Protein AF-A0A497QCL5-F1 (afdb_monomer)

Secondary structure (DSSP, 8-state):
-HHHHHHHHHHHHHHHHSPPPPPSEEEEEEEEEE-SS-TT-EEEEEEEEEEES---SSPEEEEEE-SSEEEEEEE-SEEE-STT--EEEEEEEEETTSPEE---GGGEEEEEE-TTS-EEEE--SEEETTEEEEEE----SHHHHHHHHHHHHHHHHHTSS-HHHHHHHHHHHHHHTTSS-HHHHHGGGG-HHHHHHHHHHHHHHHHHHTTHHHHHHHHHHHT--S-HHHHHHHHHHHHHHHHTTS-HHHHHHHHHHHHHHHHTTSGGGGTT-HHHHHHHHHHHHHHHHHTTSSTTTSTHHHHHHHHHHHHH-----HHHHHHHHHHHHHHHHHHHHHHHHHHH---TTHHHHGGGHHHHHHHHHHHT-SPPHHHHHHHHHHHHHHHHHHHSS--HHHHHHHS-------HHHHHHHHHHHHHHTTS--HHHHHTS-HHHHHHHHHHHHHHHHHHHTTHHHHHHHHTGGGGGS-HHHHHHHHHHHHHHHHTTS-HHHHHHHHHHHHHHHHHHTT--HHHHHHHHHHHTT---S-GGG-HHHHHHHHTSSS-HHHHHHHHHHHHHHHHHHIIIIIHHHHHHTTS---

pLDDT: mean 90.98, std 7.01, range [57.16, 98.12]

Nearest PDB structures (foldseek):
  8uvc-assembly1_A  TM=9.059E-01  e=2.067E-25  Homo sapiens
  8uvb-assembly1_A  TM=9.067E-01  e=3.289E-24  Homo sapiens
  8w6t-assembly1_B  TM=8.862E-01  e=3.776E-22  Homo sapiens
  8uvi-assembly1_A  TM=7.199E-01  e=3.089E-23  Homo sapiens
  8w6t-assembly1_A  TM=5.671E-01  e=4.734E-20  Homo sapiens

Sequence (586 aa):
RIFILVAFIVALVAYTYAPADVTPGTYHATFYFQSPVNIERTENITIEFKLGDSCSSSWNIKTISFGEYNATVEYKEQYALSTGSVVEIRTYFMWRNGTKIKLPADVLRLEIRNSDDFEIILRPSRVLDHTYVFLYRPLVKSNVAFAILFLIVVLWFTEAIPLAASALIIPVLAVVFGISSATDALAPFFHPAVVLIIGGLLIGRALQKHNLDKRIALTILSKTKGSGSLLILMMMYTTAFLSFWISNTASAAIMLPIGLAVIAKFSNGGEGTNYSKVIVLSIAYSATIGGIATLIGTPPNPIAAGMLQEFLDIEFSFVDWLPFGLPYVIVFIPVAWKILTFIFKPEKELEKEVRSISDKSREELEKMGPMTREQKLVSIVFAITVALWFTQKVPDFIANATGFSGHGISSSIVALIGVGLLYMLGLMDEEDIRKINWSAVLIIGGGILLGNILITTGVSDWIAYQLIGLQGLHPLIINFLLGLLSLVITMFASNTAAASILVPIGIPLAISLGMSPVLVTITIAIAASLDFALPVGTPPSTLAYSTGKVKLKDMLRVGLILDIVSLILLTFGIVWVWVLLGLISF

Foldseek 3Di:
DVLLVVLQVQLLVLLVPFDDFDDWDKKKKKKWFADPVHRVDIDIDIDIATEAQDWDPDKDKDWDDPDQKIKIKIFTRYWYRAQQTKGKIKIWMAGPVGHTDADDQVRIWMWMDDPVRDIDIWTQLDADPRMGITIAFTFDSRSLLSSLLSSLLSCQLVVPDQLLVNLVVLLVSCVVVVSDPNCLSQVLLVFLLLLLLLLLALLLLLCVVQVVLLLQLLVQLLPDADFVLVSLLSLLVSLLQNLQRYELLVSLVSSVVLLQVLQCLDVVSVAPFLSSLSSLLSNLQSSLLSLQQWSNSDLLSSLLQRLCCVPVVDHDFRVNSRLQRVVLSVVLSVVLSCLSCVVSVGDRVSRVSSSCSSVVSVVVSVVVPDRDPLSVQSVVLVVQLVVLSCQLADPPVCCVVPVRRGPVDGSSVSSVVSSVSCVVVVSDDPVSSVPGDVSSSSLSSSLSSSLSSCVSSSNLLVLLSVVLVCLPPDPLVVLLVLLVQLLVSLLSGPLSSSLSSSLSNQQSNCSRSVFDSSSNSSSSSSSSSLQQLACVSDSSSVVSVVVVRDDSVRRNVSSVVSSVVSSCCSRVPSVVSCVVVVNGDD

Radius of gyration: 26.72 Å; Cα contacts (8 Å, |Δi|>4): 1068; chains: 1; bounding box: 77×50×74 Å

Structure (mmCIF, N/CA/C/O backbone):
data_AF-A0A497QCL5-F1
#
_entry.id   AF-A0A497QCL5-F1
#
loop_
_atom_site.group_PDB
_atom_site.id
_atom_site.type_symbol
_atom_site.label_atom_id
_atom_site.label_alt_id
_atom_site.label_comp_id
_atom_site.label_asym_id
_atom_site.label_entity_id
_atom_site.label_seq_id
_atom_site.pdbx_PDB_ins_code
_atom_site.Cartn_x
_atom_site.Cartn_y
_atom_site.Cartn_z
_atom_site.occupancy
_atom_site.B_iso_or_equiv
_atom_site.auth_seq_id
_atom_site.auth_comp_id
_atom_site.auth_asym_id
_atom_site.auth_atom_id
_atom_site.pdbx_PDB_model_num
ATOM 1 N N . ARG A 1 1 ? -25.083 0.976 -15.010 1.00 82.62 1 ARG A N 1
ATOM 2 C CA . ARG A 1 1 ? -25.150 0.809 -16.489 1.00 82.62 1 ARG A CA 1
ATOM 3 C C . ARG A 1 1 ? -24.522 1.992 -17.230 1.00 82.62 1 ARG A C 1
ATOM 5 O O . ARG A 1 1 ? -23.593 1.741 -17.978 1.00 82.62 1 ARG A O 1
ATOM 12 N N . ILE A 1 2 ? -24.935 3.247 -16.989 1.00 91.56 2 ILE A N 1
ATOM 13 C CA . ILE A 1 2 ? -24.316 4.435 -17.625 1.00 91.56 2 ILE A CA 1
ATOM 14 C C . ILE A 1 2 ? -22.805 4.510 -17.354 1.00 91.56 2 ILE A C 1
ATOM 16 O O . ILE A 1 2 ? -22.037 4.594 -18.300 1.00 91.56 2 ILE A O 1
ATOM 20 N N . PHE A 1 3 ? -22.364 4.369 -16.100 1.00 91.44 3 PHE A N 1
ATOM 21 C CA . PHE A 1 3 ? -20.929 4.401 -15.777 1.00 91.44 3 PHE A CA 1
ATOM 22 C C . PHE A 1 3 ? -20.103 3.294 -16.447 1.00 91.44 3 PHE A C 1
ATOM 24 O O . PHE A 1 3 ? -18.953 3.526 -16.790 1.00 91.44 3 PHE A O 1
ATOM 31 N N . ILE A 1 4 ? -20.694 2.122 -16.707 1.00 92.75 4 ILE A N 1
ATOM 32 C CA . ILE A 1 4 ? -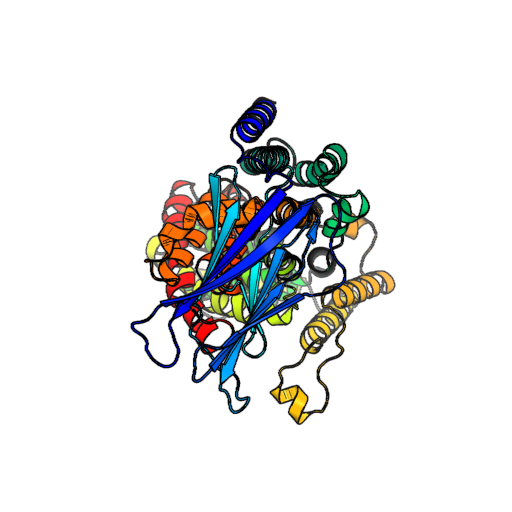20.020 1.045 -17.449 1.00 92.75 4 ILE A CA 1
ATOM 33 C C . ILE A 1 4 ? -19.802 1.479 -18.902 1.00 92.75 4 ILE A C 1
ATOM 35 O O . ILE A 1 4 ? -18.701 1.350 -19.421 1.00 92.75 4 ILE A O 1
ATOM 39 N N . LEU A 1 5 ? -20.834 2.038 -19.544 1.00 94.25 5 LEU A N 1
ATOM 40 C CA . LEU A 1 5 ? -20.717 2.575 -20.900 1.00 94.25 5 LEU A CA 1
ATOM 41 C C . LEU A 1 5 ? -19.669 3.695 -20.965 1.00 94.25 5 LEU A C 1
ATOM 43 O O . LEU A 1 5 ? -18.840 3.692 -21.867 1.00 94.25 5 LEU A O 1
ATOM 47 N N . VAL A 1 6 ? -19.672 4.607 -19.987 1.00 94.94 6 VAL A N 1
ATOM 48 C CA . VAL A 1 6 ? -18.653 5.660 -19.868 1.00 94.94 6 VAL A CA 1
ATOM 49 C C . VAL A 1 6 ? -17.258 5.048 -19.751 1.00 94.94 6 VAL A C 1
ATOM 51 O O . VAL A 1 6 ? -16.367 5.479 -20.469 1.00 94.94 6 VAL A O 1
ATOM 54 N N . ALA A 1 7 ? -17.071 4.013 -18.928 1.00 94.88 7 ALA A N 1
ATOM 55 C CA . ALA A 1 7 ? -15.780 3.345 -18.782 1.00 94.88 7 ALA A CA 1
ATOM 56 C C . ALA A 1 7 ? -15.266 2.775 -20.117 1.00 94.88 7 ALA A C 1
ATOM 58 O O . ALA A 1 7 ? -14.110 2.997 -20.466 1.00 94.88 7 ALA A O 1
ATOM 59 N N . PHE A 1 8 ? -16.127 2.124 -20.908 1.00 95.81 8 PHE A N 1
ATOM 60 C CA . PHE A 1 8 ? -15.757 1.631 -22.241 1.00 95.81 8 PHE A CA 1
ATOM 61 C C . PHE A 1 8 ? -15.468 2.753 -23.244 1.00 95.81 8 PHE A C 1
ATOM 63 O O . PHE A 1 8 ? -14.530 2.634 -24.028 1.00 95.81 8 PHE A O 1
ATOM 70 N N . ILE A 1 9 ? -16.238 3.845 -23.221 1.00 96.31 9 ILE A N 1
ATOM 71 C CA . ILE A 1 9 ? -15.989 5.005 -24.089 1.00 96.31 9 ILE A CA 1
ATOM 72 C C . ILE A 1 9 ? -14.636 5.635 -23.748 1.00 96.31 9 ILE A C 1
ATOM 74 O O . ILE A 1 9 ? -13.834 5.874 -24.645 1.00 96.31 9 ILE A O 1
ATOM 78 N N . VAL A 1 10 ? -14.356 5.863 -22.463 1.00 96.62 10 VAL A N 1
ATOM 79 C CA . VAL A 1 10 ? -13.079 6.430 -22.013 1.00 96.62 10 VAL A CA 1
ATOM 80 C C . VAL A 1 10 ? -11.922 5.495 -22.371 1.00 96.62 10 VAL A C 1
ATOM 82 O O . VAL A 1 10 ? -10.897 5.970 -22.846 1.00 96.62 10 VAL A O 1
ATOM 85 N N . ALA A 1 11 ? -12.092 4.178 -22.231 1.00 96.38 11 ALA A N 1
ATOM 86 C CA . ALA A 1 11 ? -11.093 3.196 -22.648 1.00 96.38 11 ALA A CA 1
ATOM 87 C C . ALA A 1 11 ? -10.818 3.236 -24.160 1.00 96.38 11 ALA A C 1
ATOM 89 O O . ALA A 1 11 ? -9.664 3.176 -24.575 1.00 96.38 11 ALA A O 1
ATOM 90 N N . LEU A 1 12 ? -11.861 3.377 -24.985 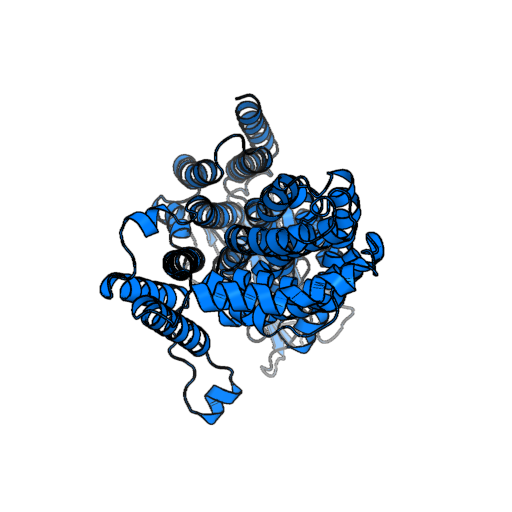1.00 96.31 12 LEU A N 1
ATOM 91 C CA . LEU A 1 12 ? -11.720 3.494 -26.437 1.00 96.31 12 LEU A CA 1
ATOM 92 C C . LEU A 1 12 ? -10.997 4.788 -26.830 1.00 96.31 12 LEU A C 1
ATOM 94 O O . LEU A 1 12 ? -10.113 4.764 -27.680 1.00 96.31 12 LEU A O 1
ATOM 98 N N . VAL A 1 13 ? -11.328 5.904 -26.177 1.00 96.75 13 VAL A N 1
ATOM 99 C CA . VAL A 1 13 ? -10.616 7.175 -26.366 1.00 96.75 13 VAL A CA 1
ATOM 100 C C . VAL A 1 13 ? -9.150 7.021 -25.950 1.00 96.75 13 VAL A C 1
ATOM 102 O O . VAL A 1 13 ? -8.255 7.365 -26.719 1.00 96.75 13 VAL A O 1
ATOM 105 N N . ALA A 1 14 ? -8.880 6.428 -24.786 1.00 95.38 14 ALA A N 1
ATOM 106 C CA . ALA A 1 14 ? -7.519 6.186 -24.314 1.00 95.38 14 ALA A CA 1
ATOM 107 C C . ALA A 1 14 ? -6.714 5.297 -25.276 1.00 95.38 14 ALA A C 1
ATOM 109 O O . ALA A 1 14 ? -5.554 5.596 -25.536 1.00 95.38 14 ALA A O 1
ATOM 110 N N . TYR A 1 15 ? -7.333 4.269 -25.868 1.00 96.12 15 TYR A N 1
ATOM 111 C CA . TYR A 1 15 ? -6.710 3.435 -26.900 1.00 96.12 15 TYR A CA 1
ATOM 112 C C . TYR A 1 15 ? -6.261 4.257 -28.115 1.00 96.12 15 TYR A C 1
ATOM 114 O O . TYR A 1 15 ? -5.177 4.036 -28.646 1.00 96.12 15 TYR A O 1
ATOM 122 N N . THR A 1 16 ? -7.089 5.209 -28.560 1.00 94.50 16 THR A N 1
ATOM 123 C CA . THR A 1 16 ? -6.799 6.034 -29.746 1.00 94.50 16 THR A CA 1
ATOM 124 C C . THR A 1 16 ? -5.745 7.114 -29.516 1.00 94.50 16 THR A C 1
ATOM 126 O O . THR A 1 16 ? -5.056 7.483 -30.460 1.00 94.50 16 THR A O 1
ATOM 129 N N . TYR A 1 17 ? -5.618 7.618 -28.285 1.00 93.62 17 TYR A N 1
ATOM 130 C CA . TYR A 1 17 ? -4.673 8.683 -27.919 1.00 93.62 17 TYR A CA 1
ATOM 131 C C . TYR A 1 17 ? -3.414 8.169 -27.211 1.00 93.62 17 TYR A C 1
ATOM 133 O O . TYR A 1 17 ? -2.600 8.969 -26.749 1.00 93.62 17 TYR A O 1
ATOM 141 N N . ALA A 1 18 ? -3.258 6.852 -27.094 1.00 93.62 18 ALA A N 1
ATOM 142 C CA . ALA A 1 18 ? -2.061 6.255 -26.527 1.00 93.62 18 ALA A CA 1
ATOM 143 C C . ALA A 1 18 ? -0.813 6.633 -27.347 1.00 93.62 18 ALA A C 1
ATOM 145 O O . ALA A 1 18 ? -0.918 6.852 -28.559 1.00 93.62 18 ALA A O 1
ATOM 146 N N . PRO A 1 19 ? 0.369 6.712 -26.708 1.00 92.00 19 PRO A N 1
ATOM 147 C CA . PRO A 1 19 ? 1.613 6.945 -27.429 1.00 92.00 19 PRO A CA 1
ATOM 148 C C . PRO A 1 19 ? 1.858 5.832 -28.453 1.00 92.00 19 PRO A C 1
ATOM 150 O O . PRO A 1 19 ? 1.357 4.724 -28.305 1.00 92.00 19 PRO A O 1
ATOM 153 N N . ALA A 1 20 ? 2.614 6.124 -29.510 1.00 91.19 20 ALA A N 1
ATOM 154 C CA . ALA A 1 20 ? 2.944 5.110 -30.502 1.00 91.19 20 ALA A CA 1
ATOM 155 C C . ALA A 1 20 ? 3.912 4.067 -29.920 1.00 91.19 20 ALA A C 1
ATOM 157 O O . ALA A 1 20 ? 4.832 4.408 -29.171 1.00 91.19 20 ALA A O 1
ATOM 158 N N . ASP A 1 21 ? 3.711 2.804 -30.296 1.00 92.31 21 ASP A N 1
ATOM 159 C CA . ASP A 1 21 ? 4.664 1.737 -30.002 1.00 92.31 21 ASP A CA 1
ATOM 160 C C . ASP A 1 21 ? 5.987 1.970 -30.742 1.00 92.31 21 ASP A C 1
ATOM 162 O O . ASP A 1 21 ? 6.038 2.564 -31.821 1.00 92.31 21 ASP A O 1
ATOM 166 N N . VAL A 1 22 ? 7.067 1.471 -30.149 1.00 91.44 22 VAL A N 1
ATOM 167 C CA . VAL A 1 22 ? 8.410 1.520 -30.729 1.00 91.44 22 VAL A CA 1
ATOM 168 C C . VAL A 1 22 ? 8.489 0.549 -31.908 1.00 91.44 22 VAL A C 1
ATOM 170 O O . VAL A 1 22 ? 7.980 -0.569 -31.831 1.00 91.44 22 VAL A O 1
ATOM 173 N N . THR A 1 23 ? 9.136 0.956 -32.999 1.00 91.19 23 THR A N 1
ATOM 174 C CA . THR A 1 23 ? 9.302 0.134 -34.205 1.00 91.19 23 THR A CA 1
ATOM 175 C C . THR A 1 23 ? 10.551 -0.759 -34.116 1.00 91.19 23 THR A C 1
ATOM 177 O O . THR A 1 23 ? 11.565 -0.366 -33.538 1.00 91.19 23 THR A O 1
ATOM 180 N N . PRO A 1 24 ? 10.533 -1.983 -34.677 1.00 92.19 24 PRO A N 1
ATOM 181 C CA . PRO A 1 24 ? 11.757 -2.755 -34.868 1.00 92.19 24 PRO A CA 1
ATOM 182 C C . PRO A 1 24 ? 12.737 -1.998 -35.769 1.00 92.19 24 PRO A C 1
ATOM 184 O O . PRO A 1 24 ? 12.337 -1.430 -36.784 1.00 92.19 24 PRO A O 1
ATOM 187 N N . GLY A 1 25 ? 14.026 -2.020 -35.440 1.00 93.06 25 GLY A N 1
ATOM 188 C CA . GLY A 1 25 ? 15.017 -1.268 -36.203 1.00 93.06 25 GLY A CA 1
ATOM 189 C C . GLY A 1 25 ? 16.354 -1.103 -35.497 1.00 93.06 25 GLY A C 1
ATOM 190 O O . GLY A 1 25 ? 16.616 -1.714 -34.458 1.00 93.06 25 GLY A O 1
ATOM 191 N N . THR A 1 26 ? 17.206 -0.274 -36.094 1.00 93.44 26 THR A N 1
ATOM 192 C CA . THR A 1 26 ? 18.510 0.101 -35.546 1.00 93.44 26 THR A CA 1
ATOM 193 C C . THR A 1 26 ? 18.383 1.380 -34.724 1.00 93.44 26 THR A C 1
ATOM 195 O O . THR A 1 26 ? 17.817 2.371 -35.176 1.00 93.44 26 THR A O 1
ATOM 198 N N . TYR A 1 27 ? 18.962 1.358 -33.529 1.00 95.00 27 TYR A N 1
ATOM 199 C CA . TYR A 1 27 ? 18.976 2.455 -32.577 1.00 95.00 27 TYR A CA 1
ATOM 200 C C . TYR A 1 27 ? 20.416 2.843 -32.247 1.00 95.00 27 TYR A C 1
ATOM 202 O O . TYR A 1 27 ? 21.299 1.993 -32.105 1.00 95.00 27 TYR A O 1
ATOM 210 N N . HIS A 1 28 ? 20.643 4.140 -32.073 1.00 94.81 28 HIS A N 1
ATOM 211 C CA . HIS A 1 28 ? 21.921 4.695 -31.649 1.00 94.81 28 HIS A CA 1
ATOM 212 C C . HIS A 1 28 ? 21.801 5.216 -30.223 1.00 94.81 28 HIS A C 1
ATOM 214 O O . HIS A 1 28 ? 20.989 6.097 -29.952 1.00 94.81 28 HIS A O 1
ATOM 220 N N . ALA A 1 29 ? 22.621 4.686 -29.318 1.00 95.31 29 ALA A N 1
ATOM 221 C CA . ALA A 1 29 ? 22.707 5.156 -27.941 1.00 95.31 29 ALA A CA 1
ATOM 222 C C . ALA A 1 29 ? 23.971 6.008 -27.790 1.00 95.31 29 ALA A C 1
ATOM 224 O O . ALA A 1 29 ? 25.084 5.485 -27.864 1.00 95.31 29 ALA A O 1
ATOM 225 N N . THR A 1 30 ? 23.812 7.313 -27.590 1.00 94.88 30 THR A N 1
ATOM 226 C CA . THR A 1 30 ? 24.914 8.238 -27.322 1.00 94.88 30 THR A CA 1
ATOM 227 C C . THR A 1 30 ? 24.952 8.570 -25.843 1.00 94.88 30 THR A C 1
ATOM 229 O O . THR A 1 30 ? 24.086 9.246 -25.293 1.00 94.88 30 THR A O 1
ATOM 232 N N . PHE A 1 31 ? 25.982 8.070 -25.183 1.00 93.19 31 PHE A N 1
ATOM 233 C CA . PHE A 1 31 ? 26.263 8.354 -23.793 1.00 93.19 31 PHE A CA 1
ATOM 234 C C . PHE A 1 31 ? 27.059 9.651 -23.693 1.00 93.19 31 PHE A C 1
ATOM 236 O O . PHE A 1 31 ? 28.104 9.755 -24.326 1.00 93.19 31 PHE A O 1
ATOM 243 N N . TYR A 1 32 ? 26.594 10.614 -22.901 1.00 92.19 32 TYR A N 1
ATOM 244 C CA . TYR A 1 32 ? 27.316 11.846 -22.599 1.00 92.19 32 TYR A CA 1
ATOM 245 C C . TYR A 1 32 ? 27.668 11.908 -21.118 1.00 92.19 32 TYR A C 1
ATOM 247 O O . TYR A 1 32 ? 26.851 11.568 -20.257 1.00 92.19 32 TYR A O 1
ATOM 255 N N . PHE A 1 33 ? 28.865 12.404 -20.833 1.00 91.56 33 PHE A N 1
ATOM 256 C CA . PHE A 1 33 ? 29.360 12.580 -19.476 1.00 91.56 33 PHE A CA 1
ATOM 257 C C . PHE A 1 33 ? 30.328 13.760 -19.386 1.00 91.56 33 PHE A C 1
ATOM 259 O O . PHE A 1 33 ? 30.952 14.160 -20.369 1.00 91.56 33 PHE A O 1
ATOM 266 N N . GLN A 1 34 ? 30.451 14.322 -18.190 1.00 90.62 34 GLN A N 1
ATOM 267 C CA . GLN A 1 34 ? 31.418 15.373 -17.890 1.00 90.62 34 GLN A CA 1
ATOM 268 C C . GLN A 1 34 ? 32.796 14.763 -17.604 1.00 90.62 34 GLN A C 1
ATOM 270 O O . GLN A 1 34 ? 32.893 13.759 -16.894 1.00 90.62 34 GLN A O 1
ATOM 275 N N . SER A 1 35 ? 33.863 15.343 -18.157 1.00 88.25 35 SER A N 1
ATOM 276 C CA . SER A 1 35 ? 35.208 14.791 -17.983 1.00 88.25 35 SER A CA 1
ATOM 277 C C . SER A 1 35 ? 35.647 14.872 -16.509 1.00 88.25 35 SER A C 1
ATOM 279 O O . SER A 1 35 ? 35.605 15.957 -15.924 1.00 88.25 35 SER A O 1
ATOM 281 N N . PRO A 1 36 ? 36.132 13.770 -15.897 1.00 84.81 36 PRO A N 1
ATOM 282 C CA . PRO A 1 36 ? 36.672 13.776 -14.536 1.00 84.81 36 PRO A CA 1
ATOM 283 C C . PRO A 1 36 ? 37.941 14.623 -14.376 1.00 84.81 36 PRO A C 1
ATOM 285 O O . PRO A 1 36 ? 38.308 14.939 -13.249 1.00 84.81 36 PRO A O 1
ATOM 288 N N . VAL A 1 37 ? 38.621 14.974 -15.475 1.00 86.12 37 VAL A N 1
ATOM 289 C CA . VAL A 1 37 ? 39.844 15.798 -15.460 1.00 86.12 37 VAL A CA 1
ATOM 290 C C . VAL A 1 37 ? 39.523 17.271 -15.713 1.00 86.12 37 VAL A C 1
ATOM 292 O O . VAL A 1 37 ? 40.128 18.150 -15.103 1.00 86.12 37 VAL A O 1
ATOM 295 N N . ASN A 1 38 ? 38.561 17.557 -16.596 1.00 86.44 38 ASN A N 1
ATOM 296 C CA . ASN A 1 38 ? 38.115 18.916 -16.888 1.00 86.44 38 ASN A CA 1
ATOM 297 C C . ASN A 1 38 ? 36.587 19.005 -16.850 1.00 86.44 38 ASN A C 1
ATOM 299 O O . ASN A 1 38 ? 35.904 18.662 -17.814 1.00 86.44 38 ASN A O 1
ATOM 303 N N . ILE A 1 39 ? 36.072 19.545 -15.749 1.00 83.06 39 ILE A N 1
ATOM 304 C CA . ILE A 1 39 ? 34.639 19.656 -15.473 1.00 83.06 39 ILE A CA 1
ATOM 305 C C . ILE A 1 39 ? 33.925 20.493 -16.557 1.00 83.06 39 ILE A C 1
ATOM 307 O O . ILE A 1 39 ? 32.769 20.249 -16.858 1.00 83.06 39 ILE A O 1
ATOM 311 N N . GLU A 1 40 ? 34.575 21.421 -17.254 1.00 85.00 40 GLU A N 1
ATOM 312 C CA . GLU A 1 40 ? 33.896 22.197 -18.309 1.00 85.00 40 GLU A CA 1
ATOM 313 C C . GLU A 1 40 ? 33.707 21.420 -19.625 1.00 85.00 40 GLU A C 1
ATOM 315 O O . GLU A 1 40 ? 32.960 21.845 -20.509 1.00 85.00 40 GLU A O 1
ATOM 320 N N . ARG A 1 41 ? 34.353 20.257 -19.776 1.00 88.12 41 ARG A N 1
ATOM 321 C CA . ARG A 1 41 ? 34.324 19.461 -21.005 1.00 88.12 41 ARG A CA 1
ATOM 322 C C . ARG A 1 41 ? 33.302 18.329 -20.909 1.00 88.12 41 ARG A C 1
ATOM 324 O O . ARG A 1 41 ? 33.403 17.459 -20.049 1.00 88.12 41 ARG A O 1
ATOM 331 N N . THR A 1 42 ? 32.363 18.296 -21.855 1.00 88.88 42 THR A N 1
ATOM 332 C CA . THR A 1 42 ? 31.475 17.141 -22.076 1.00 88.88 42 THR A CA 1
ATOM 333 C C . THR A 1 42 ? 32.072 16.222 -23.137 1.00 88.88 42 THR A C 1
ATOM 335 O O . THR A 1 42 ? 32.509 16.682 -24.191 1.00 88.88 42 THR A O 1
ATOM 338 N N . GLU A 1 43 ? 32.072 14.923 -22.871 1.00 92.44 43 GLU A N 1
ATOM 339 C CA . GLU A 1 43 ? 32.528 13.876 -23.782 1.00 92.44 43 GLU A CA 1
ATOM 340 C C . GLU A 1 43 ? 31.400 12.888 -24.070 1.00 92.44 43 GLU A C 1
ATOM 342 O O . GLU A 1 43 ? 30.386 12.869 -23.365 1.00 92.44 43 GLU A O 1
ATOM 347 N N . ASN A 1 44 ? 31.548 12.090 -25.131 1.00 93.19 44 ASN A N 1
ATOM 348 C CA . ASN A 1 44 ? 30.526 11.131 -25.517 1.00 93.19 44 ASN A CA 1
ATOM 349 C C . ASN A 1 44 ? 31.063 9.809 -26.080 1.00 93.19 44 ASN A C 1
ATOM 351 O O . ASN A 1 44 ? 32.204 9.700 -26.529 1.00 93.19 44 ASN A O 1
ATOM 355 N N . ILE A 1 45 ? 30.209 8.786 -26.027 1.00 94.00 45 ILE A N 1
ATOM 356 C CA . ILE A 1 45 ? 30.416 7.464 -26.623 1.00 94.00 45 ILE A CA 1
ATOM 357 C C . ILE A 1 45 ? 29.114 7.044 -27.294 1.00 94.00 45 ILE A C 1
ATOM 359 O O . ILE A 1 45 ? 28.098 6.911 -26.620 1.00 94.00 45 ILE A O 1
ATOM 363 N N . THR A 1 46 ? 29.148 6.776 -28.599 1.00 94.19 46 THR A N 1
ATOM 364 C CA . THR A 1 46 ? 27.986 6.244 -29.326 1.00 94.19 46 THR A CA 1
ATOM 365 C C . THR A 1 46 ? 28.126 4.744 -29.554 1.00 94.19 46 THR A C 1
ATOM 367 O O . THR A 1 46 ? 29.176 4.277 -30.005 1.00 94.19 46 THR A O 1
ATOM 370 N N . ILE A 1 47 ? 27.070 3.990 -29.268 1.00 94.88 47 ILE A N 1
ATOM 371 C CA . ILE A 1 47 ? 26.904 2.571 -29.610 1.00 94.88 47 ILE A CA 1
ATOM 372 C C . ILE A 1 47 ? 25.688 2.393 -30.524 1.00 94.88 47 ILE A C 1
ATOM 374 O O . ILE A 1 47 ? 24.814 3.257 -30.584 1.00 94.88 47 ILE A O 1
ATOM 378 N N . GLU A 1 48 ? 25.639 1.268 -31.226 1.00 95.12 48 GLU A N 1
ATOM 379 C CA . GLU A 1 48 ? 24.513 0.868 -32.069 1.00 95.12 48 GLU A CA 1
ATOM 380 C C . GLU A 1 48 ? 23.947 -0.451 -31.540 1.00 95.12 48 GLU A C 1
ATOM 382 O O . GLU A 1 48 ? 24.709 -1.365 -31.227 1.00 95.12 48 GLU A O 1
ATOM 387 N N . PHE A 1 49 ? 22.625 -0.547 -31.433 1.00 94.75 49 PHE A N 1
ATOM 388 C CA . PHE A 1 49 ? 21.925 -1.783 -31.089 1.00 94.75 49 PHE A CA 1
ATOM 389 C C . PHE A 1 49 ? 20.637 -1.916 -31.905 1.00 94.75 49 PHE A C 1
ATOM 391 O O . PHE A 1 49 ? 20.141 -0.943 -32.469 1.00 94.75 49 PHE A O 1
ATOM 398 N N . LYS A 1 50 ? 20.079 -3.125 -31.975 1.00 94.00 50 LYS A N 1
ATOM 399 C CA . LYS A 1 50 ? 18.842 -3.414 -32.708 1.00 94.00 50 LYS A CA 1
ATOM 400 C C . LYS A 1 50 ? 17.711 -3.824 -31.773 1.00 94.00 50 LYS A C 1
ATOM 402 O O . LYS A 1 50 ? 17.933 -4.576 -30.825 1.00 94.00 50 LYS A O 1
ATOM 407 N N . LEU A 1 51 ? 16.497 -3.380 -32.082 1.00 93.38 51 LEU A N 1
ATOM 408 C CA . LEU A 1 51 ? 15.254 -3.895 -31.505 1.00 93.38 51 LEU A CA 1
ATOM 409 C C . LEU A 1 51 ? 14.572 -4.804 -32.532 1.00 93.38 51 LEU A C 1
ATOM 411 O O . LEU A 1 51 ? 14.377 -4.400 -33.676 1.00 93.38 51 LEU A O 1
ATOM 415 N N . GLY A 1 52 ? 14.234 -6.033 -32.144 1.00 91.25 52 GLY A N 1
ATOM 416 C CA . GLY A 1 52 ? 13.591 -7.010 -33.032 1.00 91.25 52 GLY A CA 1
ATOM 417 C C . GLY A 1 52 ? 13.103 -8.244 -32.279 1.00 91.25 52 GLY A C 1
ATOM 418 O O . GLY A 1 52 ? 12.900 -8.181 -31.079 1.00 91.25 52 GLY A O 1
ATOM 419 N N . ASP A 1 53 ? 12.940 -9.384 -32.946 1.00 87.44 53 ASP A N 1
ATOM 420 C CA . ASP A 1 53 ? 12.254 -10.541 -32.336 1.00 87.44 53 ASP A CA 1
ATOM 421 C C . ASP A 1 53 ? 13.098 -11.339 -31.323 1.00 87.44 53 ASP A C 1
ATOM 423 O O . ASP A 1 53 ? 12.570 -12.148 -30.562 1.00 87.44 53 ASP A O 1
ATOM 427 N N . SER A 1 54 ? 14.417 -11.136 -31.296 1.00 88.25 54 SER A N 1
ATOM 428 C CA . SER A 1 54 ? 15.355 -11.908 -30.472 1.00 88.25 54 SER A CA 1
ATOM 429 C C . SER A 1 54 ? 16.286 -11.022 -29.649 1.00 88.25 54 SER A C 1
ATOM 431 O O . SER A 1 54 ? 16.578 -9.889 -30.017 1.00 88.25 54 SER A O 1
ATOM 433 N N . CYS A 1 55 ? 16.792 -11.560 -28.538 1.00 88.81 55 CYS A N 1
ATOM 434 C CA . CYS A 1 55 ? 17.773 -10.902 -27.675 1.00 88.81 55 CYS A CA 1
ATOM 435 C C . CYS A 1 55 ? 19.113 -11.645 -27.736 1.00 88.81 55 CYS A C 1
ATOM 437 O O . CYS A 1 55 ? 19.145 -12.871 -27.610 1.00 88.81 55 CYS A O 1
ATOM 439 N N . SER A 1 56 ? 20.218 -10.917 -27.893 1.00 89.88 56 SER A N 1
ATOM 440 C CA . SER A 1 56 ? 21.561 -11.501 -27.852 1.00 89.88 56 SER A CA 1
ATOM 441 C C . SER A 1 56 ? 21.883 -12.038 -26.450 1.00 89.88 56 SER A C 1
ATOM 443 O O . SER A 1 56 ? 21.543 -11.437 -25.421 1.00 89.88 56 SER A O 1
ATOM 445 N N . SER A 1 57 ? 22.573 -13.179 -26.392 1.00 86.38 57 SER A N 1
ATOM 446 C CA . SER A 1 57 ? 23.019 -13.793 -25.134 1.00 86.38 57 SER A CA 1
ATOM 447 C C . SER A 1 57 ? 24.311 -13.171 -24.595 1.00 86.38 57 SER A C 1
ATOM 449 O O . SER A 1 57 ? 24.476 -13.067 -23.381 1.00 86.38 57 SER A O 1
ATOM 451 N N . SER A 1 58 ? 25.207 -12.728 -25.479 1.00 90.19 58 SER A N 1
ATOM 452 C CA . SER A 1 58 ? 26.487 -12.111 -25.131 1.00 90.19 58 SER A CA 1
ATOM 453 C C . SER A 1 58 ? 26.387 -10.596 -24.958 1.00 90.19 58 SER A C 1
ATOM 455 O O . SER A 1 58 ? 25.651 -9.914 -25.673 1.00 90.19 58 SER A O 1
ATOM 457 N N . TRP A 1 59 ? 27.184 -10.075 -24.027 1.00 93.19 59 TRP A N 1
ATOM 458 C CA . TRP A 1 59 ? 27.432 -8.646 -23.873 1.00 93.19 59 TRP A CA 1
ATOM 459 C C . TRP A 1 59 ? 28.608 -8.221 -24.751 1.00 93.19 59 TRP A C 1
ATOM 461 O O . TRP A 1 59 ? 29.641 -8.887 -24.783 1.00 93.19 59 TRP A O 1
ATOM 471 N N . ASN A 1 60 ? 28.449 -7.092 -25.427 1.00 93.69 60 ASN A N 1
ATOM 472 C CA . ASN A 1 60 ? 29.499 -6.370 -26.120 1.00 93.69 60 ASN A CA 1
ATOM 473 C C . ASN A 1 60 ? 30.038 -5.253 -25.238 1.00 93.69 60 ASN A C 1
ATOM 475 O O . ASN A 1 60 ? 29.300 -4.634 -24.473 1.00 93.69 60 ASN A O 1
ATOM 479 N N . ILE A 1 61 ? 31.333 -4.982 -25.377 1.00 93.56 61 ILE A N 1
ATOM 480 C CA . ILE A 1 61 ? 32.050 -3.994 -24.576 1.00 93.56 61 ILE A CA 1
ATOM 481 C C . ILE A 1 61 ? 32.718 -3.007 -25.527 1.00 93.56 61 ILE A C 1
ATOM 483 O O . ILE A 1 61 ? 33.500 -3.397 -26.394 1.00 93.56 61 ILE A O 1
ATOM 487 N N . LYS A 1 62 ? 32.422 -1.718 -25.361 1.00 94.00 62 LYS A N 1
ATOM 488 C CA . LYS A 1 62 ? 33.074 -0.629 -26.090 1.00 94.00 62 LYS A CA 1
ATOM 489 C C . LYS A 1 62 ? 33.813 0.269 -25.108 1.00 94.00 62 LYS A C 1
ATOM 491 O O . LYS A 1 62 ? 33.185 0.944 -24.298 1.00 94.00 62 LYS A O 1
ATOM 496 N N . THR A 1 63 ? 35.139 0.309 -25.209 1.00 92.31 63 THR A N 1
ATOM 497 C CA . THR A 1 63 ? 35.997 1.157 -24.370 1.00 92.31 63 THR A CA 1
ATOM 498 C C . THR A 1 63 ? 36.645 2.250 -25.210 1.00 92.31 63 THR A C 1
ATOM 500 O O . THR A 1 63 ? 37.252 1.964 -26.240 1.00 92.31 63 THR A O 1
ATOM 503 N N . ILE A 1 64 ? 36.547 3.501 -24.758 1.00 93.00 64 ILE A N 1
ATOM 504 C CA . ILE A 1 64 ? 37.228 4.653 -25.361 1.00 93.00 64 ILE A CA 1
ATOM 505 C C . ILE A 1 64 ? 38.165 5.274 -24.320 1.00 93.00 64 ILE A C 1
ATOM 507 O O . ILE A 1 64 ? 37.792 5.453 -23.158 1.00 93.00 64 ILE A O 1
ATOM 511 N N . SER A 1 65 ? 39.401 5.567 -24.736 1.00 89.50 65 SER A N 1
ATOM 512 C CA . SER A 1 65 ? 40.419 6.205 -23.896 1.00 89.50 65 SER A CA 1
ATOM 513 C C . SER A 1 65 ? 40.446 7.711 -24.141 1.00 89.50 65 SER A C 1
ATOM 515 O O . SER A 1 65 ? 40.585 8.147 -25.282 1.00 89.50 65 SER A O 1
ATOM 517 N N . PHE A 1 66 ? 40.367 8.498 -23.068 1.00 88.88 66 PHE A N 1
ATOM 518 C CA . PHE A 1 66 ? 40.315 9.966 -23.093 1.00 88.88 66 PHE A CA 1
ATOM 519 C C . PHE A 1 66 ? 41.587 10.594 -22.506 1.00 88.88 66 PHE A C 1
ATOM 521 O O . PHE A 1 66 ? 41.568 11.639 -21.860 1.00 88.88 66 PHE A O 1
ATOM 528 N N . GLY A 1 67 ? 42.729 9.935 -22.707 1.00 87.06 67 GLY A N 1
ATOM 529 C CA . GLY A 1 67 ? 43.992 10.338 -22.096 1.00 87.06 67 GLY A CA 1
ATOM 530 C C . GLY A 1 67 ? 44.154 9.690 -20.728 1.00 87.06 67 GLY A C 1
ATOM 531 O O . GLY A 1 67 ? 44.654 8.576 -20.659 1.00 87.06 67 GLY A O 1
ATOM 532 N N . GLU A 1 68 ? 43.754 10.350 -19.644 1.00 87.69 68 GLU A N 1
ATOM 533 C CA . GLU A 1 68 ? 44.058 9.891 -18.274 1.00 87.69 68 GLU A CA 1
ATOM 534 C C . GLU A 1 68 ? 43.125 8.788 -17.747 1.00 87.69 68 GLU A C 1
ATOM 536 O O . GLU A 1 68 ? 43.470 8.072 -16.801 1.00 87.69 68 GLU A O 1
ATOM 541 N N . TYR A 1 69 ? 41.973 8.596 -18.387 1.00 91.94 69 TYR A N 1
ATOM 542 C CA . TYR A 1 69 ? 40.975 7.593 -18.022 1.00 91.94 69 TYR A CA 1
ATOM 543 C C . TYR A 1 69 ? 40.371 6.915 -19.253 1.00 91.94 69 TYR A C 1
ATOM 545 O O . TYR A 1 69 ? 40.492 7.382 -20.389 1.00 91.94 69 TYR A O 1
ATOM 553 N N . ASN A 1 70 ? 39.697 5.800 -18.998 1.00 93.06 70 ASN A N 1
ATOM 554 C CA . ASN A 1 70 ? 38.912 5.044 -19.956 1.00 93.06 70 ASN A CA 1
ATOM 555 C C . ASN A 1 70 ? 37.448 5.049 -19.514 1.00 93.06 70 ASN A C 1
ATOM 557 O O . ASN A 1 70 ? 37.150 4.859 -18.332 1.00 93.06 70 ASN A O 1
ATOM 561 N N . ALA A 1 71 ? 36.542 5.213 -20.470 1.00 93.12 71 ALA A N 1
ATOM 562 C CA . ALA A 1 71 ? 35.116 5.005 -20.272 1.00 93.12 71 ALA A CA 1
ATOM 563 C C . ALA A 1 71 ? 34.691 3.767 -21.065 1.00 93.12 71 ALA A C 1
ATOM 565 O O . ALA A 1 71 ? 35.057 3.610 -22.233 1.00 93.12 71 ALA A O 1
ATOM 566 N N . THR A 1 72 ? 33.974 2.863 -20.403 1.00 93.94 72 THR A N 1
ATOM 567 C CA . THR A 1 72 ? 33.562 1.576 -20.967 1.00 93.94 72 THR A CA 1
ATOM 568 C C . THR A 1 72 ? 32.054 1.455 -20.921 1.00 93.94 72 THR A C 1
ATOM 570 O O . THR A 1 72 ? 31.468 1.674 -19.868 1.00 93.94 72 THR A O 1
ATOM 573 N N . VAL A 1 73 ? 31.451 1.088 -22.051 1.00 95.06 73 VAL A N 1
ATOM 574 C CA . VAL A 1 73 ? 30.015 0.839 -22.193 1.00 95.06 73 VAL A CA 1
ATOM 575 C C . VAL A 1 73 ? 29.793 -0.635 -22.517 1.00 95.06 73 VAL A C 1
ATOM 577 O O . VAL A 1 73 ? 30.356 -1.144 -23.488 1.00 95.06 73 VAL A O 1
ATOM 580 N N . GLU A 1 74 ? 28.963 -1.308 -21.726 1.00 95.19 74 GLU A N 1
ATOM 581 C CA . GLU A 1 74 ? 28.513 -2.680 -21.957 1.00 95.19 74 GLU A CA 1
ATOM 582 C C . GLU A 1 74 ? 27.062 -2.670 -22.448 1.00 95.19 74 GLU A C 1
ATOM 584 O O . GLU A 1 74 ? 26.197 -2.015 -21.861 1.00 95.19 74 GLU A O 1
ATOM 589 N N . TYR A 1 75 ? 26.788 -3.394 -23.528 1.00 95.25 75 TYR A N 1
ATOM 590 C CA . TYR A 1 75 ? 25.472 -3.441 -24.167 1.00 95.25 75 TYR A CA 1
ATOM 591 C C . TYR A 1 75 ? 25.279 -4.759 -24.919 1.00 95.25 75 TYR A C 1
ATOM 593 O O . TYR A 1 75 ? 26.223 -5.525 -25.095 1.00 95.25 75 TYR A O 1
ATOM 601 N N . LYS A 1 76 ? 24.066 -5.036 -25.389 1.00 94.38 76 LYS A N 1
ATOM 602 C CA . LYS A 1 76 ? 23.786 -6.151 -26.302 1.00 94.38 76 LYS A CA 1
ATOM 603 C C . LYS A 1 76 ? 23.565 -5.623 -27.711 1.00 94.38 76 LYS A C 1
ATOM 605 O O . LYS A 1 76 ? 22.973 -4.567 -27.894 1.00 94.38 76 LYS A O 1
ATOM 610 N N . GLU A 1 77 ? 24.016 -6.373 -28.711 1.00 92.50 77 GLU A N 1
ATOM 611 C CA . GLU A 1 77 ? 23.800 -6.021 -30.122 1.00 92.50 77 GLU A CA 1
ATOM 612 C C . GLU A 1 77 ? 22.318 -6.011 -30.507 1.00 92.50 77 GLU A C 1
ATOM 614 O O . GLU A 1 77 ? 21.893 -5.175 -31.302 1.00 92.50 77 GLU A O 1
ATOM 619 N N . GLN A 1 78 ? 21.529 -6.921 -29.935 1.00 94.25 78 GLN A N 1
ATOM 620 C CA . GLN A 1 78 ? 20.106 -7.038 -30.208 1.00 94.25 78 GLN A CA 1
ATOM 621 C C . GLN A 1 78 ? 19.324 -7.256 -28.912 1.00 94.25 78 GLN A C 1
ATOM 623 O O . GLN A 1 78 ? 19.699 -8.088 -28.080 1.00 94.25 78 GLN A O 1
ATOM 628 N N . TYR A 1 79 ? 18.214 -6.538 -28.765 1.00 93.88 79 TYR A N 1
ATOM 629 C CA . TYR A 1 79 ? 17.234 -6.732 -27.702 1.00 93.88 79 TYR A CA 1
ATOM 630 C C . TYR A 1 79 ? 15.896 -7.140 -28.321 1.00 93.88 79 TYR A C 1
ATOM 632 O O . TYR A 1 79 ? 15.510 -6.650 -29.387 1.00 93.88 79 TYR A O 1
ATOM 640 N N . ALA A 1 80 ? 15.184 -8.032 -27.633 1.00 92.50 80 ALA A N 1
ATOM 641 C CA . ALA A 1 80 ? 13.843 -8.426 -28.042 1.00 92.50 80 ALA A CA 1
ATOM 642 C C . ALA A 1 80 ? 12.879 -7.238 -27.899 1.00 92.50 80 ALA A C 1
ATOM 644 O O . ALA A 1 80 ? 12.986 -6.482 -26.932 1.00 92.50 80 ALA A O 1
ATOM 645 N N . LEU A 1 81 ? 11.913 -7.108 -28.800 1.00 92.62 81 LEU A N 1
ATOM 646 C CA . LEU A 1 81 ? 10.841 -6.121 -28.765 1.00 92.62 81 LEU A CA 1
ATOM 647 C C . LEU A 1 81 ? 9.520 -6.844 -28.497 1.00 92.62 81 LEU A C 1
ATOM 649 O O . LEU A 1 81 ? 8.771 -7.201 -29.402 1.00 92.62 81 LEU A O 1
ATOM 653 N N . SER A 1 82 ? 9.257 -7.088 -27.222 1.00 91.56 82 SER A N 1
ATOM 654 C CA . SER A 1 82 ? 8.043 -7.721 -26.721 1.00 91.56 82 SER A CA 1
ATOM 655 C C . SER A 1 82 ? 7.652 -7.092 -25.386 1.00 91.56 82 SER A C 1
ATOM 657 O O . SER A 1 82 ? 8.412 -6.316 -24.804 1.00 91.56 82 SER A O 1
ATOM 659 N N . THR A 1 83 ? 6.472 -7.425 -24.867 1.00 90.12 83 THR A N 1
ATOM 660 C CA . THR A 1 83 ? 6.107 -7.021 -23.505 1.00 90.12 83 THR A CA 1
ATOM 661 C C . THR A 1 83 ? 7.112 -7.590 -22.498 1.00 90.12 83 THR A C 1
ATOM 663 O O . THR A 1 83 ? 7.542 -8.737 -22.601 1.00 90.12 83 THR A O 1
ATOM 666 N N . GLY A 1 84 ? 7.540 -6.758 -21.549 1.00 87.81 84 GLY A N 1
ATOM 667 C CA . GLY A 1 84 ? 8.560 -7.097 -20.554 1.00 87.81 84 GLY A CA 1
ATOM 668 C C . GLY A 1 84 ? 10.005 -6.931 -21.036 1.00 87.81 84 GLY A C 1
ATOM 669 O O . GLY A 1 84 ? 10.927 -7.131 -20.248 1.00 87.81 84 GLY A O 1
ATOM 670 N N . SER A 1 85 ? 10.230 -6.539 -22.293 1.00 89.75 85 SER A N 1
ATOM 671 C CA . SER A 1 85 ? 11.573 -6.250 -22.795 1.00 89.75 85 SER A CA 1
ATOM 672 C C . SER A 1 85 ? 12.219 -5.084 -22.052 1.00 89.75 85 SER A C 1
ATOM 674 O O . SER A 1 85 ? 11.603 -4.041 -21.845 1.00 89.75 85 SER A O 1
ATOM 676 N N . VAL A 1 86 ? 13.496 -5.238 -21.700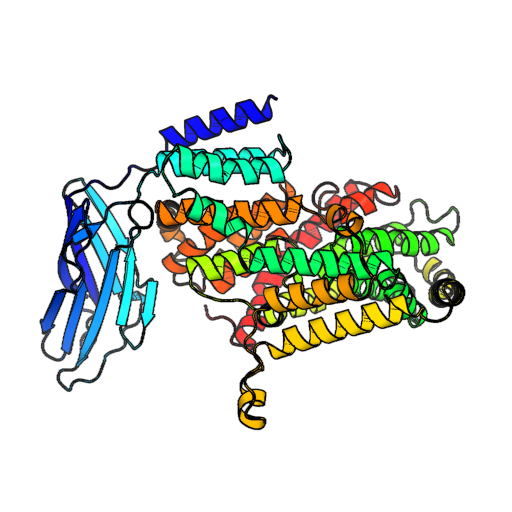 1.00 90.19 86 VAL A N 1
ATOM 677 C CA . VAL A 1 86 ? 14.291 -4.175 -21.078 1.00 90.19 86 VAL A CA 1
ATOM 678 C C . VAL A 1 86 ? 15.609 -4.035 -21.829 1.00 90.19 86 VAL A C 1
ATOM 680 O O . VAL A 1 86 ? 16.374 -4.993 -21.956 1.00 90.19 86 VAL A O 1
ATOM 683 N N . VAL A 1 87 ? 15.882 -2.827 -22.312 1.00 92.31 87 VAL A N 1
ATOM 684 C CA . VAL A 1 87 ? 17.182 -2.434 -22.850 1.00 92.31 87 VAL A CA 1
ATOM 685 C C . VAL A 1 87 ? 18.046 -1.986 -21.680 1.00 92.31 87 VAL A C 1
ATOM 687 O O . VAL A 1 87 ? 17.848 -0.912 -21.117 1.00 92.31 87 VAL A O 1
ATOM 690 N N . GLU A 1 88 ? 18.985 -2.843 -21.292 1.00 93.19 88 GLU A N 1
ATOM 691 C CA . GLU A 1 88 ? 19.971 -2.553 -20.255 1.00 93.19 88 GLU A CA 1
ATOM 692 C C . GLU A 1 88 ? 21.310 -2.186 -20.895 1.00 93.19 88 GLU A C 1
ATOM 694 O O . GLU A 1 88 ? 21.890 -2.987 -21.632 1.00 93.19 88 GLU A O 1
ATOM 699 N N . ILE A 1 89 ? 21.801 -0.985 -20.588 1.00 93.50 89 ILE A N 1
ATOM 700 C CA . ILE A 1 89 ? 23.119 -0.490 -20.994 1.00 93.50 89 ILE A CA 1
ATOM 701 C C . ILE A 1 89 ? 23.881 -0.101 -19.733 1.00 93.50 89 ILE A C 1
ATOM 703 O O . ILE A 1 89 ? 23.364 0.614 -18.873 1.00 93.50 89 ILE A O 1
ATOM 707 N N . ARG A 1 90 ? 25.119 -0.572 -19.605 1.00 94.44 90 ARG A N 1
ATOM 708 C CA . ARG A 1 90 ? 25.964 -0.316 -18.437 1.00 94.44 90 ARG A CA 1
ATOM 709 C C . ARG A 1 90 ? 27.154 0.523 -18.832 1.00 94.44 90 ARG A C 1
ATOM 711 O O . ARG A 1 90 ? 27.668 0.397 -19.936 1.00 94.44 90 ARG A O 1
ATOM 718 N N . THR A 1 91 ? 27.616 1.365 -17.924 1.00 93.56 91 THR A N 1
ATOM 719 C CA . THR A 1 91 ? 28.814 2.168 -18.157 1.00 93.56 91 THR A CA 1
ATOM 720 C C . THR A 1 91 ? 29.607 2.352 -16.879 1.00 93.56 91 THR A C 1
ATOM 722 O O . THR A 1 91 ? 29.039 2.496 -15.796 1.00 93.56 91 THR A O 1
ATOM 725 N N . TYR A 1 92 ? 30.928 2.323 -16.990 1.00 93.12 92 TYR A N 1
ATOM 726 C CA . TYR A 1 92 ? 31.833 2.564 -15.875 1.00 93.12 92 TYR A CA 1
ATOM 727 C C . TYR A 1 92 ? 33.112 3.246 -16.358 1.00 93.12 92 TYR A C 1
ATOM 729 O O . TYR A 1 92 ? 33.509 3.165 -17.524 1.00 93.12 92 TYR A O 1
ATOM 737 N N . PHE A 1 93 ? 33.768 3.923 -15.423 1.00 93.19 93 PHE A N 1
ATOM 738 C CA . PHE A 1 93 ? 34.927 4.761 -15.683 1.00 93.19 93 PHE A CA 1
ATOM 739 C C . PHE A 1 93 ? 36.110 4.272 -14.858 1.00 93.19 93 PHE A C 1
ATOM 741 O O . PHE A 1 93 ? 35.953 3.920 -13.687 1.00 93.19 93 PHE A O 1
ATOM 748 N N . MET A 1 94 ? 37.300 4.250 -15.452 1.00 92.56 94 MET A N 1
ATOM 749 C CA . MET A 1 94 ? 38.528 3.841 -14.769 1.00 92.56 94 MET A CA 1
ATOM 750 C C . MET A 1 94 ? 39.683 4.754 -15.147 1.00 92.56 94 MET A C 1
ATOM 752 O O . MET A 1 94 ? 39.907 5.025 -16.324 1.00 92.56 94 MET A O 1
ATOM 756 N N . TRP A 1 95 ? 40.458 5.178 -14.156 1.00 92.25 95 TRP A N 1
ATOM 757 C CA . TRP A 1 95 ? 41.761 5.790 -14.381 1.00 92.25 95 TRP A CA 1
ATOM 758 C C . TRP A 1 95 ? 42.698 4.797 -15.076 1.00 92.25 95 TRP A C 1
ATOM 760 O O . TRP A 1 95 ? 42.557 3.581 -14.930 1.00 92.25 95 TRP A O 1
ATOM 770 N N . ARG A 1 96 ? 43.724 5.295 -15.777 1.00 88.75 96 ARG A N 1
ATOM 771 C CA . ARG A 1 96 ? 44.755 4.431 -16.387 1.00 88.75 96 ARG A CA 1
ATOM 772 C C . ARG A 1 96 ? 45.462 3.497 -15.400 1.00 88.75 96 ARG A C 1
ATOM 774 O O . ARG A 1 96 ? 45.955 2.455 -15.812 1.00 88.75 96 ARG A O 1
ATOM 781 N N . ASN A 1 97 ? 45.505 3.854 -14.117 1.00 87.12 97 ASN A N 1
ATOM 782 C CA . ASN A 1 97 ? 46.072 3.017 -13.057 1.00 87.12 97 ASN A CA 1
ATOM 783 C C . ASN A 1 97 ? 45.138 1.874 -12.597 1.00 87.12 97 ASN A C 1
ATOM 785 O O . ASN A 1 97 ? 45.505 1.133 -11.691 1.00 87.12 97 ASN A O 1
ATOM 789 N N . GLY A 1 98 ? 43.950 1.732 -13.198 1.00 83.75 98 GLY A N 1
ATOM 790 C CA . GLY A 1 98 ? 42.972 0.683 -12.891 1.00 83.75 98 GLY A CA 1
ATOM 791 C C . GLY A 1 98 ? 41.958 1.047 -11.803 1.00 83.75 98 GLY A C 1
ATOM 792 O O . GLY A 1 98 ? 41.032 0.279 -11.554 1.00 83.75 98 GLY A O 1
ATOM 793 N N . THR A 1 99 ? 42.081 2.216 -11.170 1.00 89.19 99 THR A N 1
ATOM 794 C CA . THR A 1 99 ? 41.147 2.656 -10.126 1.00 89.19 99 THR A CA 1
ATOM 795 C C . THR A 1 99 ? 39.829 3.133 -10.741 1.00 89.19 99 THR A C 1
ATOM 797 O O . THR A 1 99 ? 39.831 3.977 -11.640 1.00 89.19 99 THR A O 1
ATOM 800 N N . LYS A 1 100 ? 38.691 2.629 -10.243 1.00 89.50 100 LYS A N 1
ATOM 801 C CA . LYS A 1 100 ? 37.356 3.058 -10.694 1.00 89.50 100 LYS A CA 1
ATOM 802 C C . LYS A 1 100 ? 37.082 4.519 -10.324 1.00 89.50 100 LYS A C 1
ATOM 804 O O . LYS A 1 100 ? 37.417 4.965 -9.229 1.00 89.50 100 LYS A O 1
ATOM 809 N N . ILE A 1 101 ? 36.439 5.247 -11.231 1.00 88.56 101 ILE A N 1
ATOM 810 C CA . ILE A 1 101 ? 36.044 6.647 -11.050 1.00 88.56 101 ILE A CA 1
ATOM 811 C C . ILE A 1 101 ? 34.553 6.689 -10.732 1.00 88.56 101 ILE A C 1
ATOM 813 O O . ILE A 1 101 ? 33.742 6.107 -11.453 1.00 88.56 101 ILE A O 1
ATOM 817 N N . LYS A 1 102 ? 34.189 7.403 -9.664 1.00 88.25 102 LYS A N 1
ATOM 818 C CA . LYS A 1 102 ? 32.797 7.720 -9.350 1.00 88.25 102 LYS A CA 1
ATOM 819 C C . LYS A 1 102 ? 32.479 9.120 -9.856 1.00 88.25 102 LYS A C 1
ATOM 821 O O . LYS A 1 102 ? 32.963 10.099 -9.298 1.00 88.25 102 LYS A O 1
ATOM 826 N N . LEU A 1 103 ? 31.652 9.205 -10.888 1.00 85.75 103 LEU A N 1
ATOM 827 C CA . LEU A 1 103 ? 31.034 10.452 -11.318 1.00 85.75 103 LEU A CA 1
ATOM 828 C C . LEU A 1 103 ? 29.683 10.673 -10.607 1.00 85.75 103 LEU A C 1
ATOM 830 O O . LEU A 1 103 ? 28.981 9.710 -10.272 1.00 85.75 103 LEU A O 1
ATOM 834 N N . PRO A 1 104 ? 29.289 11.926 -10.359 1.00 81.81 104 PRO A N 1
ATOM 835 C CA . PRO A 1 104 ? 27.913 12.243 -9.992 1.00 81.81 104 PRO A CA 1
ATOM 836 C C . PRO A 1 104 ? 26.924 11.727 -11.061 1.00 81.81 104 PRO A C 1
ATOM 838 O O . PRO A 1 104 ? 27.222 11.742 -12.252 1.00 81.81 104 PRO A O 1
ATOM 841 N N . ALA A 1 105 ? 25.763 11.197 -10.668 1.00 77.62 105 ALA A N 1
ATOM 842 C CA . ALA A 1 105 ? 24.813 10.613 -11.629 1.00 77.62 105 ALA A CA 1
ATOM 843 C C . ALA A 1 105 ? 24.091 11.678 -12.480 1.00 77.62 105 ALA A C 1
ATOM 845 O O . ALA A 1 105 ? 23.629 11.393 -13.584 1.00 77.62 105 ALA A O 1
ATOM 846 N N . ASP A 1 106 ? 24.007 12.909 -11.979 1.00 76.81 106 ASP A N 1
ATOM 847 C CA . ASP A 1 106 ? 23.393 14.068 -12.626 1.00 76.81 106 ASP A CA 1
ATOM 848 C C . ASP A 1 106 ? 24.169 14.554 -13.858 1.00 76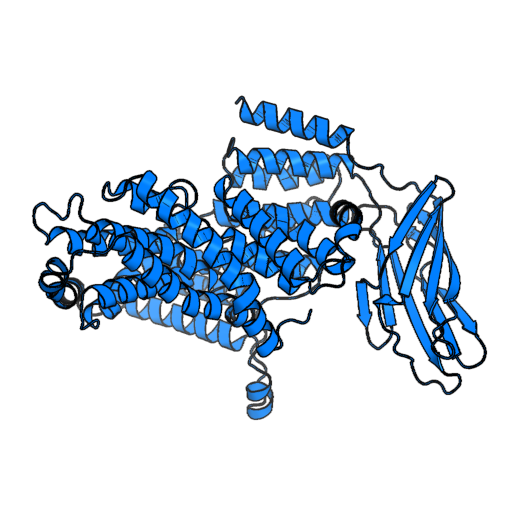.81 106 ASP A C 1
ATOM 850 O O . ASP A 1 106 ? 23.553 15.103 -14.777 1.00 76.81 106 ASP A O 1
ATOM 854 N N . VAL A 1 107 ? 25.477 14.278 -13.912 1.00 84.25 107 VAL A N 1
ATOM 855 C CA . VAL A 1 107 ? 26.358 14.630 -15.037 1.00 84.25 107 VAL A CA 1
ATOM 856 C C . VAL A 1 107 ? 26.402 13.563 -16.135 1.00 84.25 107 VAL A C 1
ATOM 858 O O . VAL A 1 107 ? 27.135 13.716 -17.111 1.00 84.25 107 VAL A O 1
ATOM 861 N N . LEU A 1 108 ? 25.630 12.481 -15.987 1.00 87.44 108 LEU A N 1
ATOM 862 C CA . LEU A 1 108 ? 25.531 11.386 -16.950 1.00 87.44 108 LEU A CA 1
ATOM 863 C C . LEU A 1 108 ? 24.169 11.410 -17.646 1.00 87.44 108 LEU A C 1
ATOM 865 O O . LEU A 1 108 ? 23.126 11.504 -16.996 1.00 87.44 108 LEU A O 1
ATOM 869 N N . ARG A 1 109 ? 24.169 11.256 -18.971 1.00 89.19 109 ARG A N 1
ATOM 870 C CA . ARG A 1 109 ? 22.943 11.088 -19.763 1.00 89.19 109 ARG A CA 1
ATOM 871 C C . ARG A 1 109 ? 23.160 10.096 -20.898 1.00 89.19 109 ARG A C 1
ATOM 873 O O . ARG A 1 109 ? 24.235 10.056 -21.492 1.00 89.19 109 ARG A O 1
ATOM 880 N N . LEU A 1 110 ? 22.134 9.322 -21.214 1.00 91.19 110 LEU A N 1
ATOM 881 C CA . LEU A 1 110 ? 22.108 8.420 -22.359 1.00 91.19 110 LEU A CA 1
ATOM 882 C C . LEU A 1 110 ? 20.980 8.852 -23.292 1.00 91.19 110 LEU A C 1
ATOM 884 O O . LEU A 1 110 ? 19.816 8.804 -22.912 1.00 91.19 110 LEU A O 1
ATOM 888 N N . GLU A 1 111 ? 21.328 9.285 -24.495 1.00 92.81 111 GLU A N 1
ATOM 889 C CA . GLU A 1 111 ? 20.377 9.653 -25.544 1.00 92.81 111 GLU A CA 1
ATOM 890 C C . GLU A 1 111 ? 20.213 8.465 -26.493 1.00 92.81 111 GLU A C 1
ATOM 892 O O . GLU A 1 111 ? 21.199 8.009 -27.071 1.00 92.81 111 GLU A O 1
ATOM 897 N N . ILE A 1 112 ? 18.998 7.938 -26.643 1.00 92.69 112 ILE A N 1
ATOM 898 C CA . ILE A 1 112 ? 18.691 6.876 -27.607 1.00 92.69 112 ILE A CA 1
ATOM 899 C C . ILE A 1 112 ? 17.890 7.483 -28.754 1.00 92.69 112 ILE A C 1
ATOM 901 O O . ILE A 1 112 ? 16.860 8.113 -28.517 1.00 92.69 112 ILE A O 1
ATOM 905 N N . ARG A 1 113 ? 18.349 7.259 -29.990 1.00 92.88 113 ARG A N 1
ATOM 906 C CA . ARG A 1 113 ? 17.706 7.746 -31.217 1.00 92.88 113 ARG A CA 1
ATOM 907 C C . ARG A 1 113 ? 17.504 6.658 -32.263 1.00 92.88 113 ARG A C 1
ATOM 909 O O . ARG A 1 113 ? 18.299 5.722 -32.333 1.00 92.88 113 ARG A O 1
ATOM 916 N N . ASN A 1 114 ? 16.489 6.823 -33.108 1.00 90.06 114 ASN A N 1
ATOM 917 C CA . ASN A 1 114 ? 16.290 6.062 -34.349 1.00 90.06 114 ASN A CA 1
ATOM 918 C C . ASN A 1 114 ? 16.006 7.042 -35.507 1.00 90.06 114 ASN A C 1
ATOM 920 O O . ASN A 1 114 ? 15.641 8.192 -35.289 1.00 90.06 114 ASN A O 1
ATOM 924 N N . SER A 1 115 ? 16.191 6.569 -36.735 1.00 75.06 115 SER A N 1
ATOM 925 C CA . SER A 1 115 ? 15.828 7.204 -38.002 1.00 75.06 115 SER A CA 1
ATOM 926 C C . SER A 1 115 ? 14.364 7.657 -38.135 1.00 75.06 115 SER A C 1
ATOM 928 O O . SER A 1 115 ? 14.109 8.557 -38.927 1.00 75.06 115 SER A O 1
ATOM 930 N N . ASP A 1 116 ? 13.434 7.110 -37.347 1.00 75.25 116 ASP A N 1
ATOM 931 C CA . ASP A 1 116 ? 12.000 7.462 -37.359 1.00 75.25 116 ASP A CA 1
ATOM 932 C C . ASP A 1 116 ? 11.638 8.627 -36.398 1.00 75.25 116 ASP A C 1
ATOM 934 O O . ASP A 1 116 ? 10.571 8.617 -35.786 1.00 75.25 116 ASP A O 1
ATOM 938 N N . ASP A 1 117 ? 12.536 9.598 -36.184 1.00 74.56 117 ASP A N 1
ATOM 939 C CA . ASP A 1 117 ? 12.371 10.720 -35.228 1.00 74.56 117 ASP A CA 1
ATOM 940 C C . ASP A 1 117 ? 12.117 10.305 -33.758 1.00 74.56 117 ASP A C 1
ATOM 942 O O . ASP A 1 117 ? 11.706 11.111 -32.918 1.00 74.56 117 ASP A O 1
ATOM 946 N N . PHE A 1 118 ? 12.401 9.050 -33.399 1.00 84.00 118 PHE A N 1
ATOM 947 C CA . PHE A 1 118 ? 12.383 8.613 -32.006 1.00 84.00 118 PHE A CA 1
ATOM 948 C C . PHE A 1 118 ? 13.597 9.180 -31.267 1.00 84.00 118 PHE A C 1
ATOM 950 O O . PHE A 1 118 ? 14.737 8.948 -31.673 1.00 84.00 118 PHE A O 1
ATOM 957 N N . GLU A 1 119 ? 13.355 9.848 -30.143 1.00 86.00 119 GLU A N 1
ATOM 958 C CA . GLU A 1 119 ? 14.394 10.341 -29.245 1.00 86.00 119 GLU A CA 1
ATOM 959 C C . GLU A 1 119 ? 13.953 10.199 -27.789 1.00 86.00 119 GLU A C 1
ATOM 961 O O . GLU A 1 119 ? 12.841 10.572 -27.411 1.00 86.00 119 GLU A O 1
ATOM 966 N N . ILE A 1 120 ? 14.848 9.673 -26.958 1.00 87.50 120 ILE A N 1
ATOM 967 C CA . ILE A 1 120 ? 14.655 9.607 -25.513 1.00 87.50 120 ILE A CA 1
ATOM 968 C C . ILE A 1 120 ? 15.967 9.876 -24.784 1.00 87.50 120 ILE A C 1
ATOM 970 O O . ILE A 1 120 ? 17.030 9.401 -25.182 1.00 87.50 120 ILE A O 1
ATOM 974 N N . ILE A 1 121 ? 15.878 10.614 -23.680 1.00 86.25 121 ILE A N 1
ATOM 975 C CA . ILE A 1 121 ? 17.009 10.915 -22.807 1.00 86.25 121 ILE A CA 1
ATOM 976 C C . ILE A 1 121 ? 16.800 10.200 -21.477 1.00 86.25 121 ILE A C 1
ATOM 978 O O . ILE A 1 121 ? 15.797 10.394 -20.793 1.00 86.25 121 ILE A O 1
ATOM 982 N N . LEU A 1 122 ? 17.779 9.387 -21.103 1.00 84.81 122 LEU A N 1
ATOM 983 C CA . LEU A 1 122 ? 17.769 8.555 -19.912 1.00 84.81 122 LEU A CA 1
ATOM 984 C C . LEU A 1 122 ? 18.864 8.995 -18.946 1.00 84.81 122 LEU A C 1
ATOM 986 O O . LEU A 1 122 ? 19.952 9.422 -19.343 1.00 84.81 122 LEU A O 1
ATOM 990 N N . ARG A 1 123 ? 18.584 8.823 -17.658 1.00 82.50 123 ARG A N 1
ATOM 991 C CA . ARG A 1 123 ? 19.554 8.943 -16.566 1.00 82.50 123 ARG A CA 1
ATOM 992 C C . ARG A 1 123 ? 19.875 7.555 -16.000 1.00 82.50 123 ARG A C 1
ATOM 994 O O . ARG A 1 123 ? 19.112 6.618 -16.251 1.00 82.50 123 ARG A O 1
ATOM 1001 N N . PRO A 1 124 ? 20.984 7.399 -15.253 1.00 81.75 124 PRO A N 1
ATOM 1002 C CA . PRO A 1 124 ? 21.276 6.142 -14.576 1.00 81.75 124 PRO A CA 1
ATOM 1003 C C . PRO A 1 124 ? 20.104 5.729 -13.679 1.00 81.75 124 PRO A C 1
ATOM 1005 O O . PRO A 1 124 ? 19.729 6.465 -12.772 1.00 81.75 124 PRO A O 1
ATOM 1008 N N . SER A 1 125 ? 19.541 4.547 -13.915 1.00 74.81 125 SER A N 1
ATOM 1009 C CA . SER A 1 125 ? 18.447 3.987 -13.116 1.00 74.81 125 SER A CA 1
ATOM 1010 C C . SER A 1 125 ? 18.941 3.466 -11.764 1.00 74.81 125 SER A C 1
ATOM 1012 O O . SER A 1 125 ? 18.205 3.479 -10.784 1.00 74.81 125 SER A O 1
ATOM 1014 N N . ARG A 1 126 ? 20.190 2.985 -11.709 1.00 76.75 126 ARG A N 1
ATOM 1015 C CA . ARG A 1 126 ? 20.879 2.554 -10.482 1.00 76.75 126 ARG A CA 1
ATOM 1016 C C . ARG A 1 126 ? 22.396 2.585 -10.662 1.00 76.75 126 ARG A C 1
ATOM 1018 O O . ARG A 1 126 ? 22.893 2.575 -11.790 1.00 76.75 126 ARG A O 1
ATOM 1025 N N . VAL A 1 127 ? 23.126 2.580 -9.547 1.00 78.31 127 VAL A N 1
ATOM 1026 C CA . VAL A 1 127 ? 24.594 2.499 -9.524 1.00 78.31 127 VAL A CA 1
ATOM 1027 C C . VAL A 1 127 ? 25.020 1.268 -8.726 1.00 78.31 127 VAL A C 1
ATOM 1029 O O . VAL A 1 127 ? 24.732 1.179 -7.537 1.00 78.31 127 VAL A O 1
ATOM 1032 N N . LEU A 1 128 ? 25.708 0.331 -9.379 1.00 78.50 128 LEU A N 1
ATOM 1033 C CA . LEU A 1 128 ? 26.219 -0.914 -8.796 1.00 78.50 128 LEU A CA 1
ATOM 1034 C C . LEU A 1 128 ? 27.749 -0.908 -8.868 1.00 78.50 128 LEU A C 1
ATOM 1036 O O . LEU A 1 128 ? 28.309 -0.966 -9.959 1.00 78.50 128 LEU A O 1
ATOM 1040 N N . ASP A 1 129 ? 28.444 -0.803 -7.734 1.00 78.56 129 ASP A N 1
ATOM 1041 C CA . ASP A 1 129 ? 29.915 -0.849 -7.669 1.00 78.56 129 ASP A CA 1
ATOM 1042 C C . ASP A 1 129 ? 30.628 0.032 -8.716 1.00 78.56 129 ASP A C 1
ATOM 1044 O O . ASP A 1 129 ? 31.539 -0.413 -9.425 1.00 78.56 129 ASP A O 1
ATOM 1048 N N . HIS A 1 130 ? 30.221 1.309 -8.782 1.00 84.44 130 HIS A N 1
ATOM 1049 C CA . HIS A 1 130 ? 30.708 2.333 -9.729 1.00 84.44 130 HIS A CA 1
ATOM 1050 C C . HIS A 1 130 ? 30.332 2.081 -11.202 1.00 84.44 130 HIS A C 1
ATOM 1052 O O . HIS A 1 130 ? 30.870 2.723 -12.103 1.00 84.44 130 HIS A O 1
ATOM 1058 N N . THR A 1 131 ? 29.394 1.165 -11.438 1.00 88.25 131 THR A N 1
ATOM 1059 C CA . THR A 1 131 ? 28.771 0.912 -12.737 1.00 88.25 131 THR A CA 1
ATOM 1060 C C . THR A 1 131 ? 27.403 1.568 -12.760 1.00 88.25 131 THR A C 1
ATOM 1062 O O . THR A 1 131 ? 26.546 1.273 -11.927 1.00 88.25 131 THR A O 1
ATOM 1065 N N . TYR A 1 132 ? 27.188 2.458 -13.714 1.00 89.88 132 TYR A N 1
ATOM 1066 C CA . TYR A 1 132 ? 25.914 3.122 -13.943 1.00 89.88 132 TYR A CA 1
ATOM 1067 C C . TYR A 1 132 ? 25.094 2.263 -14.893 1.00 89.88 132 TYR A C 1
ATOM 1069 O O . TYR A 1 132 ? 25.555 1.927 -15.984 1.00 89.88 132 TYR A O 1
ATOM 1077 N N . VAL A 1 133 ? 23.891 1.892 -14.470 1.00 89.25 133 VAL A N 1
ATOM 1078 C CA . VAL A 1 133 ? 22.977 1.067 -15.259 1.00 89.25 133 VAL A CA 1
ATOM 1079 C C . VAL A 1 133 ? 21.855 1.950 -15.776 1.00 89.25 133 VAL A C 1
ATOM 1081 O O . VAL A 1 133 ? 21.164 2.592 -14.988 1.00 89.25 133 VAL A O 1
ATOM 1084 N N . PHE A 1 134 ? 21.668 1.963 -17.088 1.00 89.50 134 PHE A N 1
ATOM 1085 C CA . PHE A 1 134 ? 20.571 2.624 -17.778 1.00 89.50 134 PHE A CA 1
ATOM 1086 C C . PHE A 1 134 ? 19.575 1.562 -18.219 1.00 89.50 134 PHE A C 1
ATOM 1088 O O . PHE A 1 134 ? 19.953 0.611 -18.905 1.00 89.50 134 PHE A O 1
ATOM 1095 N N . LEU A 1 135 ? 18.318 1.723 -17.813 1.00 88.56 135 LEU A N 1
ATOM 1096 C CA . LEU A 1 135 ? 17.221 0.854 -18.213 1.00 88.56 135 LEU A CA 1
ATOM 1097 C C . LEU A 1 135 ? 16.250 1.641 -19.086 1.00 88.56 135 LEU A C 1
ATOM 1099 O O . LEU A 1 135 ? 15.795 2.718 -18.704 1.00 88.56 135 LEU A O 1
ATOM 1103 N N . TYR A 1 136 ? 15.922 1.076 -20.241 1.00 89.94 136 TYR A N 1
ATOM 1104 C CA . TYR A 1 136 ? 14.880 1.576 -21.123 1.00 89.94 136 TYR A CA 1
ATOM 1105 C C . TYR A 1 136 ? 13.873 0.473 -21.421 1.00 89.94 136 TYR A C 1
ATOM 1107 O O . TYR A 1 136 ? 14.246 -0.610 -21.876 1.00 89.94 136 TYR A O 1
ATOM 1115 N N . ARG A 1 137 ? 12.594 0.748 -21.166 1.00 91.88 137 ARG A N 1
ATOM 1116 C CA . ARG A 1 137 ? 11.490 -0.142 -21.523 1.00 91.88 137 ARG A CA 1
ATOM 1117 C C . ARG A 1 137 ? 10.790 0.416 -22.761 1.00 91.88 137 ARG A C 1
ATOM 1119 O O . ARG A 1 137 ? 10.195 1.492 -22.671 1.00 91.88 137 ARG A O 1
ATOM 1126 N N . PRO A 1 138 ? 10.885 -0.255 -23.920 1.00 92.12 138 PRO A N 1
ATOM 1127 C CA . PRO A 1 138 ? 10.216 0.207 -25.125 1.00 92.12 138 PRO A CA 1
ATOM 1128 C C . PRO A 1 138 ? 8.696 0.143 -24.964 1.00 92.12 138 PRO A C 1
ATOM 1130 O O . PRO A 1 138 ? 8.168 -0.752 -24.302 1.00 92.12 138 PRO A O 1
ATOM 1133 N N . LEU A 1 139 ? 7.997 1.086 -25.601 1.00 93.88 139 LEU A N 1
ATOM 1134 C CA . LEU A 1 139 ? 6.541 1.047 -25.685 1.00 93.88 139 LEU A CA 1
ATOM 1135 C C . LEU A 1 139 ? 6.111 -0.101 -26.594 1.00 93.88 139 LEU A C 1
ATOM 1137 O O . LEU A 1 139 ? 6.465 -0.125 -27.774 1.00 93.88 139 LEU A O 1
ATOM 1141 N N . VAL A 1 140 ? 5.360 -1.044 -26.033 1.00 94.06 140 VAL A N 1
ATOM 1142 C CA . VAL A 1 140 ? 4.819 -2.206 -26.745 1.00 94.06 140 VAL A CA 1
ATOM 1143 C C . VAL A 1 140 ? 3.388 -2.438 -26.278 1.00 94.06 140 VAL A C 1
ATOM 1145 O O . VAL A 1 140 ? 3.154 -2.593 -25.080 1.00 94.06 140 VAL A O 1
ATOM 1148 N N . LYS A 1 141 ? 2.426 -2.506 -27.208 1.00 95.19 141 LYS A N 1
ATOM 1149 C CA . LYS A 1 141 ? 0.983 -2.611 -26.914 1.00 95.19 141 LYS A CA 1
ATOM 1150 C C . LYS A 1 141 ? 0.482 -1.496 -25.992 1.00 95.19 141 LYS A C 1
ATOM 1152 O O . LYS A 1 141 ? -0.418 -1.702 -25.171 1.00 95.19 141 LYS A O 1
ATOM 1157 N N . SER A 1 142 ? 1.065 -0.311 -26.125 1.00 95.19 142 SER A N 1
ATOM 1158 C CA . SER A 1 142 ? 0.760 0.854 -25.294 1.00 95.19 142 SER A CA 1
ATOM 1159 C C . SER A 1 142 ? -0.713 1.265 -25.393 1.00 95.19 142 SER A C 1
ATOM 1161 O O . SER A 1 142 ? -1.343 1.547 -24.376 1.00 95.19 142 SER A O 1
ATOM 1163 N N . ASN A 1 143 ? -1.310 1.189 -26.583 1.00 96.12 143 ASN A N 1
ATOM 1164 C CA . ASN A 1 143 ? -2.739 1.408 -26.821 1.00 96.12 143 ASN A CA 1
ATOM 1165 C C . ASN A 1 143 ? -3.652 0.523 -25.962 1.00 96.12 143 ASN A C 1
ATOM 1167 O O . ASN A 1 143 ? -4.585 1.020 -25.325 1.00 96.12 143 ASN A O 1
ATOM 1171 N N . VAL A 1 144 ? -3.367 -0.776 -25.882 1.00 96.56 144 VAL A N 1
ATOM 1172 C CA . VAL A 1 144 ? -4.118 -1.715 -25.045 1.00 96.56 144 VAL A CA 1
ATOM 1173 C C . VAL A 1 144 ? -3.899 -1.400 -23.567 1.00 96.56 144 VAL A C 1
ATOM 1175 O O . VAL A 1 144 ? -4.866 -1.357 -22.808 1.00 96.56 144 VAL A O 1
ATOM 1178 N N . ALA A 1 145 ? -2.657 -1.150 -23.147 1.00 96.50 145 ALA A N 1
ATOM 1179 C CA . ALA A 1 145 ? -2.353 -0.819 -21.757 1.00 96.50 145 ALA A CA 1
ATOM 1180 C C . ALA A 1 145 ? -3.070 0.460 -21.293 1.00 96.50 145 ALA A C 1
ATOM 1182 O O . ALA A 1 145 ? -3.654 0.471 -20.210 1.00 96.50 145 ALA A O 1
ATOM 1183 N N . PHE A 1 146 ? -3.115 1.499 -22.132 1.00 95.69 146 PHE A N 1
ATOM 1184 C CA . PHE A 1 146 ? -3.894 2.715 -21.880 1.00 95.69 146 PHE A CA 1
ATOM 1185 C C . PHE A 1 146 ? -5.391 2.421 -21.781 1.00 95.69 146 PHE A C 1
ATOM 1187 O O . PHE A 1 146 ? -6.047 2.882 -20.846 1.00 95.69 146 PHE A O 1
ATOM 1194 N N . ALA A 1 147 ? -5.939 1.623 -22.698 1.00 97.19 147 ALA A N 1
ATOM 1195 C CA . ALA A 1 147 ? -7.344 1.237 -22.646 1.00 97.19 147 ALA A CA 1
ATOM 1196 C C . ALA A 1 147 ? -7.685 0.51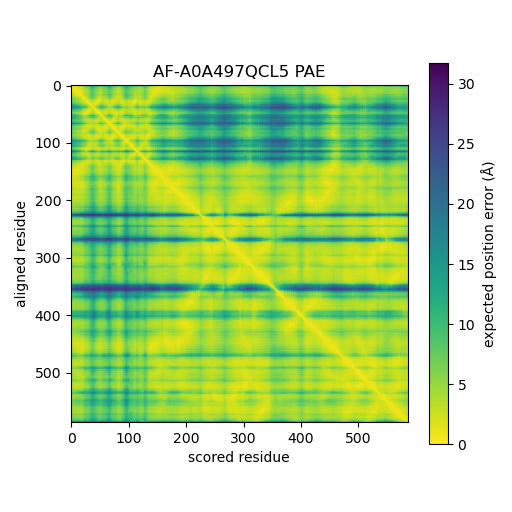7 -21.332 1.00 97.19 147 ALA A C 1
ATOM 1198 O O . ALA A 1 147 ? -8.672 0.864 -20.685 1.00 97.19 147 ALA A O 1
ATOM 1199 N N . ILE A 1 148 ? -6.851 -0.441 -20.906 1.00 97.06 148 ILE A N 1
ATOM 1200 C CA . ILE A 1 148 ? -7.020 -1.166 -19.638 1.00 97.06 148 ILE A CA 1
ATOM 1201 C C . ILE A 1 148 ? -6.909 -0.202 -18.454 1.00 97.06 148 ILE A C 1
ATOM 1203 O O . ILE A 1 148 ? -7.797 -0.200 -17.603 1.00 97.06 148 ILE A O 1
ATOM 1207 N N . LEU A 1 149 ? -5.875 0.643 -18.409 1.00 95.69 149 LEU A N 1
ATOM 1208 C CA . LEU A 1 149 ? -5.682 1.626 -17.342 1.00 95.69 149 LEU A CA 1
ATOM 1209 C C . LEU A 1 149 ? -6.922 2.492 -17.159 1.00 95.69 149 LEU A C 1
ATOM 1211 O O . LEU A 1 149 ? -7.496 2.532 -16.075 1.00 95.69 149 LEU A O 1
ATOM 1215 N N . PHE A 1 150 ? -7.361 3.160 -18.220 1.00 95.50 150 PHE A N 1
ATOM 1216 C CA . PHE A 1 150 ? -8.467 4.102 -18.137 1.00 95.50 150 PHE A CA 1
ATOM 1217 C C . PHE A 1 150 ? -9.816 3.412 -17.915 1.00 95.50 150 PHE A C 1
ATOM 1219 O O . PHE A 1 150 ? -10.654 3.948 -17.187 1.00 95.50 150 PHE A O 1
ATOM 1226 N N . LEU A 1 151 ? -10.015 2.204 -18.454 1.00 96.69 151 LEU A N 1
ATOM 1227 C CA . LEU A 1 151 ? -11.179 1.380 -18.127 1.00 96.69 151 LEU A CA 1
ATOM 1228 C C . LEU A 1 151 ? -11.246 1.121 -16.619 1.00 96.69 151 LEU A C 1
ATOM 1230 O O . LEU A 1 151 ? -12.270 1.380 -15.988 1.00 96.69 151 LEU A O 1
ATOM 1234 N N . ILE A 1 152 ? -10.151 0.623 -16.038 1.00 95.19 152 ILE A N 1
ATOM 1235 C CA . ILE A 1 152 ? -10.087 0.248 -14.624 1.00 95.19 152 ILE A CA 1
ATOM 1236 C C . ILE A 1 152 ? -10.160 1.478 -13.720 1.00 95.19 152 ILE A C 1
ATOM 1238 O O . ILE A 1 152 ? -10.895 1.442 -12.737 1.00 95.19 152 ILE A O 1
ATOM 1242 N N . VAL A 1 153 ? -9.502 2.584 -14.081 1.00 92.69 153 VAL A N 1
ATOM 1243 C CA . VAL A 1 153 ? -9.606 3.868 -13.371 1.00 92.69 153 VAL A CA 1
ATOM 1244 C C . VAL A 1 153 ? -11.064 4.308 -13.282 1.00 92.69 153 VAL A C 1
ATOM 1246 O O . VAL A 1 153 ? -11.549 4.566 -12.184 1.00 92.69 153 VAL A O 1
ATOM 1249 N N . VAL A 1 154 ? -11.803 4.336 -14.398 1.00 93.75 154 VAL A N 1
ATOM 1250 C CA . VAL A 1 154 ? -13.216 4.743 -14.371 1.00 93.75 154 VAL A CA 1
ATOM 1251 C C . VAL A 1 154 ? -14.060 3.751 -13.569 1.00 93.75 154 VAL A C 1
ATOM 1253 O O . VAL A 1 154 ? -14.905 4.178 -12.782 1.00 93.75 154 VAL A O 1
ATOM 1256 N N . LEU A 1 155 ? -13.839 2.440 -13.714 1.00 94.00 155 LEU A N 1
ATOM 1257 C CA . LEU A 1 155 ? -14.584 1.427 -12.957 1.00 94.00 155 LEU A CA 1
ATOM 1258 C C . LEU A 1 155 ? -14.339 1.519 -11.446 1.00 94.00 155 LEU A C 1
ATOM 1260 O O . LEU A 1 155 ? -15.290 1.380 -10.682 1.00 94.00 155 LEU A O 1
ATOM 1264 N N . TRP A 1 156 ? -13.102 1.763 -11.013 1.00 91.19 156 TRP A N 1
ATOM 1265 C CA . TRP A 1 156 ? -12.755 1.914 -9.599 1.00 91.19 156 TRP A CA 1
ATOM 1266 C C . TRP A 1 156 ? -13.189 3.253 -9.014 1.00 91.19 156 TRP A C 1
ATOM 1268 O O . TRP A 1 156 ? -13.571 3.299 -7.851 1.00 91.19 156 TRP A O 1
ATOM 1278 N N . PHE A 1 157 ? -13.173 4.323 -9.807 1.00 88.12 157 PHE A N 1
ATOM 1279 C CA . PHE A 1 157 ? -13.613 5.645 -9.363 1.00 88.12 157 PHE A CA 1
ATOM 1280 C C . PHE A 1 157 ? -15.135 5.734 -9.237 1.00 88.12 157 PHE A C 1
ATOM 1282 O O . PHE A 1 157 ? -15.666 6.370 -8.338 1.00 88.12 157 PHE A O 1
ATOM 1289 N N . THR A 1 158 ? -15.860 5.095 -10.156 1.00 89.81 158 THR A N 1
ATOM 1290 C CA . THR A 1 158 ? -17.331 5.124 -10.167 1.00 89.81 158 THR A CA 1
ATOM 1291 C C . THR A 1 158 ? -17.966 3.982 -9.380 1.00 89.81 158 THR A C 1
ATOM 1293 O O . THR A 1 158 ? -19.184 3.984 -9.207 1.00 89.81 158 THR A O 1
ATOM 1296 N N . GLU A 1 159 ? -17.173 2.981 -8.983 1.00 88.50 159 GLU A N 1
ATOM 1297 C CA . GLU A 1 159 ? -17.631 1.699 -8.430 1.00 88.50 159 GLU A CA 1
ATOM 1298 C C . GLU A 1 159 ? -18.817 1.105 -9.215 1.00 88.50 159 GLU A C 1
ATOM 1300 O O . GLU A 1 159 ? -19.753 0.523 -8.665 1.00 88.50 159 GLU A O 1
ATOM 1305 N N . ALA A 1 160 ? -18.800 1.261 -10.547 1.00 91.25 160 ALA A N 1
ATOM 1306 C CA . ALA A 1 160 ? -19.910 0.856 -11.413 1.00 91.25 160 ALA A CA 1
ATOM 1307 C C . ALA A 1 160 ? -20.205 -0.652 -11.357 1.00 91.25 160 ALA A C 1
ATOM 1309 O O . ALA A 1 160 ? -21.317 -1.083 -11.682 1.00 91.25 160 ALA A O 1
ATOM 1310 N N . ILE A 1 161 ? -19.191 -1.431 -10.982 1.00 94.00 161 ILE A N 1
ATOM 1311 C CA . ILE A 1 161 ? -19.245 -2.844 -10.616 1.00 94.00 161 ILE A CA 1
ATOM 1312 C C . ILE A 1 161 ? -18.409 -3.038 -9.339 1.00 94.00 161 ILE A C 1
ATOM 1314 O O . ILE A 1 161 ? -17.548 -2.200 -9.060 1.00 94.00 161 ILE A O 1
ATOM 1318 N N . PRO A 1 162 ? -18.601 -4.134 -8.577 1.00 92.31 162 PRO A N 1
ATOM 1319 C CA . PRO A 1 162 ? -17.790 -4.401 -7.392 1.00 92.31 162 PRO A CA 1
ATOM 1320 C C . PRO A 1 162 ? -16.291 -4.368 -7.710 1.00 92.31 162 PRO A C 1
ATOM 1322 O O . PRO A 1 162 ? -15.857 -4.983 -8.684 1.00 92.31 162 PRO A O 1
ATOM 1325 N N . LEU A 1 163 ? -15.495 -3.713 -6.861 1.00 89.81 163 LEU A N 1
ATOM 1326 C CA . LEU A 1 163 ? -14.048 -3.545 -7.061 1.00 89.81 163 LEU A CA 1
ATOM 1327 C C . LEU A 1 163 ? -13.303 -4.878 -7.281 1.00 89.81 163 LEU A C 1
ATOM 1329 O O . LEU A 1 163 ? -12.370 -4.960 -8.075 1.00 89.81 163 LEU A O 1
ATOM 1333 N N . ALA A 1 164 ? -13.751 -5.947 -6.617 1.00 92.44 164 ALA A N 1
ATOM 1334 C CA . ALA A 1 164 ? -13.228 -7.298 -6.808 1.00 92.44 164 ALA A CA 1
ATOM 1335 C C . ALA A 1 164 ? -13.481 -7.838 -8.226 1.00 92.44 164 ALA A C 1
ATOM 1337 O O . ALA A 1 164 ? -12.627 -8.497 -8.812 1.00 92.44 164 ALA A O 1
ATOM 1338 N N . ALA A 1 165 ? -14.660 -7.551 -8.786 1.00 95.25 165 ALA A N 1
ATOM 1339 C CA . ALA A 1 165 ? -15.030 -7.991 -10.124 1.00 95.25 165 ALA A CA 1
ATOM 1340 C C . ALA A 1 165 ? -14.219 -7.246 -11.188 1.00 95.25 165 ALA A C 1
ATOM 1342 O O . ALA A 1 165 ? -13.736 -7.879 -12.123 1.00 95.25 165 ALA A O 1
ATOM 1343 N N . SER A 1 166 ? -14.007 -5.932 -11.036 1.00 94.00 166 SER A N 1
ATOM 1344 C CA . SER A 1 166 ? -13.129 -5.195 -11.951 1.00 94.00 166 SER A CA 1
ATOM 1345 C C . SER A 1 166 ? -11.673 -5.646 -11.845 1.00 94.00 166 SER A C 1
ATOM 1347 O O . SER A 1 166 ? -11.029 -5.777 -12.879 1.00 94.00 166 SER A O 1
ATOM 1349 N N . ALA A 1 167 ? -11.178 -5.981 -10.647 1.00 95.00 167 ALA A N 1
ATOM 1350 C CA . ALA A 1 167 ? -9.844 -6.562 -10.477 1.00 95.00 167 ALA A CA 1
ATOM 1351 C C . ALA A 1 167 ? -9.677 -7.888 -11.246 1.00 95.00 167 ALA A C 1
ATOM 1353 O O . ALA A 1 167 ? -8.663 -8.088 -11.907 1.00 95.00 167 ALA A O 1
ATOM 1354 N N . LEU A 1 168 ? -10.693 -8.760 -11.234 1.00 96.81 168 LEU A N 1
ATOM 1355 C CA . LEU A 1 168 ? -10.689 -10.034 -11.971 1.00 96.81 168 LEU A CA 1
ATOM 1356 C C . LEU A 1 168 ? -10.818 -9.880 -13.496 1.00 96.81 168 LEU A C 1
ATOM 1358 O O . LEU A 1 168 ? -10.466 -10.800 -14.231 1.00 96.81 168 LEU A O 1
ATOM 1362 N N . ILE A 1 169 ? -11.291 -8.734 -13.993 1.00 97.06 169 ILE A N 1
ATOM 1363 C CA . ILE A 1 169 ? -11.327 -8.448 -15.435 1.00 97.06 169 ILE A CA 1
ATOM 1364 C C . ILE A 1 169 ? -9.915 -8.176 -15.976 1.00 97.06 169 ILE A C 1
ATOM 1366 O O . ILE A 1 169 ? -9.623 -8.530 -17.116 1.00 97.06 169 ILE A O 1
ATOM 1370 N N . ILE A 1 170 ? -9.021 -7.601 -15.168 1.00 97.50 170 ILE A N 1
ATOM 1371 C CA . ILE A 1 170 ? -7.653 -7.235 -15.572 1.00 97.50 170 ILE A CA 1
ATOM 1372 C C . ILE A 1 170 ? -6.875 -8.421 -16.176 1.00 97.50 170 ILE A C 1
ATOM 1374 O O . ILE A 1 170 ? -6.404 -8.271 -17.305 1.00 97.50 170 ILE A O 1
ATOM 1378 N N . PRO A 1 171 ? -6.769 -9.605 -15.530 1.00 98.06 171 PRO A N 1
ATOM 1379 C CA . PRO A 1 171 ? -6.059 -10.741 -16.123 1.00 98.06 171 PRO A CA 1
ATOM 1380 C C . PRO A 1 171 ? -6.720 -11.255 -17.401 1.00 98.06 171 PRO A C 1
ATOM 1382 O O . PRO A 1 171 ? -6.021 -11.662 -18.326 1.00 98.06 171 PRO A O 1
ATOM 1385 N N . VAL A 1 172 ? -8.051 -11.184 -17.504 1.00 98.00 172 VAL A N 1
ATOM 1386 C CA . VAL A 1 172 ? -8.765 -11.565 -18.731 1.00 98.00 172 VAL A CA 1
ATOM 1387 C C . VAL A 1 172 ? -8.349 -10.655 -19.885 1.00 98.00 172 VAL A C 1
ATOM 1389 O O . VAL A 1 172 ? -7.978 -11.150 -20.946 1.00 98.00 172 VAL A O 1
ATOM 1392 N N . LEU A 1 173 ? -8.356 -9.335 -19.677 1.00 97.62 173 LEU A N 1
ATOM 1393 C CA . LEU A 1 173 ? -7.945 -8.377 -20.706 1.00 97.62 173 LEU A CA 1
ATOM 1394 C C . LEU A 1 173 ? -6.458 -8.534 -21.055 1.00 97.62 173 LEU A C 1
ATOM 1396 O O . LEU A 1 173 ? -6.115 -8.564 -22.235 1.00 97.62 173 LEU A O 1
ATOM 1400 N N . ALA A 1 174 ? -5.589 -8.702 -20.055 1.00 97.12 174 ALA A N 1
ATOM 1401 C CA . ALA A 1 174 ? -4.155 -8.886 -20.264 1.00 97.12 174 ALA A CA 1
ATOM 1402 C C . ALA A 1 174 ? -3.847 -10.093 -21.165 1.00 97.12 174 ALA A C 1
ATOM 1404 O O . ALA A 1 174 ? -3.030 -9.985 -22.078 1.00 97.12 174 ALA A O 1
ATOM 1405 N N . VAL A 1 175 ? -4.532 -11.221 -20.954 1.00 97.69 175 VAL A N 1
ATOM 1406 C CA . VAL A 1 175 ? -4.337 -12.444 -21.747 1.00 97.69 175 VAL A CA 1
ATOM 1407 C C . VAL A 1 175 ? -4.981 -12.330 -23.126 1.00 97.69 175 VAL A C 1
ATOM 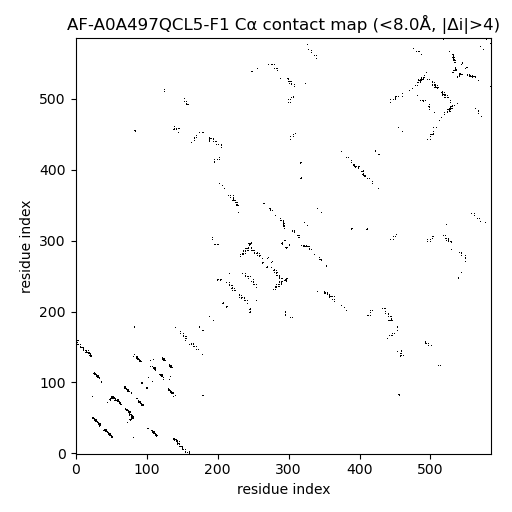1409 O O . VAL A 1 175 ? -4.340 -12.649 -24.125 1.00 97.69 175 VAL A O 1
ATOM 1412 N N . VAL A 1 176 ? -6.226 -11.846 -23.212 1.00 97.75 176 VAL A N 1
ATOM 1413 C CA . VAL A 1 176 ? -6.966 -11.746 -24.485 1.00 97.75 176 VAL A CA 1
ATOM 1414 C C . VAL A 1 176 ? -6.259 -10.825 -25.478 1.00 97.75 176 VAL A C 1
ATOM 1416 O O . VAL A 1 176 ? -6.185 -11.143 -26.662 1.00 97.75 176 VAL A O 1
ATOM 1419 N N . PHE A 1 177 ? -5.688 -9.716 -25.007 1.00 96.25 177 PHE A N 1
ATOM 1420 C CA . PHE A 1 177 ? -4.906 -8.810 -25.852 1.00 96.25 177 PHE A CA 1
ATOM 1421 C C . PHE A 1 177 ? -3.415 -9.191 -25.944 1.00 96.25 177 PHE A C 1
ATOM 1423 O O . PHE A 1 177 ? -2.618 -8.501 -26.589 1.00 96.25 177 PHE A O 1
ATOM 1430 N N . GLY A 1 178 ? -3.019 -10.310 -25.331 1.00 94.44 178 GLY A N 1
ATOM 1431 C CA . GLY A 1 178 ? -1.674 -10.878 -25.393 1.00 94.44 178 GLY A CA 1
ATOM 1432 C C . GLY A 1 178 ? -0.589 -10.000 -24.768 1.00 94.44 178 GLY A C 1
ATOM 1433 O O . GLY A 1 178 ? 0.522 -9.969 -25.292 1.00 94.44 178 GLY A O 1
ATOM 1434 N N . ILE A 1 179 ? -0.907 -9.227 -23.729 1.00 95.31 179 ILE A N 1
ATOM 1435 C CA . ILE A 1 179 ? 0.091 -8.486 -22.942 1.00 95.31 179 ILE A CA 1
ATOM 1436 C C . ILE A 1 179 ? 0.913 -9.460 -22.090 1.00 95.31 179 ILE A C 1
ATOM 1438 O O . ILE A 1 179 ? 2.133 -9.323 -22.002 1.00 95.31 179 ILE A O 1
ATOM 1442 N N . SER A 1 180 ? 0.254 -10.459 -21.499 1.00 94.38 180 SER A N 1
ATOM 1443 C CA . SER A 1 180 ? 0.868 -11.434 -20.591 1.00 94.38 180 SER A CA 1
ATOM 1444 C C . SER A 1 180 ? 0.317 -12.836 -20.836 1.00 94.38 180 SER A C 1
ATOM 1446 O O . SER A 1 180 ? -0.797 -12.996 -21.344 1.00 94.38 180 SER A O 1
ATOM 1448 N N . SER A 1 181 ? 1.079 -13.864 -20.453 1.00 95.50 181 SER A N 1
ATOM 1449 C CA . SER A 1 181 ? 0.561 -15.233 -20.411 1.00 95.50 181 SER A CA 1
ATOM 1450 C C . SER A 1 181 ? -0.488 -15.384 -19.300 1.00 95.50 181 SER A C 1
ATOM 1452 O O . SER A 1 181 ? -0.559 -14.567 -18.382 1.00 95.50 181 SER A O 1
ATOM 1454 N N . ALA A 1 182 ? -1.304 -16.441 -19.349 1.00 96.25 182 ALA A N 1
ATOM 1455 C CA . ALA A 1 182 ? -2.278 -16.710 -18.286 1.00 96.25 182 ALA A CA 1
ATOM 1456 C C . ALA A 1 182 ? -1.608 -16.929 -16.920 1.00 96.25 182 ALA A C 1
ATOM 1458 O O . ALA A 1 182 ? -2.132 -16.481 -15.903 1.00 96.25 182 ALA A O 1
ATOM 1459 N N . THR A 1 183 ? -0.440 -17.576 -16.902 1.00 96.31 183 THR A N 1
ATOM 1460 C CA . THR A 1 183 ? 0.344 -17.793 -15.682 1.00 96.31 183 THR A CA 1
ATOM 1461 C C . THR A 1 183 ? 0.798 -16.464 -15.088 1.00 96.31 183 THR A C 1
ATOM 1463 O O . THR A 1 183 ? 0.534 -16.201 -13.916 1.00 96.31 183 THR A O 1
ATOM 1466 N N . ASP A 1 184 ? 1.395 -15.596 -15.908 1.00 94.31 184 ASP A N 1
ATOM 1467 C CA . ASP A 1 184 ? 1.926 -14.306 -15.449 1.00 94.31 184 ASP A CA 1
ATOM 1468 C C . ASP A 1 184 ? 0.803 -13.345 -15.046 1.00 94.31 184 ASP A C 1
ATOM 1470 O O . ASP A 1 184 ? 0.944 -12.580 -14.097 1.00 94.31 184 ASP A O 1
ATOM 1474 N N . ALA A 1 185 ? -0.346 -13.409 -15.724 1.00 96.62 185 ALA A N 1
ATOM 1475 C CA . ALA A 1 185 ? -1.504 -12.588 -15.392 1.00 96.62 185 ALA A CA 1
ATOM 1476 C C . ALA A 1 185 ? -2.173 -13.003 -14.067 1.00 96.62 185 ALA A C 1
ATOM 1478 O O . ALA A 1 185 ? -2.739 -12.163 -13.372 1.00 96.62 185 ALA A O 1
ATOM 1479 N N . LEU A 1 186 ? -2.135 -14.288 -13.700 1.00 97.00 186 LEU A N 1
ATOM 1480 C CA . LEU A 1 186 ? -2.756 -14.787 -12.466 1.00 97.00 186 LEU A CA 1
ATOM 1481 C C . LEU A 1 186 ? -1.809 -14.765 -11.258 1.00 97.00 186 LEU A C 1
ATOM 1483 O O . LEU A 1 186 ? -2.288 -14.661 -10.127 1.00 97.00 186 LEU A O 1
ATOM 1487 N N . ALA A 1 187 ? -0.491 -14.828 -11.472 1.00 96.06 187 ALA A N 1
ATOM 1488 C CA . ALA A 1 187 ? 0.507 -14.857 -10.401 1.00 96.06 187 ALA A CA 1
ATOM 1489 C C . ALA A 1 187 ? 0.370 -13.712 -9.366 1.00 96.06 187 ALA A C 1
ATOM 1491 O O . ALA A 1 187 ? 0.419 -14.010 -8.167 1.00 96.06 187 ALA A O 1
ATOM 1492 N N . PRO A 1 188 ? 0.086 -12.446 -9.749 1.00 95.50 188 PRO A N 1
ATOM 1493 C CA . PRO A 1 188 ? -0.080 -11.346 -8.794 1.00 95.50 188 PRO A CA 1
ATOM 1494 C C . PRO A 1 188 ? -1.168 -11.564 -7.732 1.00 95.50 188 PRO A C 1
ATOM 1496 O O . PRO A 1 188 ? -1.064 -11.037 -6.626 1.00 95.50 188 PRO A O 1
ATOM 1499 N N . PHE A 1 189 ? -2.193 -12.379 -8.009 1.00 96.19 189 PHE A N 1
ATOM 1500 C CA . PHE A 1 189 ? -3.262 -12.685 -7.047 1.00 96.19 189 PHE A CA 1
ATOM 1501 C C . PHE A 1 189 ? -2.818 -13.606 -5.901 1.00 96.19 189 PHE A C 1
ATOM 1503 O O . PHE A 1 189 ? -3.519 -13.706 -4.897 1.00 96.19 189 PHE A O 1
ATOM 1510 N N . PHE A 1 190 ? -1.653 -14.242 -6.023 1.00 95.38 190 PHE A N 1
ATOM 1511 C CA . PHE A 1 190 ? -1.021 -15.043 -4.971 1.00 95.38 190 PHE A CA 1
ATOM 1512 C C . PHE A 1 190 ? 0.361 -14.498 -4.578 1.00 95.38 190 PHE A C 1
ATOM 1514 O O . PHE A 1 190 ? 1.169 -15.213 -3.985 1.00 95.38 190 PHE A O 1
ATOM 1521 N N . HIS A 1 191 ? 0.624 -13.218 -4.862 1.00 95.25 191 HIS A N 1
ATOM 1522 C CA . HIS A 1 191 ? 1.844 -12.535 -4.441 1.00 95.25 191 HIS A CA 1
ATOM 1523 C C . HIS A 1 191 ? 2.016 -12.596 -2.904 1.00 95.25 191 HIS A C 1
ATOM 1525 O O . HIS A 1 191 ? 1.012 -12.505 -2.183 1.00 95.25 191 HIS A O 1
ATOM 1531 N N . PRO A 1 192 ? 3.247 -12.690 -2.352 1.00 94.31 192 PRO A N 1
ATOM 1532 C CA . PRO A 1 192 ? 3.483 -12.725 -0.905 1.00 94.31 192 PRO A CA 1
ATOM 1533 C C . PRO A 1 192 ? 2.741 -11.639 -0.113 1.00 94.31 192 PRO A C 1
ATOM 1535 O O . PRO A 1 192 ? 2.171 -11.930 0.937 1.00 94.31 192 PRO A O 1
ATOM 1538 N N . ALA A 1 193 ? 2.664 -10.416 -0.642 1.00 93.06 193 ALA A N 1
ATOM 1539 C CA . ALA A 1 193 ? 1.893 -9.325 -0.038 1.00 93.06 193 ALA A CA 1
ATOM 1540 C C . ALA A 1 193 ? 0.379 -9.627 0.066 1.00 93.06 193 ALA A C 1
ATOM 1542 O O . ALA A 1 193 ? -0.241 -9.326 1.085 1.00 93.06 193 ALA A O 1
ATOM 1543 N N . VAL A 1 194 ? -0.215 -10.275 -0.945 1.00 95.25 194 VAL A N 1
ATOM 1544 C CA . VAL A 1 194 ? -1.626 -10.705 -0.928 1.00 95.25 194 VAL A CA 1
ATOM 1545 C C . VAL A 1 194 ? -1.831 -11.818 0.099 1.00 95.25 194 VAL A C 1
ATOM 1547 O O . VAL A 1 194 ? -2.752 -11.758 0.914 1.00 95.25 194 VAL A O 1
ATOM 1550 N N . VAL A 1 195 ? -0.936 -12.810 0.112 1.00 96.06 195 VAL A N 1
ATOM 1551 C CA . VAL A 1 195 ? -0.988 -13.938 1.056 1.00 96.06 195 VAL A CA 1
ATOM 1552 C C . VAL A 1 195 ? -0.848 -13.461 2.504 1.00 96.06 195 VAL A C 1
ATOM 1554 O O . VAL A 1 195 ? -1.567 -13.940 3.383 1.00 96.06 195 VAL A O 1
ATOM 1557 N N . LEU A 1 196 ? 0.018 -12.476 2.758 1.00 94.88 196 LEU A N 1
ATOM 1558 C CA . LEU A 1 196 ? 0.153 -11.845 4.070 1.00 94.88 196 LEU A CA 1
ATOM 1559 C C . LEU A 1 196 ? -1.165 -11.209 4.533 1.00 94.88 196 LEU A C 1
ATOM 1561 O O . LEU A 1 196 ? -1.540 -11.372 5.693 1.00 94.88 196 LEU A O 1
ATOM 1565 N N . ILE A 1 197 ? -1.893 -10.537 3.638 1.00 93.25 197 ILE A N 1
ATOM 1566 C CA . ILE A 1 197 ? -3.203 -9.955 3.957 1.00 93.25 197 ILE A CA 1
ATOM 1567 C C . ILE A 1 197 ? -4.253 -11.021 4.229 1.00 93.25 197 ILE A C 1
ATOM 1569 O O . ILE A 1 197 ? -5.007 -10.876 5.188 1.00 93.25 197 ILE A O 1
ATOM 1573 N N . ILE A 1 198 ? -4.291 -12.107 3.452 1.00 95.69 198 ILE A N 1
ATOM 1574 C CA . ILE A 1 198 ? -5.191 -13.236 3.733 1.00 95.69 198 ILE A CA 1
ATOM 1575 C C . ILE A 1 198 ? -4.930 -13.767 5.149 1.00 95.69 198 ILE A C 1
ATOM 1577 O O . ILE A 1 198 ? -5.861 -13.881 5.949 1.00 95.69 198 ILE A O 1
ATOM 1581 N N . GLY A 1 199 ? -3.664 -14.035 5.481 1.00 95.19 199 GLY A N 1
ATOM 1582 C CA . GLY A 1 199 ? -3.272 -14.510 6.806 1.00 95.19 199 GLY A CA 1
ATOM 1583 C C . GLY A 1 199 ? -3.628 -13.519 7.917 1.00 95.19 199 GLY A C 1
ATOM 1584 O O . GLY A 1 199 ? -4.242 -13.899 8.912 1.00 95.19 199 GLY A O 1
ATOM 1585 N N . GLY A 1 200 ? -3.327 -12.236 7.719 1.00 93.56 200 GLY A N 1
ATOM 1586 C CA . GLY A 1 200 ? -3.658 -11.161 8.651 1.00 93.56 200 GLY A CA 1
ATOM 1587 C C . GLY A 1 200 ? -5.160 -11.009 8.904 1.00 93.56 200 GLY A C 1
ATOM 1588 O O . GLY A 1 200 ? -5.585 -10.942 10.056 1.00 93.56 200 GLY A O 1
ATOM 1589 N N . LEU A 1 201 ? -5.982 -11.031 7.851 1.00 93.75 201 LEU A N 1
ATOM 1590 C CA . LEU A 1 201 ? -7.441 -10.955 7.968 1.00 93.75 201 LEU A CA 1
ATOM 1591 C C . LEU A 1 201 ? -8.028 -12.174 8.689 1.00 93.75 201 LEU A C 1
ATOM 1593 O O . LEU A 1 201 ? -8.954 -12.016 9.483 1.00 93.75 201 LEU A O 1
ATOM 1597 N N . LEU A 1 202 ? -7.495 -13.377 8.453 1.00 96.25 202 LEU A N 1
ATOM 1598 C CA . LEU A 1 202 ? -7.934 -14.598 9.138 1.00 96.25 202 LEU A CA 1
ATOM 1599 C C . LEU A 1 202 ? -7.535 -14.605 10.619 1.00 96.25 202 LEU A C 1
ATOM 1601 O O . LEU A 1 202 ? -8.357 -14.928 11.476 1.00 96.25 202 LEU A O 1
ATOM 1605 N N . ILE A 1 203 ? -6.312 -14.179 10.940 1.00 95.56 203 ILE A N 1
ATOM 1606 C CA . ILE A 1 203 ? -5.866 -13.994 12.327 1.00 95.56 203 ILE A CA 1
ATOM 1607 C C . ILE A 1 203 ? -6.740 -12.941 13.026 1.00 95.56 203 ILE A C 1
ATOM 1609 O O . ILE A 1 203 ? -7.235 -13.176 14.130 1.00 95.56 203 ILE A O 1
ATOM 1613 N N . GLY A 1 204 ? -7.011 -11.812 12.365 1.00 93.00 204 GLY A N 1
ATOM 1614 C CA . GLY A 1 204 ? -7.924 -10.784 12.866 1.00 93.00 204 GLY A CA 1
ATOM 1615 C C . GLY A 1 204 ? -9.349 -11.306 13.074 1.00 93.00 204 GLY A C 1
ATOM 1616 O O . GLY A 1 204 ? -9.983 -11.013 14.090 1.00 93.00 204 GLY A O 1
ATOM 1617 N N . ARG A 1 205 ? -9.841 -12.158 12.167 1.00 94.50 205 ARG A N 1
ATOM 1618 C CA . ARG A 1 205 ? -11.136 -12.835 12.297 1.00 94.50 205 ARG A CA 1
ATOM 1619 C C . ARG A 1 205 ? -11.178 -13.755 13.518 1.00 94.50 205 ARG A C 1
ATOM 1621 O O . ARG A 1 205 ? -12.199 -13.769 14.205 1.00 94.50 205 ARG A O 1
ATOM 1628 N N . ALA A 1 206 ? -10.097 -14.471 13.832 1.00 95.69 206 ALA A N 1
ATOM 1629 C CA . ALA A 1 206 ? -10.009 -15.285 15.045 1.00 95.69 206 ALA A CA 1
ATOM 1630 C C . ALA A 1 206 ? -10.056 -14.430 16.322 1.00 95.69 206 ALA A C 1
ATOM 1632 O O . ALA A 1 206 ? -10.791 -14.765 17.253 1.00 95.69 206 ALA A O 1
ATOM 1633 N N . LEU A 1 207 ? -9.341 -13.297 16.353 1.00 94.62 207 LEU A N 1
ATOM 1634 C CA . LEU A 1 207 ? -9.413 -12.345 17.471 1.00 94.62 207 LEU A CA 1
ATOM 1635 C C . LEU A 1 207 ? -10.856 -11.872 17.704 1.00 94.62 207 LEU A C 1
ATOM 1637 O O . LEU A 1 207 ? -11.326 -11.874 18.844 1.00 94.62 207 LEU A O 1
ATOM 1641 N N . GLN A 1 208 ? -11.571 -11.548 16.624 1.00 92.56 208 GLN A N 1
ATOM 1642 C CA . GLN A 1 208 ? -12.961 -11.101 16.680 1.00 92.56 208 GLN A CA 1
ATOM 1643 C C . GLN A 1 208 ? -13.934 -12.214 17.087 1.00 92.56 208 GLN A C 1
ATOM 1645 O O . GLN A 1 208 ? -14.801 -12.001 17.934 1.00 92.56 208 GLN A O 1
ATOM 1650 N N . LYS A 1 209 ? -13.804 -13.423 16.521 1.00 94.19 209 LYS A N 1
ATOM 1651 C CA . LYS A 1 209 ? -14.674 -14.575 16.834 1.00 94.19 209 LYS A CA 1
ATOM 1652 C C . LYS A 1 209 ? -14.695 -14.873 18.330 1.00 94.19 209 LYS A C 1
ATOM 1654 O O . LYS A 1 209 ? -15.751 -15.157 18.888 1.00 94.19 209 LYS A O 1
ATOM 1659 N N . HIS A 1 210 ? -13.536 -14.763 18.973 1.00 95.12 210 HIS A N 1
ATOM 1660 C CA . HIS A 1 210 ? -13.362 -15.055 20.394 1.00 95.12 210 HIS A CA 1
ATOM 1661 C C . HIS A 1 210 ? -13.473 -13.812 21.292 1.00 95.12 210 HIS A C 1
ATOM 1663 O O . HIS A 1 210 ? -13.177 -13.897 22.484 1.00 95.12 210 HIS A O 1
ATOM 1669 N N . ASN A 1 211 ? -13.928 -12.667 20.762 1.00 93.31 211 ASN A N 1
ATOM 1670 C CA . ASN A 1 211 ? -14.082 -11.389 21.476 1.00 93.31 211 ASN A CA 1
ATOM 1671 C C . ASN A 1 211 ? -12.797 -10.908 22.191 1.00 93.31 211 ASN A C 1
ATOM 1673 O O . ASN A 1 211 ? -12.861 -10.242 23.232 1.00 93.31 211 ASN A O 1
ATOM 1677 N N . LEU A 1 212 ? -11.619 -11.284 21.681 1.00 93.00 212 LEU A N 1
ATOM 1678 C CA . LEU A 1 212 ? -10.333 -10.852 22.237 1.00 93.00 212 LEU A CA 1
ATOM 1679 C C . LEU A 1 212 ? -10.088 -9.372 21.980 1.00 93.00 212 LEU A C 1
ATOM 1681 O O . LEU A 1 212 ? -9.625 -8.665 22.867 1.00 93.00 212 LEU A O 1
ATOM 1685 N N . ASP A 1 213 ? -10.450 -8.904 20.795 1.00 90.81 213 ASP A N 1
ATOM 1686 C CA . ASP A 1 213 ? -10.465 -7.498 20.404 1.00 90.81 213 ASP A CA 1
ATOM 1687 C C . ASP A 1 213 ? -11.251 -6.617 21.396 1.00 90.81 213 ASP A C 1
ATOM 1689 O O . ASP A 1 213 ? -10.707 -5.653 21.943 1.00 90.81 213 ASP A O 1
ATOM 1693 N N . LYS A 1 214 ? -12.491 -6.998 21.731 1.00 89.88 214 LYS A N 1
ATOM 1694 C CA . LYS A 1 214 ? -13.329 -6.318 22.728 1.00 89.88 214 LYS A CA 1
ATOM 1695 C C . LYS A 1 214 ? -12.701 -6.386 24.119 1.00 89.88 214 LYS A C 1
ATOM 1697 O O . LYS A 1 214 ? -12.678 -5.379 24.828 1.00 89.88 214 LYS A O 1
ATOM 1702 N N . ARG A 1 215 ? -12.156 -7.542 24.517 1.00 93.69 215 ARG A N 1
ATOM 1703 C CA . ARG A 1 215 ? -11.471 -7.694 25.812 1.00 93.69 215 ARG A CA 1
ATOM 1704 C C . ARG A 1 215 ? -10.254 -6.771 25.911 1.00 93.69 215 ARG A C 1
ATOM 1706 O O . ARG A 1 215 ? -10.077 -6.123 26.943 1.00 93.69 215 ARG A O 1
ATOM 1713 N N . ILE A 1 216 ? -9.435 -6.691 24.862 1.00 91.12 216 ILE A N 1
ATOM 1714 C CA . ILE A 1 216 ? -8.260 -5.810 24.784 1.00 91.12 216 ILE A CA 1
ATOM 1715 C C . ILE A 1 216 ? -8.700 -4.351 24.916 1.00 91.12 216 ILE A C 1
ATOM 1717 O O . ILE A 1 216 ? -8.175 -3.637 25.772 1.00 91.12 216 ILE A O 1
ATOM 1721 N N . ALA A 1 217 ? -9.713 -3.938 24.149 1.00 88.12 217 ALA A N 1
ATOM 1722 C CA . ALA A 1 217 ? -10.256 -2.585 24.201 1.00 88.12 217 ALA A CA 1
ATOM 1723 C C . ALA A 1 217 ? -10.709 -2.203 25.617 1.00 88.12 217 ALA A C 1
ATOM 1725 O O . ALA A 1 217 ? -10.251 -1.210 26.183 1.00 88.12 217 ALA A O 1
ATOM 1726 N N . LEU A 1 218 ? -11.553 -3.035 26.235 1.00 88.44 218 LEU A N 1
ATOM 1727 C CA . LEU A 1 218 ? -12.052 -2.799 27.590 1.00 88.44 218 LEU A CA 1
ATOM 1728 C C . LEU A 1 218 ? -10.930 -2.829 28.636 1.00 88.44 218 LEU A C 1
ATOM 1730 O O . LEU A 1 218 ? -10.965 -2.063 29.597 1.00 88.44 218 LEU A O 1
ATOM 1734 N N . THR A 1 219 ? -9.899 -3.656 28.450 1.00 89.88 219 THR A N 1
ATOM 1735 C CA . THR A 1 219 ? -8.736 -3.708 29.352 1.00 89.88 219 THR A CA 1
ATOM 1736 C C . THR A 1 219 ? -7.927 -2.411 29.313 1.00 89.88 219 THR A C 1
ATOM 1738 O O . THR A 1 219 ? -7.506 -1.923 30.361 1.00 89.88 219 THR A O 1
ATOM 1741 N N . ILE A 1 220 ? -7.716 -1.829 28.131 1.00 86.06 220 ILE A N 1
ATOM 1742 C CA . ILE A 1 220 ? -7.008 -0.548 27.995 1.00 86.06 220 ILE A CA 1
ATOM 1743 C C . ILE A 1 220 ? -7.857 0.593 28.582 1.00 86.06 220 ILE A C 1
ATOM 1745 O O . ILE A 1 220 ? -7.369 1.395 29.384 1.00 86.06 220 ILE A O 1
ATOM 1749 N N . LEU A 1 221 ? -9.151 0.632 28.257 1.00 82.50 221 LEU A N 1
ATOM 1750 C CA . LEU A 1 221 ? -10.055 1.696 28.702 1.00 82.50 221 LEU A CA 1
ATOM 1751 C C . LEU A 1 221 ? -10.366 1.643 30.204 1.00 82.50 221 LEU A C 1
ATOM 1753 O O . LEU A 1 221 ? -10.391 2.683 30.856 1.00 82.50 221 LEU A O 1
ATOM 1757 N N . SER A 1 222 ? -10.526 0.456 30.793 1.00 83.31 222 SER A N 1
ATOM 1758 C CA . SER A 1 222 ? -10.742 0.291 32.245 1.00 83.31 222 SER A CA 1
ATOM 1759 C C . SER A 1 222 ? -9.568 0.784 33.094 1.00 83.31 222 SER A C 1
ATOM 1761 O O . SER A 1 222 ? -9.761 1.214 34.231 1.00 83.31 222 SER A O 1
ATOM 1763 N N . LYS A 1 223 ? -8.348 0.767 32.544 1.00 81.69 223 LYS A N 1
ATOM 1764 C CA . LYS A 1 223 ? -7.143 1.296 33.202 1.00 81.69 223 LYS A CA 1
ATOM 1765 C C . LYS A 1 223 ? -6.971 2.805 33.024 1.00 81.69 223 LYS A C 1
ATOM 1767 O O . LYS A 1 223 ? -6.123 3.399 33.689 1.00 81.69 223 LYS A O 1
ATOM 1772 N N . THR A 1 224 ? -7.756 3.431 32.150 1.00 75.62 224 THR A N 1
ATOM 1773 C CA . THR A 1 224 ? -7.659 4.864 31.877 1.00 75.62 224 THR A CA 1
ATOM 1774 C C . THR A 1 224 ? -8.257 5.653 33.040 1.00 75.62 224 THR A C 1
ATOM 1776 O O . THR A 1 224 ? -9.466 5.668 33.242 1.00 75.62 224 THR A O 1
ATOM 1779 N N . LYS A 1 225 ? -7.399 6.326 33.813 1.00 67.25 225 LYS A N 1
ATOM 1780 C CA . LYS A 1 225 ? -7.790 7.257 34.880 1.00 67.25 225 LYS A CA 1
ATOM 1781 C C . LYS A 1 225 ? -7.536 8.682 34.395 1.00 67.25 225 LYS A C 1
ATOM 1783 O O . LYS A 1 225 ? -6.400 8.995 34.052 1.00 67.25 225 LYS A O 1
ATOM 1788 N N . GLY A 1 226 ? -8.541 9.559 34.378 1.00 61.25 226 GLY A N 1
ATOM 1789 C CA . GLY A 1 226 ? -8.291 10.957 34.015 1.00 61.25 226 GLY A CA 1
ATOM 1790 C C . GLY A 1 226 ? -9.507 11.785 33.623 1.00 61.25 226 GLY A C 1
ATOM 1791 O O . GLY A 1 226 ? -10.652 11.369 33.794 1.00 61.25 226 GLY A O 1
ATOM 1792 N N . SER A 1 227 ? -9.215 12.993 33.134 1.00 65.38 227 SER A N 1
ATOM 1793 C CA . SER A 1 227 ? -10.192 13.924 32.574 1.00 65.38 227 SER A CA 1
ATOM 1794 C C . SER A 1 227 ? -10.699 13.411 31.222 1.00 65.38 227 SER A C 1
ATOM 1796 O O . SER A 1 227 ? -10.029 12.639 30.534 1.00 65.38 227 SER A O 1
ATOM 1798 N N . GLY A 1 228 ? -11.898 13.812 30.825 1.00 71.00 228 GLY A N 1
ATOM 1799 C CA . GLY A 1 228 ? -12.520 13.326 29.603 1.00 71.00 228 GLY A CA 1
ATOM 1800 C C . GLY A 1 228 ? -11.762 13.661 28.306 1.00 71.00 228 GLY A C 1
ATOM 1801 O O . GLY A 1 228 ? -11.858 12.908 27.343 1.00 71.00 228 GLY A O 1
ATOM 1802 N N . SER A 1 229 ? -10.927 14.702 28.274 1.00 76.94 229 SER A N 1
ATOM 1803 C CA . SER A 1 229 ? -10.032 14.926 27.127 1.00 76.94 229 SER A CA 1
ATOM 1804 C C . SER A 1 229 ? -8.973 13.818 26.971 1.00 76.94 229 SER A C 1
ATOM 1806 O O . SER A 1 229 ? -8.722 13.353 25.857 1.00 76.94 229 SER A O 1
ATOM 1808 N N . LEU A 1 230 ? -8.407 13.328 28.086 1.00 80.75 230 LEU A N 1
ATOM 1809 C CA . LEU A 1 230 ? -7.474 12.192 28.086 1.00 80.75 230 LEU A CA 1
ATOM 1810 C C . LEU A 1 230 ? -8.175 10.893 27.679 1.00 80.75 230 LEU A C 1
ATOM 1812 O O . LEU A 1 230 ? -7.587 10.077 26.977 1.00 80.75 230 LEU A O 1
ATOM 1816 N N . LEU A 1 231 ? -9.436 10.710 28.076 1.00 82.06 231 LEU A N 1
ATOM 1817 C CA . LEU A 1 231 ? -10.221 9.560 27.639 1.00 82.06 231 LEU A CA 1
ATOM 1818 C C . LEU A 1 231 ? -10.331 9.511 26.112 1.00 82.06 231 LEU A C 1
ATOM 1820 O O . LEU A 1 231 ? -10.070 8.460 25.535 1.00 82.06 231 LEU A O 1
ATOM 1824 N N . ILE A 1 232 ? -10.701 10.621 25.465 1.00 88.44 232 ILE A N 1
ATOM 1825 C CA . ILE A 1 232 ? -10.810 10.673 24.002 1.00 88.44 232 ILE A CA 1
ATOM 1826 C C . ILE A 1 232 ? -9.486 10.227 23.376 1.00 88.44 232 ILE A C 1
ATOM 1828 O O . ILE A 1 232 ? -9.484 9.354 22.515 1.00 88.44 232 ILE A O 1
ATOM 1832 N N . LEU A 1 233 ? -8.356 10.746 23.864 1.00 91.81 233 LEU A N 1
ATOM 1833 C CA . LEU A 1 233 ? -7.033 10.350 23.380 1.00 91.81 233 LEU A CA 1
ATOM 1834 C C . LEU A 1 233 ? -6.752 8.849 23.584 1.00 91.81 233 LEU A C 1
ATOM 1836 O O . LEU A 1 233 ? -6.252 8.187 22.678 1.00 91.81 233 LEU A O 1
ATOM 1840 N N . MET A 1 234 ? -7.105 8.282 24.738 1.00 90.62 234 MET A N 1
ATOM 1841 C CA . MET A 1 234 ? -6.920 6.848 25.000 1.00 90.62 234 MET A CA 1
ATOM 1842 C C . MET A 1 234 ? -7.846 5.980 24.145 1.00 90.62 234 MET A C 1
ATOM 1844 O O . MET A 1 234 ? -7.433 4.913 23.694 1.00 90.62 234 MET A O 1
ATOM 1848 N N . MET A 1 235 ? -9.066 6.436 23.851 1.00 90.69 235 MET A N 1
ATOM 1849 C CA . MET A 1 235 ? -9.953 5.783 22.886 1.00 90.69 235 MET A CA 1
ATOM 1850 C C . MET A 1 235 ? -9.372 5.831 21.475 1.00 90.69 235 MET A C 1
ATOM 1852 O O . MET A 1 235 ? -9.436 4.827 20.767 1.00 90.69 235 MET A O 1
ATOM 1856 N N . MET A 1 236 ? -8.764 6.952 21.080 1.00 96.50 236 MET A N 1
ATOM 1857 C CA . MET A 1 236 ? -8.074 7.082 19.795 1.00 96.50 236 MET A CA 1
ATOM 1858 C C . MET A 1 236 ? -6.923 6.079 19.687 1.00 96.50 236 MET A C 1
ATOM 1860 O O . MET A 1 236 ? -6.913 5.265 18.767 1.00 96.50 236 MET A O 1
ATOM 1864 N N . TYR A 1 237 ? -6.020 6.042 20.671 1.00 95.88 237 TYR A N 1
ATOM 1865 C CA . TYR A 1 237 ? -4.925 5.068 20.688 1.00 95.88 237 TYR A CA 1
ATOM 1866 C C . TYR A 1 237 ? -5.405 3.619 20.746 1.00 95.88 237 TYR A C 1
ATOM 1868 O O . TYR A 1 237 ? -4.847 2.772 20.058 1.00 95.88 237 TYR A O 1
ATOM 1876 N N . THR A 1 238 ? -6.452 3.327 21.521 1.00 94.88 238 THR A N 1
ATOM 1877 C CA . THR A 1 238 ? -7.034 1.978 21.585 1.00 94.88 238 THR A CA 1
ATOM 1878 C C . THR A 1 238 ? -7.591 1.569 20.225 1.00 94.88 238 THR A C 1
ATOM 1880 O O . THR A 1 238 ? -7.304 0.475 19.749 1.00 94.88 238 THR A O 1
ATOM 1883 N N . THR A 1 239 ? -8.344 2.458 19.570 1.00 96.81 239 THR A N 1
ATOM 1884 C CA . THR A 1 239 ? -8.916 2.187 18.244 1.00 96.81 239 THR A CA 1
ATOM 1885 C C . THR A 1 239 ? -7.817 1.981 17.206 1.00 96.81 239 THR A C 1
ATOM 1887 O O . THR A 1 239 ? -7.875 1.025 16.437 1.00 96.81 239 THR A O 1
ATOM 1890 N N . ALA A 1 240 ? -6.796 2.840 17.215 1.00 97.50 240 ALA A N 1
ATOM 1891 C CA . ALA A 1 240 ? -5.667 2.721 16.307 1.00 97.50 240 ALA A CA 1
ATOM 1892 C C . ALA A 1 240 ? -4.892 1.421 16.529 1.00 97.50 240 ALA A C 1
ATOM 1894 O O . ALA A 1 240 ? -4.610 0.721 15.564 1.00 97.50 240 ALA A O 1
ATOM 1895 N N . PHE A 1 241 ? -4.620 1.061 17.788 1.00 95.69 241 PHE A N 1
ATOM 1896 C CA . PHE A 1 241 ? -3.930 -0.176 18.143 1.00 95.69 241 PHE A CA 1
ATOM 1897 C C . PHE A 1 241 ? -4.682 -1.420 17.669 1.00 95.69 241 PHE A C 1
ATOM 1899 O O . PHE A 1 241 ? -4.057 -2.344 17.160 1.00 95.69 241 PHE A O 1
ATOM 1906 N N . LEU A 1 242 ? -6.013 -1.455 17.800 1.00 94.00 242 LEU A N 1
ATOM 1907 C CA . LEU A 1 242 ? -6.805 -2.540 17.216 1.00 94.00 242 LEU A CA 1
ATOM 1908 C C . LEU A 1 242 ? -6.590 -2.589 15.697 1.00 94.00 242 LEU A C 1
ATOM 1910 O O . LEU A 1 242 ? -6.274 -3.647 15.156 1.00 94.00 242 LEU A O 1
ATOM 1914 N N . SER A 1 243 ? -6.637 -1.429 15.038 1.00 95.44 243 SER A N 1
ATOM 1915 C CA . SER A 1 243 ? -6.447 -1.289 13.588 1.00 95.44 243 SER A CA 1
ATOM 1916 C C . SER A 1 243 ? -5.075 -1.695 13.054 1.00 95.44 243 SER A C 1
ATOM 1918 O O . SER A 1 243 ? -4.910 -1.829 11.846 1.00 95.44 243 SER A O 1
ATOM 1920 N N . PHE A 1 244 ? -4.082 -1.914 13.919 1.00 93.00 244 PHE A N 1
ATOM 1921 C CA . PHE A 1 244 ? -2.791 -2.469 13.501 1.00 93.00 244 PHE A CA 1
ATOM 1922 C C . PHE A 1 244 ? -2.928 -3.921 13.041 1.00 93.00 244 PHE A C 1
ATOM 1924 O O . PHE A 1 244 ? -2.129 -4.396 12.236 1.00 93.00 244 PHE A O 1
ATOM 1931 N N . TRP A 1 245 ? -3.903 -4.638 13.600 1.00 86.50 245 TRP A N 1
ATOM 1932 C CA . TRP A 1 245 ? -4.006 -6.094 13.509 1.00 86.50 245 TRP A CA 1
ATOM 1933 C C . TRP A 1 245 ? -5.304 -6.550 12.854 1.00 86.50 245 TRP A C 1
ATOM 1935 O O . TRP A 1 245 ? -5.348 -7.617 12.247 1.00 86.50 245 TRP A O 1
ATOM 1945 N N . ILE A 1 246 ? -6.367 -5.761 12.997 1.00 87.62 246 ILE A N 1
ATOM 1946 C CA . ILE A 1 246 ? -7.660 -6.000 12.359 1.00 87.62 246 ILE A CA 1
ATOM 1947 C C . ILE A 1 246 ? -7.966 -4.869 11.374 1.00 87.62 246 ILE A C 1
ATOM 1949 O O . ILE A 1 246 ? -7.324 -3.826 11.386 1.00 87.62 246 ILE A O 1
ATOM 1953 N N . SER A 1 247 ? -8.979 -5.056 10.527 1.00 88.19 247 SER A N 1
ATOM 1954 C CA . SER A 1 247 ? -9.378 -4.017 9.569 1.00 88.19 247 SER A CA 1
ATOM 1955 C C . SER A 1 247 ? -9.896 -2.744 10.254 1.00 88.19 247 SER A C 1
ATOM 1957 O O . SER A 1 247 ? -10.608 -2.825 11.259 1.00 88.19 247 SER A O 1
ATOM 1959 N N . ASN A 1 248 ? -9.659 -1.585 9.632 1.00 93.19 248 ASN A N 1
ATOM 1960 C CA . ASN A 1 248 ? -10.180 -0.280 10.068 1.00 93.19 248 ASN A CA 1
ATOM 1961 C C . ASN A 1 248 ? -11.679 -0.313 10.401 1.00 93.19 248 ASN A C 1
ATOM 1963 O O . ASN A 1 248 ? -12.111 0.165 11.452 1.00 93.19 248 ASN A O 1
ATOM 1967 N N . THR A 1 249 ? -12.481 -0.934 9.535 1.00 91.06 249 THR A N 1
ATOM 1968 C CA . THR A 1 249 ? -13.930 -1.063 9.724 1.00 91.06 249 THR A CA 1
ATOM 1969 C C . THR A 1 249 ? -14.277 -1.852 10.984 1.00 91.06 249 THR A C 1
ATOM 1971 O O . THR A 1 249 ? -15.154 -1.439 11.740 1.00 91.06 249 THR A O 1
ATOM 1974 N N . ALA A 1 250 ? -13.583 -2.966 11.236 1.00 89.56 250 ALA A N 1
ATOM 1975 C CA . ALA A 1 250 ? -13.811 -3.786 12.423 1.00 89.56 250 ALA A CA 1
ATOM 1976 C C . ALA A 1 250 ? -13.435 -3.027 13.705 1.00 89.56 250 ALA A C 1
ATOM 1978 O O . ALA A 1 250 ? -14.228 -2.995 14.645 1.00 89.56 250 ALA A O 1
ATOM 1979 N N . SER A 1 251 ? -12.285 -2.343 13.716 1.00 94.38 251 SER A N 1
ATOM 1980 C CA . SER A 1 251 ? -11.844 -1.505 14.840 1.00 94.38 251 SER A CA 1
ATOM 1981 C C . SER A 1 251 ? -12.879 -0.439 15.197 1.00 94.38 251 SER A C 1
ATOM 1983 O O . SER A 1 251 ? -13.269 -0.310 16.360 1.00 94.38 251 SER A O 1
ATOM 1985 N N . ALA A 1 252 ? -13.379 0.290 14.195 1.00 95.62 252 ALA A N 1
ATOM 1986 C CA . ALA A 1 252 ? -14.417 1.295 14.391 1.00 95.62 252 ALA A CA 1
ATOM 1987 C C . ALA A 1 252 ? -15.737 0.673 14.878 1.00 95.62 252 ALA A C 1
ATOM 1989 O O . ALA A 1 252 ? -16.343 1.189 15.814 1.00 95.62 252 ALA A O 1
ATOM 1990 N N . ALA A 1 253 ? -16.160 -0.457 14.303 1.00 92.62 253 ALA A N 1
ATOM 1991 C CA . ALA A 1 253 ? -17.392 -1.149 14.684 1.00 92.62 253 ALA A CA 1
ATOM 1992 C C . ALA A 1 253 ? -17.382 -1.659 16.137 1.00 92.62 253 ALA A C 1
ATOM 1994 O O . ALA A 1 253 ? -18.432 -1.702 16.772 1.00 92.62 253 ALA A O 1
ATOM 1995 N N . ILE A 1 254 ? -16.214 -2.009 16.681 1.00 92.25 254 ILE A N 1
ATOM 1996 C CA . ILE A 1 254 ? -16.053 -2.415 18.087 1.00 92.25 254 ILE A CA 1
ATOM 1997 C C . ILE A 1 254 ? -16.072 -1.196 19.010 1.00 92.25 254 ILE A C 1
ATOM 1999 O O . ILE A 1 254 ? -16.720 -1.202 20.058 1.00 92.25 254 ILE A O 1
ATOM 2003 N N . MET A 1 255 ? -15.353 -0.143 18.626 1.00 94.19 255 MET A N 1
ATOM 2004 C CA . MET A 1 255 ? -15.139 1.025 19.476 1.00 94.19 255 MET A CA 1
ATOM 2005 C C . MET A 1 255 ? -16.336 1.981 19.498 1.00 94.19 255 MET A C 1
ATOM 2007 O O . MET A 1 255 ? -16.585 2.604 20.530 1.00 94.19 255 MET A O 1
ATOM 2011 N N . LEU A 1 256 ? -17.113 2.082 18.413 1.00 93.62 256 LEU A N 1
ATOM 2012 C CA . LEU A 1 256 ? -18.278 2.971 18.336 1.00 93.62 256 LEU A CA 1
ATOM 2013 C C . LEU A 1 256 ? -19.352 2.641 19.383 1.00 93.62 256 LEU A C 1
ATOM 2015 O O . LEU A 1 256 ? -19.723 3.557 20.113 1.00 93.62 256 LEU A O 1
ATOM 2019 N N . PRO A 1 257 ? -19.820 1.388 19.555 1.00 89.81 257 PRO A N 1
ATOM 2020 C CA . PRO A 1 257 ? -20.752 1.046 20.630 1.00 89.81 257 PRO A CA 1
ATOM 2021 C C . PRO A 1 257 ? -20.219 1.397 22.023 1.00 89.81 257 PRO A C 1
ATOM 2023 O O . PRO A 1 257 ? -20.972 1.896 22.859 1.00 89.81 257 PRO A O 1
ATOM 2026 N N . ILE A 1 258 ? -18.917 1.200 22.265 1.00 87.62 258 ILE A N 1
ATOM 2027 C CA . ILE A 1 258 ? -18.271 1.578 23.529 1.00 87.62 258 ILE A CA 1
ATOM 2028 C C . ILE A 1 258 ? -18.346 3.100 23.711 1.00 87.62 258 ILE A C 1
ATOM 2030 O O . ILE A 1 258 ? -18.783 3.567 24.760 1.00 87.62 258 ILE A O 1
ATOM 2034 N N . GLY A 1 259 ? -18.007 3.880 22.682 1.00 87.75 259 GLY A N 1
ATOM 2035 C CA . GLY A 1 259 ? -18.132 5.340 22.701 1.00 87.75 259 GLY A CA 1
ATOM 2036 C C . GLY A 1 259 ? -19.571 5.840 22.842 1.00 87.75 259 GLY A C 1
ATOM 2037 O O . GLY A 1 259 ? -19.824 6.800 23.562 1.00 87.75 259 GLY A O 1
ATOM 2038 N N . LEU A 1 260 ? -20.546 5.168 22.235 1.00 88.31 260 LEU A N 1
ATOM 2039 C CA . LEU A 1 260 ? -21.961 5.506 22.388 1.00 88.31 260 LEU A CA 1
ATOM 2040 C C . LEU A 1 260 ? -22.467 5.211 23.806 1.00 88.31 260 LEU A C 1
ATOM 2042 O O . LEU A 1 260 ? -23.231 6.001 24.357 1.00 88.31 260 LEU A O 1
ATOM 2046 N N . ALA A 1 261 ? -21.995 4.137 24.444 1.00 82.31 261 ALA A N 1
ATOM 2047 C CA . ALA A 1 261 ? -22.324 3.824 25.836 1.00 82.31 261 ALA A CA 1
ATOM 2048 C C . ALA A 1 261 ? -21.789 4.868 26.838 1.00 82.31 261 ALA A C 1
ATOM 2050 O O . A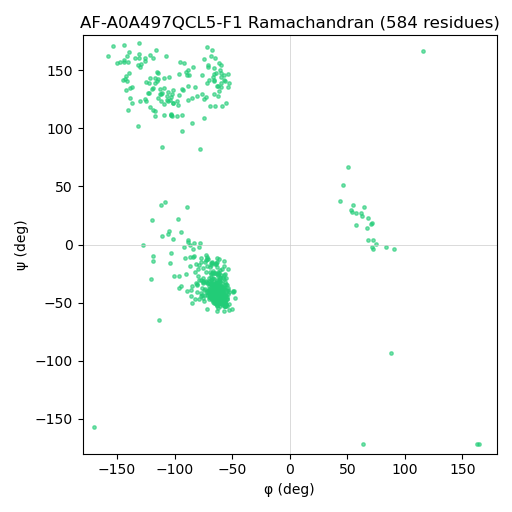LA A 1 261 ? -22.338 5.004 27.942 1.00 82.31 261 ALA A O 1
ATOM 2051 N N . VAL A 1 262 ? -20.733 5.597 26.453 1.00 78.38 262 VAL A N 1
ATOM 2052 C CA . VAL A 1 262 ? -20.234 6.789 27.154 1.00 78.38 262 VAL A CA 1
ATOM 2053 C C . VAL A 1 262 ? -21.193 7.956 26.956 1.00 78.38 262 VAL A C 1
ATOM 2055 O O . VAL A 1 262 ? -21.688 8.514 27.931 1.00 78.38 262 VAL A O 1
ATOM 2058 N N . ILE A 1 263 ? -21.480 8.283 25.694 1.00 82.38 263 ILE A N 1
ATOM 2059 C CA . ILE A 1 263 ? -22.332 9.411 25.299 1.00 82.38 263 ILE A CA 1
ATOM 2060 C C . ILE A 1 263 ? -23.730 9.311 25.924 1.00 82.38 263 ILE A C 1
ATOM 2062 O O . ILE A 1 263 ? -24.292 10.316 26.351 1.00 82.38 263 ILE A O 1
ATOM 2066 N N . ALA A 1 264 ? -24.275 8.099 26.040 1.00 81.81 264 ALA A N 1
ATOM 2067 C CA . ALA A 1 264 ? -25.595 7.841 26.613 1.00 81.81 264 ALA A CA 1
ATOM 2068 C C . ALA A 1 264 ? -25.745 8.259 28.090 1.00 81.81 264 ALA A C 1
ATOM 2070 O O . ALA A 1 264 ? -26.864 8.280 28.592 1.00 81.81 264 ALA A O 1
ATOM 2071 N N . LYS A 1 265 ? -24.648 8.566 28.802 1.00 73.69 265 LYS A N 1
ATOM 2072 C CA . LYS A 1 265 ? -24.705 9.088 30.178 1.00 73.69 265 LYS A CA 1
ATOM 2073 C C . LYS A 1 265 ? -25.026 10.577 30.253 1.00 73.69 265 LYS A C 1
ATOM 2075 O O . LYS A 1 265 ? -25.461 11.029 31.306 1.00 73.69 265 LYS A O 1
ATOM 2080 N N . PHE A 1 266 ? -24.797 11.319 29.175 1.00 75.50 266 PHE A N 1
ATOM 2081 C CA . PHE A 1 266 ? -25.104 12.741 29.135 1.00 75.50 266 PHE A CA 1
ATOM 2082 C C . PHE A 1 266 ? -26.615 12.962 29.098 1.00 75.50 266 PHE A C 1
ATOM 2084 O O . PHE A 1 266 ? -27.369 12.127 28.584 1.00 75.50 266 PHE A O 1
ATOM 2091 N N . SER A 1 267 ? -27.061 14.114 29.601 1.00 69.38 267 SER A N 1
ATOM 2092 C CA . SER A 1 267 ? -28.454 14.542 29.467 1.00 69.38 267 SER A CA 1
ATOM 2093 C C . SER A 1 267 ? -28.899 14.492 27.994 1.00 69.38 267 SER A C 1
ATOM 2095 O O . SER A 1 267 ? -28.125 14.779 27.077 1.00 69.38 267 SER A O 1
ATOM 2097 N N . ASN A 1 268 ? -30.132 14.030 27.754 1.00 69.88 268 ASN A N 1
ATOM 2098 C CA . ASN A 1 268 ? -30.689 13.776 26.414 1.00 69.88 268 ASN A CA 1
ATOM 2099 C C . ASN A 1 268 ? -29.825 12.856 25.522 1.00 69.88 268 ASN A C 1
ATOM 2101 O O . ASN A 1 268 ? -29.804 12.999 24.300 1.00 69.88 268 ASN A O 1
ATOM 2105 N N . GLY A 1 269 ? -29.059 11.929 26.113 1.00 68.25 269 GLY A N 1
ATOM 2106 C CA . GLY A 1 269 ? -28.212 10.995 25.364 1.00 68.25 269 GLY A CA 1
ATOM 2107 C C . GLY A 1 269 ? -27.120 11.688 24.540 1.00 68.25 269 GLY A C 1
ATOM 2108 O O . GLY A 1 269 ? -26.726 11.181 23.482 1.00 68.25 269 GLY A O 1
ATOM 2109 N N . GLY A 1 270 ? -26.687 12.878 24.973 1.00 73.19 270 GLY A N 1
ATOM 2110 C CA . GLY A 1 270 ? -25.647 13.670 24.320 1.00 73.19 270 GLY A CA 1
ATOM 2111 C C . GLY A 1 270 ? -26.001 14.126 22.903 1.00 73.19 270 GLY A C 1
ATOM 2112 O O . GLY A 1 270 ? -25.101 14.332 22.085 1.00 73.19 270 GLY A O 1
ATOM 2113 N N . GLU A 1 271 ? -27.287 14.230 22.561 1.00 78.88 271 GLU A N 1
ATOM 2114 C CA . GLU A 1 271 ? -27.703 14.777 21.270 1.00 78.88 271 GLU A CA 1
ATOM 2115 C C . GLU A 1 271 ? -27.252 16.228 21.093 1.00 78.88 271 GLU A C 1
ATOM 2117 O O . GLU A 1 271 ? -27.406 17.069 21.974 1.00 78.88 271 GLU A O 1
ATOM 2122 N N . GLY A 1 272 ? -26.667 16.520 19.930 1.00 78.69 272 GLY A N 1
ATOM 2123 C CA . GLY A 1 272 ? -26.213 17.864 19.579 1.00 78.69 272 GLY A CA 1
ATOM 2124 C C . GLY A 1 272 ? -24.968 18.362 20.322 1.00 78.69 272 GLY A C 1
ATOM 2125 O O . GLY A 1 272 ? -24.487 19.438 19.970 1.00 78.69 272 GLY A O 1
ATOM 2126 N N . THR A 1 273 ? -24.415 17.607 21.278 1.00 87.00 273 THR A N 1
ATOM 2127 C CA . THR A 1 273 ? -23.232 18.036 22.039 1.00 87.00 273 THR A CA 1
ATOM 2128 C C . THR A 1 273 ? -21.955 17.905 21.217 1.00 87.00 273 THR A C 1
ATOM 2130 O O . THR A 1 273 ? -21.784 16.981 20.411 1.00 87.00 273 THR A O 1
ATOM 2133 N N . ASN A 1 274 ? -21.018 18.824 21.436 1.00 90.19 274 ASN A N 1
ATOM 2134 C CA . ASN A 1 274 ? -19.711 18.763 20.791 1.00 90.19 274 ASN A CA 1
ATOM 2135 C C . ASN A 1 274 ? -18.891 17.578 21.309 1.00 90.19 274 ASN A C 1
ATOM 2137 O O . ASN A 1 274 ? -18.138 16.971 20.548 1.00 90.19 274 ASN A O 1
ATOM 2141 N N . TYR A 1 275 ? -19.092 17.191 22.570 1.00 87.31 275 TYR A N 1
ATOM 2142 C CA . TYR A 1 275 ? -18.480 16.001 23.152 1.00 87.31 275 TYR A CA 1
ATOM 2143 C C . TYR A 1 275 ? -18.800 14.713 22.373 1.00 87.31 275 TYR A C 1
ATOM 2145 O O . TYR A 1 275 ? -17.897 13.936 22.052 1.00 87.31 275 TYR A O 1
ATOM 2153 N N . SER A 1 276 ? -20.071 14.503 22.011 1.00 90.06 276 SER A N 1
ATOM 2154 C CA . SER A 1 276 ? -20.505 13.329 21.243 1.00 90.06 276 SER A CA 1
ATOM 2155 C C . SER A 1 276 ? -19.874 13.284 19.856 1.00 90.06 276 SER A C 1
ATOM 2157 O O . SER A 1 276 ? -19.413 12.228 19.421 1.00 90.06 276 SER A O 1
ATOM 2159 N N . LYS A 1 277 ? -19.807 14.439 19.179 1.00 93.81 277 LYS A N 1
ATOM 2160 C CA . LYS A 1 277 ? -19.152 14.563 17.871 1.00 93.81 277 LYS A CA 1
ATOM 2161 C C . LYS A 1 277 ? -17.684 14.169 17.952 1.00 93.81 277 LYS A C 1
ATOM 2163 O O . LYS A 1 277 ? -17.220 13.387 17.128 1.00 93.81 277 LYS A O 1
ATOM 2168 N N . VAL A 1 278 ? -16.972 14.681 18.960 1.00 93.88 278 VAL A N 1
ATOM 2169 C CA . VAL A 1 278 ? -15.545 14.400 19.138 1.00 93.88 278 VAL A CA 1
ATOM 2170 C C . VAL A 1 278 ? -15.309 12.915 19.385 1.00 93.88 278 VAL A C 1
ATOM 2172 O O . VAL A 1 278 ? -14.486 12.353 18.682 1.00 93.88 278 VAL A O 1
ATOM 2175 N N . ILE A 1 279 ? -16.044 12.251 20.288 1.00 92.31 279 ILE A N 1
ATOM 2176 C CA . ILE A 1 279 ? -15.877 10.800 20.522 1.00 92.31 279 ILE A CA 1
ATOM 2177 C C . ILE A 1 279 ? -16.056 10.006 19.223 1.00 92.31 279 ILE A C 1
ATOM 2179 O O . ILE A 1 279 ? -15.207 9.185 18.875 1.00 92.31 279 ILE A O 1
ATOM 2183 N N . VAL A 1 280 ? -17.165 10.241 18.517 1.00 95.38 280 VAL A N 1
ATOM 2184 C CA . VAL A 1 280 ? -17.536 9.459 17.333 1.00 95.38 280 VAL A CA 1
ATOM 2185 C C . VAL A 1 280 ? -16.516 9.650 16.206 1.00 95.38 280 VAL A C 1
ATOM 2187 O O . VAL A 1 280 ? -16.052 8.663 15.635 1.00 95.38 280 VAL A O 1
ATOM 2190 N N . LEU A 1 281 ? -16.098 10.892 15.936 1.00 96.81 281 LEU A N 1
ATOM 2191 C CA . LEU A 1 281 ? -15.074 11.184 14.927 1.00 96.81 281 LEU A CA 1
ATOM 2192 C C . LEU A 1 281 ? -13.681 10.707 15.345 1.00 96.81 281 LEU A C 1
ATOM 2194 O O . LEU A 1 281 ? -12.950 10.168 14.521 1.00 96.81 281 LEU A O 1
ATOM 2198 N N . SER A 1 282 ? -13.317 10.847 16.621 1.00 96.50 282 SER A N 1
ATOM 2199 C CA . SER A 1 282 ? -12.051 10.350 17.163 1.00 96.50 282 SER A CA 1
ATOM 2200 C C . SER A 1 282 ? -11.888 8.850 16.938 1.00 96.50 282 SER A C 1
ATOM 2202 O O . SER A 1 282 ? -10.816 8.423 16.518 1.00 96.50 282 SER A O 1
ATOM 2204 N N . ILE A 1 283 ? -12.936 8.054 17.174 1.00 96.69 283 ILE A N 1
ATOM 2205 C CA . ILE A 1 283 ? -12.918 6.609 16.902 1.00 96.69 283 ILE A CA 1
ATOM 2206 C C . ILE A 1 283 ? -12.739 6.359 15.403 1.00 96.69 283 ILE A C 1
ATOM 2208 O O . ILE A 1 283 ? -11.823 5.645 15.004 1.00 96.69 283 ILE A O 1
ATOM 2212 N N . ALA A 1 284 ? -13.578 6.980 14.573 1.00 97.12 284 ALA A N 1
ATOM 2213 C CA . ALA A 1 284 ? -13.569 6.782 13.125 1.00 97.12 284 ALA A CA 1
ATOM 2214 C C . ALA A 1 284 ? -12.198 7.077 12.507 1.00 97.12 284 ALA A C 1
ATOM 2216 O O . ALA A 1 284 ? -11.609 6.229 11.839 1.00 97.12 284 ALA A O 1
ATOM 2217 N N . TYR A 1 285 ? -11.664 8.263 12.794 1.00 97.44 285 TYR A N 1
ATOM 2218 C CA . TYR A 1 285 ? -10.410 8.724 12.218 1.00 97.44 285 TYR A CA 1
ATOM 2219 C C . TYR A 1 285 ? -9.226 7.940 12.774 1.00 97.44 285 TYR A C 1
ATOM 2221 O O . TYR A 1 285 ? -8.315 7.616 12.024 1.00 97.44 285 TYR A O 1
ATOM 2229 N N . SER A 1 286 ? -9.247 7.543 14.051 1.00 97.69 286 SER A N 1
ATOM 2230 C CA . SER A 1 286 ? -8.155 6.735 14.613 1.00 97.69 286 SER A CA 1
ATOM 2231 C C . SER A 1 286 ? -8.117 5.313 14.074 1.00 97.69 286 SER A C 1
ATOM 2233 O O . SER A 1 286 ? -7.034 4.744 13.996 1.00 97.69 286 SER A O 1
ATOM 2235 N N . ALA A 1 287 ? -9.258 4.738 13.683 1.00 97.19 287 ALA A N 1
ATOM 2236 C CA . ALA A 1 287 ? -9.265 3.461 12.975 1.00 97.19 287 ALA A CA 1
ATOM 2237 C C . ALA A 1 287 ? -8.531 3.589 11.632 1.00 97.19 287 ALA A C 1
ATOM 2239 O O . ALA A 1 287 ? -7.621 2.818 11.346 1.00 97.19 287 ALA A O 1
ATOM 2240 N N . THR A 1 288 ? -8.855 4.618 10.846 1.00 95.88 288 THR A N 1
ATOM 2241 C CA . THR A 1 288 ? -8.177 4.895 9.571 1.00 95.88 288 THR A CA 1
ATOM 2242 C C . THR A 1 288 ? -6.683 5.183 9.763 1.00 95.88 288 THR A C 1
ATOM 2244 O O . THR A 1 288 ? -5.855 4.553 9.109 1.00 95.88 288 THR A O 1
ATOM 2247 N N . ILE A 1 289 ? -6.325 6.059 10.711 1.00 97.81 289 ILE A N 1
ATOM 2248 C CA . ILE A 1 289 ? -4.926 6.396 11.022 1.00 97.81 289 ILE A CA 1
ATOM 2249 C C . ILE A 1 289 ? -4.167 5.149 11.489 1.00 97.81 289 ILE A C 1
ATOM 2251 O O . ILE A 1 289 ? -3.047 4.915 11.054 1.00 97.81 289 ILE A O 1
ATOM 2255 N N . GLY A 1 290 ? -4.767 4.323 12.350 1.00 97.19 290 GLY A N 1
ATOM 2256 C CA . GLY A 1 290 ? -4.124 3.128 12.889 1.00 97.19 290 GLY A CA 1
ATOM 2257 C C . GLY A 1 290 ? -3.702 2.129 11.816 1.00 97.19 290 GLY A C 1
ATOM 2258 O O . GLY A 1 290 ? -2.611 1.572 11.908 1.00 97.19 290 GLY A O 1
ATOM 2259 N N . GLY A 1 291 ? -4.510 1.961 10.763 1.00 95.44 291 GLY A N 1
ATOM 2260 C CA . GLY A 1 291 ? -4.214 1.036 9.666 1.00 95.44 291 GLY A CA 1
ATOM 2261 C C . GLY A 1 291 ? -2.890 1.316 8.942 1.00 95.44 291 GLY A C 1
ATOM 2262 O O . GLY A 1 291 ? -2.324 0.413 8.336 1.00 95.44 291 GLY A O 1
ATOM 2263 N N . ILE A 1 292 ? -2.355 2.538 9.046 1.00 97.06 292 ILE A N 1
ATOM 2264 C CA . ILE A 1 292 ? -1.072 2.946 8.450 1.00 97.06 292 ILE A CA 1
ATOM 2265 C C . ILE A 1 292 ? 0.124 2.253 9.126 1.00 97.06 292 ILE A C 1
ATOM 2267 O O . ILE A 1 292 ? 1.154 2.041 8.485 1.00 97.06 292 ILE A O 1
ATOM 2271 N N . ALA A 1 293 ? 0.006 1.886 10.407 1.00 96.62 293 ALA A N 1
ATOM 2272 C CA . ALA A 1 293 ? 1.144 1.455 11.218 1.00 96.62 293 ALA A CA 1
ATOM 2273 C C . ALA A 1 293 ? 1.811 0.164 10.728 1.00 96.62 293 ALA A C 1
ATOM 2275 O O . ALA A 1 293 ? 3.028 0.035 10.837 1.00 96.62 293 ALA A O 1
ATOM 2276 N N . THR A 1 294 ? 1.031 -0.793 10.221 1.00 94.94 294 THR A N 1
ATOM 2277 C CA . THR A 1 294 ? 1.511 -2.134 9.863 1.00 94.94 294 THR A CA 1
ATOM 2278 C C . THR A 1 294 ? 1.169 -2.472 8.421 1.00 94.94 294 THR A C 1
ATOM 2280 O O . THR A 1 294 ? 0.233 -1.927 7.837 1.00 94.94 294 THR A O 1
ATOM 2283 N N . LEU A 1 295 ? 1.877 -3.451 7.861 1.00 92.19 295 LEU A N 1
ATOM 2284 C CA . LEU A 1 295 ? 1.637 -3.915 6.498 1.00 92.19 295 LEU A CA 1
ATOM 2285 C C . LEU A 1 295 ? 0.247 -4.558 6.303 1.00 92.19 295 LEU A C 1
ATOM 2287 O O . LEU A 1 295 ? -0.192 -4.722 5.175 1.00 92.19 295 LEU A O 1
ATOM 2291 N N . ILE A 1 296 ? -0.451 -4.922 7.386 1.00 91.25 296 ILE A N 1
ATOM 2292 C CA . ILE A 1 296 ? -1.751 -5.614 7.342 1.00 91.25 296 ILE A CA 1
ATOM 2293 C C . ILE A 1 296 ? -2.931 -4.661 7.567 1.00 91.25 296 ILE A C 1
ATOM 2295 O O . ILE A 1 296 ? -4.034 -4.934 7.093 1.00 91.25 296 ILE A O 1
ATOM 2299 N N . GLY A 1 297 ? -2.718 -3.553 8.282 1.00 90.56 297 GLY A N 1
ATOM 2300 C CA . GLY A 1 297 ? -3.802 -2.700 8.773 1.00 90.56 297 GLY A CA 1
ATOM 2301 C C . GLY A 1 297 ? -4.693 -2.106 7.674 1.00 90.56 297 GLY A C 1
ATOM 2302 O O . GLY A 1 297 ? -5.909 -2.005 7.851 1.00 90.56 297 GLY A O 1
ATOM 2303 N N . THR A 1 298 ? -4.122 -1.755 6.516 1.00 92.81 298 THR A N 1
ATOM 2304 C CA . THR A 1 298 ? -4.872 -1.198 5.378 1.00 92.81 298 THR A CA 1
ATOM 2305 C C . THR A 1 298 ? -4.331 -1.688 4.022 1.00 92.81 298 THR A C 1
ATOM 2307 O O . THR A 1 298 ? -3.114 -1.806 3.876 1.00 92.81 298 THR A O 1
ATOM 2310 N N . PRO A 1 299 ? -5.184 -1.952 3.005 1.00 92.38 299 PRO A N 1
ATOM 2311 C CA . PRO A 1 299 ? -4.758 -2.505 1.708 1.00 92.38 299 PRO A CA 1
ATOM 2312 C C . PRO A 1 299 ? -3.757 -1.689 0.860 1.00 92.38 299 PRO A C 1
ATOM 2314 O O . PRO A 1 299 ? -3.018 -2.309 0.100 1.00 92.38 299 PRO A O 1
ATOM 2317 N N . PRO A 1 300 ? -3.669 -0.346 0.935 1.00 95.31 300 PRO A N 1
ATOM 2318 C CA . PRO A 1 300 ? -2.610 0.410 0.255 1.00 95.31 300 PRO A CA 1
ATOM 2319 C C . PRO A 1 300 ? -1.182 -0.012 0.629 1.00 95.31 300 PRO A C 1
ATOM 2321 O O . PRO A 1 300 ? -0.300 -0.018 -0.228 1.00 95.31 300 PRO A O 1
ATOM 2324 N N . ASN A 1 301 ? -0.953 -0.405 1.885 1.00 95.69 301 ASN A N 1
ATOM 2325 C CA . ASN A 1 301 ? 0.367 -0.788 2.392 1.00 95.69 301 ASN A CA 1
ATOM 2326 C C . ASN A 1 301 ? 0.955 -2.023 1.671 1.00 95.69 301 ASN A C 1
ATOM 2328 O O . ASN A 1 301 ? 2.050 -1.925 1.115 1.00 95.69 301 ASN A O 1
ATOM 2332 N N . PRO A 1 302 ? 0.258 -3.176 1.609 1.00 94.00 302 PRO A N 1
ATOM 2333 C CA . PRO A 1 302 ? 0.734 -4.359 0.894 1.00 94.00 302 PRO A CA 1
ATOM 2334 C C . PRO A 1 302 ? 0.778 -4.150 -0.626 1.00 94.00 302 PRO A C 1
ATOM 2336 O O . PRO A 1 302 ? 1.574 -4.812 -1.282 1.00 94.00 302 PRO A O 1
ATOM 2339 N N . ILE A 1 303 ? -0.022 -3.238 -1.199 1.00 94.81 303 ILE A N 1
ATOM 2340 C CA . ILE A 1 303 ? 0.105 -2.855 -2.618 1.00 94.81 303 ILE A CA 1
ATOM 2341 C C . ILE A 1 303 ? 1.453 -2.186 -2.853 1.00 94.81 303 ILE A C 1
ATOM 2343 O O . ILE A 1 303 ? 2.189 -2.608 -3.739 1.00 94.81 303 ILE A O 1
ATOM 2347 N N . ALA A 1 304 ? 1.796 -1.185 -2.040 1.00 96.56 304 ALA A N 1
ATOM 2348 C CA . ALA A 1 304 ? 3.090 -0.516 -2.121 1.00 96.56 304 ALA A CA 1
ATOM 2349 C C . ALA A 1 304 ? 4.251 -1.499 -1.937 1.00 96.56 304 ALA A C 1
ATOM 2351 O O . ALA A 1 304 ? 5.152 -1.528 -2.768 1.00 96.56 304 ALA A O 1
ATOM 2352 N N . ALA A 1 305 ? 4.209 -2.340 -0.901 1.00 95.19 305 ALA A N 1
ATOM 2353 C CA . ALA A 1 305 ? 5.235 -3.358 -0.677 1.00 95.19 305 ALA A CA 1
ATOM 2354 C C . ALA A 1 305 ? 5.331 -4.361 -1.837 1.00 95.19 305 ALA A C 1
ATOM 2356 O O . ALA A 1 305 ? 6.429 -4.678 -2.283 1.00 95.19 305 ALA A O 1
ATOM 2357 N N . GLY A 1 306 ? 4.191 -4.831 -2.351 1.00 94.19 306 GLY A N 1
ATOM 2358 C CA . GLY A 1 306 ? 4.149 -5.767 -3.470 1.00 94.19 306 GLY A CA 1
ATOM 2359 C C . GLY A 1 306 ? 4.708 -5.171 -4.757 1.00 94.19 306 GLY A C 1
ATOM 2360 O O . GLY A 1 306 ? 5.480 -5.824 -5.441 1.00 94.19 306 GLY A O 1
ATOM 2361 N N . MET A 1 307 ? 4.393 -3.911 -5.054 1.00 93.56 307 MET A N 1
ATOM 2362 C CA . MET A 1 307 ? 4.923 -3.215 -6.228 1.00 93.56 307 MET A CA 1
ATOM 2363 C C . MET A 1 307 ? 6.406 -2.855 -6.091 1.00 93.56 307 MET A C 1
ATOM 2365 O O . MET A 1 307 ? 7.131 -2.880 -7.079 1.00 93.56 307 MET A O 1
ATOM 2369 N N . LEU A 1 308 ? 6.890 -2.549 -4.884 1.00 94.19 308 LEU A N 1
ATOM 2370 C CA . LEU A 1 308 ? 8.325 -2.367 -4.642 1.00 94.19 308 LEU A CA 1
ATOM 2371 C C . LEU A 1 308 ? 9.100 -3.675 -4.846 1.00 94.19 308 LEU A C 1
ATOM 2373 O O . LEU A 1 308 ? 10.168 -3.650 -5.458 1.00 94.19 308 LEU A O 1
ATOM 2377 N N . GLN A 1 309 ? 8.548 -4.804 -4.396 1.00 91.50 309 GLN A N 1
ATOM 2378 C CA . GLN A 1 309 ? 9.118 -6.126 -4.652 1.00 91.50 309 GLN A CA 1
ATOM 2379 C C . GLN A 1 309 ? 9.113 -6.438 -6.152 1.00 91.50 309 GLN A C 1
ATOM 2381 O O . GLN A 1 309 ? 10.152 -6.730 -6.725 1.00 91.50 309 GLN A O 1
ATOM 2386 N N . GLU A 1 310 ? 7.969 -6.293 -6.810 1.00 88.19 310 GLU A N 1
ATOM 2387 C CA . GLU A 1 310 ? 7.809 -6.649 -8.219 1.00 88.19 310 GLU A CA 1
ATOM 2388 C C . GLU A 1 310 ? 8.651 -5.773 -9.162 1.00 88.19 310 GLU A C 1
ATOM 2390 O O . GLU A 1 310 ? 9.197 -6.255 -10.152 1.00 88.19 310 GLU A O 1
ATOM 2395 N N . PHE A 1 311 ? 8.774 -4.471 -8.878 1.00 86.44 311 PHE A N 1
ATOM 2396 C CA . PHE A 1 311 ? 9.410 -3.532 -9.811 1.00 86.44 311 PHE A CA 1
ATOM 2397 C C . PHE A 1 311 ? 10.879 -3.272 -9.513 1.00 86.44 311 PHE A C 1
ATOM 2399 O O . PHE A 1 311 ? 11.620 -2.898 -10.426 1.00 86.44 311 PHE A O 1
ATOM 2406 N N . LEU A 1 312 ? 11.290 -3.414 -8.251 1.00 87.12 312 LEU A N 1
ATOM 2407 C CA . LEU A 1 312 ? 12.631 -3.057 -7.789 1.00 87.12 312 LEU A CA 1
ATOM 2408 C C . LEU A 1 312 ? 13.337 -4.187 -7.038 1.00 87.12 312 LEU A C 1
ATOM 2410 O O . LEU A 1 312 ? 14.472 -3.975 -6.618 1.00 87.12 312 LEU A O 1
ATOM 2414 N N . ASP A 1 313 ? 12.699 -5.350 -6.875 1.00 87.38 313 ASP A N 1
ATOM 2415 C CA . ASP A 1 313 ? 13.205 -6.471 -6.069 1.00 87.38 313 ASP A CA 1
ATOM 2416 C C . ASP A 1 313 ? 13.472 -6.066 -4.604 1.00 87.38 313 ASP A C 1
ATOM 2418 O O . ASP A 1 313 ? 14.333 -6.607 -3.913 1.00 87.38 313 ASP A O 1
ATOM 2422 N N . ILE A 1 314 ? 12.739 -5.052 -4.121 1.00 89.75 314 ILE A N 1
ATOM 2423 C CA . ILE A 1 314 ? 12.829 -4.578 -2.739 1.00 89.75 314 ILE A CA 1
ATOM 2424 C C . ILE A 1 314 ? 11.758 -5.292 -1.923 1.00 89.75 314 ILE A C 1
ATOM 2426 O O . ILE A 1 314 ? 10.593 -4.890 -1.899 1.00 89.75 314 ILE A O 1
ATOM 2430 N N . GLU A 1 315 ? 12.161 -6.351 -1.227 1.00 86.44 315 GLU A N 1
ATOM 2431 C CA . GLU A 1 315 ? 11.274 -7.075 -0.323 1.00 86.44 315 GLU A CA 1
ATOM 2432 C C . GLU A 1 315 ? 11.022 -6.287 0.968 1.00 86.44 315 GLU A C 1
ATOM 2434 O O . GLU A 1 315 ? 11.948 -5.936 1.699 1.00 86.44 315 GLU A O 1
ATOM 2439 N N . PHE A 1 316 ? 9.746 -6.058 1.278 1.00 88.88 316 PHE A N 1
ATOM 2440 C CA . PHE A 1 316 ? 9.309 -5.518 2.564 1.00 88.88 316 PHE A CA 1
ATOM 2441 C C . PHE A 1 316 ? 8.729 -6.636 3.426 1.00 88.88 316 PHE A C 1
ATOM 2443 O O . PHE A 1 316 ? 7.651 -7.166 3.143 1.00 88.88 316 PHE A O 1
ATOM 2450 N N . SER A 1 317 ? 9.417 -6.979 4.516 1.00 90.81 317 SER A N 1
ATOM 2451 C CA . SER A 1 317 ? 8.817 -7.794 5.570 1.00 90.81 317 SER A CA 1
ATOM 2452 C C . SER A 1 317 ? 7.787 -6.992 6.372 1.00 90.81 317 SER A C 1
ATOM 2454 O O . SER A 1 317 ? 7.697 -5.764 6.286 1.00 90.81 317 SER A O 1
ATOM 2456 N N . PHE A 1 318 ? 7.025 -7.687 7.220 1.00 90.50 318 PHE A N 1
ATOM 2457 C CA . PHE A 1 318 ? 6.133 -7.043 8.182 1.00 90.50 318 PHE A CA 1
ATOM 2458 C C . PHE A 1 318 ? 6.867 -6.005 9.053 1.00 90.50 318 PHE A C 1
ATOM 2460 O O . PHE A 1 318 ? 6.315 -4.943 9.345 1.00 90.50 318 PHE A O 1
ATOM 2467 N N . VAL A 1 319 ? 8.107 -6.301 9.457 1.00 92.00 319 VAL A N 1
ATOM 2468 C CA . VAL A 1 319 ? 8.906 -5.444 10.346 1.00 92.00 319 VAL A CA 1
ATOM 2469 C C . VAL A 1 319 ? 9.464 -4.239 9.602 1.00 92.00 319 VAL A C 1
ATOM 2471 O O . VAL A 1 319 ? 9.464 -3.149 10.166 1.00 92.00 319 VAL A O 1
ATOM 2474 N N . ASP A 1 320 ? 9.871 -4.406 8.341 1.00 91.62 320 ASP A N 1
ATOM 2475 C CA . ASP A 1 320 ? 10.461 -3.327 7.536 1.00 91.62 320 ASP A CA 1
ATOM 2476 C C . ASP A 1 320 ? 9.482 -2.168 7.309 1.00 91.62 320 ASP A C 1
ATOM 2478 O O . ASP A 1 320 ? 9.896 -1.025 7.138 1.00 91.62 320 ASP A O 1
ATOM 2482 N N . TRP A 1 321 ? 8.172 -2.434 7.363 1.00 95.19 321 TRP A N 1
ATOM 2483 C CA . TRP A 1 321 ? 7.140 -1.401 7.257 1.00 95.19 321 TRP A CA 1
ATOM 2484 C C . TRP A 1 321 ? 6.987 -0.551 8.530 1.00 95.19 321 TRP A C 1
ATOM 2486 O O . TRP A 1 321 ? 6.645 0.633 8.451 1.00 95.19 321 TRP A O 1
ATOM 2496 N N . LEU A 1 322 ? 7.226 -1.126 9.717 1.00 95.38 322 LEU A N 1
ATOM 2497 C CA . LEU A 1 322 ? 6.946 -0.462 10.999 1.00 95.38 322 LEU A CA 1
ATOM 2498 C C . LEU A 1 322 ? 7.662 0.894 11.147 1.00 95.38 322 LEU A C 1
ATOM 2500 O O . LEU A 1 322 ? 6.993 1.849 11.545 1.00 95.38 322 LEU A O 1
ATOM 2504 N N . PRO A 1 323 ? 8.961 1.041 10.809 1.00 95.25 323 PRO A N 1
ATOM 2505 C CA . PRO A 1 323 ? 9.656 2.326 10.875 1.00 95.25 323 PRO A CA 1
ATOM 2506 C C . PRO A 1 323 ? 9.054 3.421 9.983 1.00 95.25 323 PRO A C 1
ATOM 2508 O O . PRO A 1 323 ? 9.244 4.603 10.266 1.00 95.25 323 PRO A O 1
ATOM 2511 N N . PHE A 1 324 ? 8.307 3.053 8.939 1.00 96.12 324 PHE A N 1
ATOM 2512 C CA . PHE A 1 324 ? 7.633 4.013 8.071 1.00 96.12 324 PHE A CA 1
ATOM 2513 C C . PHE A 1 324 ? 6.268 4.432 8.625 1.00 96.12 324 PHE A C 1
ATOM 2515 O O . PHE A 1 324 ? 5.987 5.627 8.743 1.00 96.12 324 PHE A O 1
ATOM 2522 N N . GLY A 1 325 ? 5.433 3.454 8.988 1.00 96.62 325 GLY A N 1
ATOM 2523 C CA . GLY A 1 325 ? 4.043 3.686 9.385 1.00 96.62 325 GLY A CA 1
ATOM 2524 C C . GLY A 1 325 ? 3.845 4.026 10.864 1.00 96.62 325 GLY A C 1
ATOM 2525 O O . GLY A 1 325 ? 3.086 4.935 11.204 1.00 96.62 325 GLY A O 1
ATOM 2526 N N . LEU A 1 326 ? 4.511 3.317 11.778 1.00 96.62 326 LEU A N 1
ATOM 2527 C CA . LEU A 1 326 ? 4.242 3.435 13.215 1.00 96.62 326 LEU A CA 1
ATOM 2528 C C . LEU A 1 326 ? 4.592 4.825 13.788 1.00 96.62 326 LEU A C 1
ATOM 2530 O O . LEU A 1 326 ? 3.759 5.371 14.521 1.00 96.62 326 LEU A O 1
ATOM 2534 N N . PRO A 1 327 ? 5.740 5.456 13.449 1.00 97.00 327 PRO A N 1
ATOM 2535 C CA . PRO A 1 327 ? 6.031 6.818 13.899 1.00 97.00 327 PRO A CA 1
ATOM 2536 C C . PRO A 1 327 ? 4.977 7.829 13.442 1.00 97.00 327 PRO A C 1
ATOM 2538 O O . PRO A 1 327 ? 4.592 8.701 14.221 1.00 97.00 327 PRO A O 1
ATOM 2541 N N . TYR A 1 328 ? 4.463 7.677 12.216 1.00 97.38 328 TYR A N 1
ATOM 2542 C CA . TYR A 1 328 ? 3.395 8.527 11.692 1.00 97.38 328 TYR A CA 1
ATOM 2543 C C . TYR A 1 328 ? 2.155 8.467 12.588 1.00 97.38 328 TYR A C 1
ATOM 2545 O O . TYR A 1 328 ? 1.661 9.501 13.036 1.00 97.38 328 TYR A O 1
ATOM 2553 N N . VAL A 1 329 ? 1.690 7.259 12.917 1.00 97.88 329 VAL A N 1
ATOM 2554 C CA . VAL A 1 329 ? 0.502 7.052 13.759 1.00 97.88 329 VAL A CA 1
ATOM 2555 C C . VAL A 1 329 ? 0.684 7.631 15.162 1.00 97.88 329 VAL A C 1
ATOM 2557 O O . VAL A 1 329 ? -0.206 8.324 15.662 1.00 97.88 329 VAL A O 1
ATOM 2560 N N . ILE A 1 330 ? 1.840 7.386 15.787 1.00 97.25 330 ILE A N 1
ATOM 2561 C CA . ILE A 1 330 ? 2.154 7.876 17.138 1.00 97.25 330 ILE A CA 1
ATOM 2562 C C . ILE A 1 330 ? 2.115 9.407 17.194 1.00 97.25 330 ILE A C 1
ATOM 2564 O O . ILE A 1 330 ? 1.617 9.973 18.165 1.00 97.25 330 ILE A O 1
ATOM 2568 N N . VAL A 1 331 ? 2.620 10.083 16.161 1.00 97.12 331 VAL A N 1
ATOM 2569 C CA . VAL A 1 331 ? 2.654 11.551 16.113 1.00 97.12 331 VAL A CA 1
ATOM 2570 C C . VAL A 1 331 ? 1.302 12.129 15.696 1.00 97.12 331 VAL A C 1
ATOM 2572 O O . VAL A 1 331 ? 0.854 13.124 16.271 1.00 97.12 331 VAL A O 1
ATOM 2575 N N . PHE A 1 332 ? 0.624 11.519 14.722 1.00 98.00 332 PHE A N 1
ATOM 2576 C CA . PHE A 1 332 ? -0.582 12.099 14.145 1.00 98.00 332 PHE A CA 1
ATOM 2577 C C . PHE A 1 332 ? -1.822 11.932 15.032 1.00 98.00 332 PHE A C 1
ATOM 2579 O O . PHE A 1 332 ? -2.652 12.837 15.059 1.00 98.00 332 PHE A O 1
ATOM 2586 N N . ILE A 1 333 ? -1.938 10.867 15.836 1.00 98.00 333 ILE A N 1
ATOM 2587 C CA . ILE A 1 333 ? -3.069 10.710 16.773 1.00 98.00 333 ILE A CA 1
ATOM 2588 C C . ILE A 1 333 ? -3.194 11.904 17.744 1.00 98.00 333 ILE A C 1
ATOM 2590 O O . ILE A 1 333 ? -4.276 12.494 17.810 1.00 98.00 333 ILE A O 1
ATOM 2594 N N . PRO A 1 334 ? -2.134 12.336 18.461 1.00 97.31 334 PRO A N 1
ATOM 2595 C CA . PRO A 1 334 ? -2.172 13.545 19.283 1.00 97.31 334 PRO A CA 1
ATOM 2596 C C . PRO A 1 334 ? -2.512 14.819 18.510 1.00 97.31 334 PRO A C 1
ATOM 2598 O O . PRO A 1 334 ? -3.194 15.694 19.045 1.00 97.31 334 PRO A O 1
ATOM 2601 N N . VAL A 1 335 ? -2.034 14.947 17.269 1.00 97.62 335 VAL A N 1
ATOM 2602 C CA . VAL A 1 335 ? -2.326 16.105 16.411 1.00 97.62 335 VAL A CA 1
ATOM 2603 C C . VAL A 1 335 ? -3.810 16.125 16.044 1.00 97.62 335 VAL A C 1
ATOM 2605 O O . VAL A 1 335 ? -4.480 17.132 16.275 1.00 97.62 335 VAL A O 1
ATOM 2608 N N . ALA A 1 336 ? -4.351 15.001 15.571 1.00 97.62 336 ALA A N 1
ATOM 2609 C CA . ALA A 1 336 ? -5.762 14.847 15.242 1.00 97.62 336 ALA A CA 1
ATOM 2610 C C . ALA A 1 336 ? -6.659 15.075 16.469 1.00 97.62 336 ALA A C 1
ATOM 2612 O O . ALA A 1 336 ? -7.646 15.806 16.389 1.00 97.62 336 ALA A O 1
ATOM 2613 N N . TRP A 1 337 ? -6.278 14.535 17.629 1.00 96.69 337 TRP A N 1
ATOM 2614 C CA . TRP A 1 337 ? -6.955 14.772 18.906 1.00 96.69 337 TRP A CA 1
ATOM 2615 C C . TRP A 1 337 ? -7.004 16.262 19.267 1.00 96.69 337 TRP A C 1
ATOM 2617 O O . TRP A 1 337 ? -8.072 16.787 19.598 1.00 96.69 337 TRP A O 1
ATOM 2627 N N . LYS A 1 338 ? -5.873 16.973 19.168 1.00 96.19 338 LYS A N 1
ATOM 2628 C CA . LYS A 1 338 ? -5.816 18.421 19.421 1.00 96.19 338 LYS A CA 1
ATOM 2629 C C . LYS A 1 338 ? -6.684 19.203 18.439 1.00 96.19 338 LYS A C 1
ATOM 2631 O O . LYS A 1 338 ? -7.399 20.100 18.868 1.00 96.19 338 LYS A O 1
ATOM 2636 N N . ILE A 1 339 ? -6.666 18.861 17.152 1.00 96.38 339 ILE A N 1
ATOM 2637 C CA . ILE A 1 339 ? -7.490 19.526 16.131 1.00 96.38 339 ILE A CA 1
ATOM 2638 C C . ILE A 1 339 ? -8.981 19.321 16.421 1.00 96.38 339 ILE A C 1
ATOM 2640 O O . ILE A 1 339 ? -9.736 20.292 16.469 1.00 96.38 339 ILE A O 1
ATOM 2644 N N . LEU A 1 340 ? -9.401 18.081 16.688 1.00 95.44 340 LEU A N 1
ATOM 2645 C CA . LEU A 1 340 ? -10.790 17.744 17.008 1.00 95.44 340 LEU A CA 1
ATOM 2646 C C . LEU A 1 340 ? -11.280 18.493 18.251 1.00 95.44 340 LEU A C 1
ATOM 2648 O O . LEU A 1 340 ? -12.316 19.159 18.217 1.00 95.44 340 LEU A O 1
ATOM 2652 N N . THR A 1 341 ? -10.517 18.425 19.343 1.00 92.75 341 THR A N 1
ATOM 2653 C CA . THR A 1 341 ? -10.879 19.081 20.608 1.00 92.75 341 THR A CA 1
ATOM 2654 C C . THR A 1 341 ? -10.844 20.606 20.504 1.00 92.75 341 THR A C 1
ATOM 2656 O O . THR A 1 341 ? -11.689 21.273 21.099 1.00 92.75 341 THR A O 1
ATOM 2659 N N . PHE A 1 342 ? -9.936 21.176 19.708 1.00 93.00 342 PHE A N 1
ATOM 2660 C CA . PHE A 1 342 ? -9.853 22.619 19.489 1.00 93.00 342 PHE A CA 1
ATOM 2661 C C . PHE A 1 342 ? -10.999 23.163 18.626 1.00 93.00 342 PHE A C 1
ATOM 2663 O O . PHE A 1 342 ? -11.533 24.233 18.928 1.00 93.00 342 PHE A O 1
ATOM 2670 N N . ILE A 1 343 ? -11.400 22.444 17.571 1.00 93.56 343 ILE A N 1
ATOM 2671 C CA . ILE A 1 343 ? -12.463 22.893 16.662 1.00 93.56 343 ILE A CA 1
ATOM 2672 C C . ILE A 1 343 ? -13.839 22.742 17.305 1.00 93.56 343 ILE A C 1
ATOM 2674 O O . ILE A 1 343 ? -14.636 23.682 17.269 1.00 93.56 343 ILE A O 1
ATOM 2678 N N . PHE A 1 344 ? -14.126 21.574 17.882 1.00 92.12 344 PHE A N 1
ATOM 2679 C CA . PHE A 1 344 ? -15.441 21.301 18.456 1.00 92.12 344 PHE A CA 1
ATOM 2680 C C . PHE A 1 344 ? -15.602 21.863 19.866 1.00 92.12 344 PHE A C 1
ATOM 2682 O O . PHE A 1 344 ? -16.729 22.133 20.255 1.00 92.12 344 PHE A O 1
ATOM 2689 N N . LYS A 1 345 ? -14.512 22.091 20.614 1.00 90.12 345 LYS A N 1
ATOM 2690 C CA . LYS A 1 345 ? -14.543 22.632 21.986 1.00 90.12 345 LYS A CA 1
ATOM 2691 C C . LYS A 1 345 ? -15.533 21.856 22.877 1.00 90.12 345 LYS A C 1
ATOM 2693 O O . LYS A 1 345 ? -16.560 22.415 23.266 1.00 90.12 345 LYS A O 1
ATOM 2698 N N . PRO A 1 346 ? -15.253 20.570 23.170 1.00 85.31 346 PRO A N 1
ATOM 2699 C CA . PRO A 1 346 ? -16.148 19.733 23.961 1.00 85.31 346 PRO A CA 1
ATOM 2700 C C . PRO A 1 346 ? -16.427 20.363 25.331 1.00 85.31 346 PRO A C 1
ATOM 2702 O O . PRO A 1 346 ? -15.552 20.971 25.953 1.00 85.31 346 PRO A O 1
ATOM 2705 N N . GLU A 1 347 ? -17.666 20.231 25.786 1.00 84.75 347 GLU A N 1
ATOM 2706 C CA . GLU A 1 347 ? -18.187 20.895 26.973 1.00 84.75 347 GLU A CA 1
ATOM 2707 C C . GLU A 1 347 ? -17.470 20.391 28.240 1.00 84.75 347 GLU A C 1
ATOM 2709 O O . GLU A 1 347 ? -17.532 19.210 28.585 1.00 84.75 347 GLU A O 1
ATOM 2714 N N . LYS A 1 348 ? -16.794 21.294 28.966 1.00 74.56 348 LYS A N 1
ATOM 2715 C CA . LYS A 1 348 ? -16.005 20.951 30.169 1.00 74.56 348 LYS A CA 1
ATOM 2716 C C . LYS A 1 348 ? -16.853 20.432 31.335 1.00 74.56 348 LYS A C 1
ATOM 2718 O O . LYS A 1 348 ? -16.343 19.731 32.203 1.00 74.56 348 LYS A O 1
ATOM 2723 N N . GLU A 1 349 ? -18.133 20.788 31.384 1.00 67.56 349 GLU A N 1
ATOM 2724 C CA . GLU A 1 349 ? -19.058 20.348 32.436 1.00 67.56 349 GLU A CA 1
ATOM 2725 C C . GLU A 1 349 ? -19.353 18.846 32.325 1.00 67.56 349 GLU A C 1
ATOM 2727 O O . GLU A 1 349 ? -19.289 18.128 33.325 1.00 67.56 349 GLU A O 1
ATOM 2732 N N . LEU A 1 350 ? -19.517 18.350 31.093 1.00 67.25 350 LEU A N 1
ATOM 2733 C CA . LEU A 1 350 ? -19.712 16.928 30.785 1.00 67.25 350 LEU A CA 1
ATOM 2734 C C . LEU A 1 350 ? -18.446 16.093 31.047 1.00 67.25 350 LEU A C 1
ATOM 2736 O O . LEU A 1 350 ? -18.517 14.886 31.267 1.00 67.25 350 LEU A O 1
ATOM 2740 N N . GLU A 1 351 ? -17.273 16.731 31.117 1.00 66.44 351 GLU A N 1
ATOM 2741 C CA . GLU A 1 351 ? -15.995 16.078 31.423 1.00 66.44 351 GLU A CA 1
ATOM 2742 C C . GLU A 1 351 ? -15.962 15.457 32.836 1.00 66.44 351 GLU A C 1
ATOM 2744 O O . GLU A 1 351 ? -15.222 14.501 33.082 1.00 66.44 351 GLU A O 1
ATOM 2749 N N . LYS A 1 352 ? -16.777 15.970 33.771 1.00 60.06 352 LYS A N 1
ATOM 2750 C CA . LYS A 1 352 ? -16.899 15.430 35.138 1.00 60.06 352 LYS A CA 1
ATOM 2751 C C . LYS A 1 352 ? -17.817 14.205 35.206 1.00 60.06 352 LYS A C 1
ATOM 2753 O O . LYS A 1 352 ? -17.528 13.288 35.973 1.00 60.06 352 LYS A O 1
ATOM 2758 N N . GLU A 1 353 ? -18.859 14.154 34.377 1.00 61.28 353 GLU A N 1
ATOM 2759 C CA . GLU A 1 353 ? -19.793 13.016 34.259 1.00 61.28 353 GLU A CA 1
ATOM 2760 C C . GLU A 1 353 ? -19.121 11.779 33.618 1.00 61.28 353 GLU A C 1
ATOM 2762 O O . GLU A 1 353 ? -19.477 10.624 33.878 1.00 61.28 353 GLU A O 1
ATOM 2767 N N . VAL A 1 354 ? -18.057 12.028 32.848 1.00 59.97 354 VAL A N 1
ATOM 2768 C CA . VAL A 1 354 ? -17.202 11.055 32.146 1.00 59.97 354 VAL A CA 1
ATOM 2769 C C . VAL A 1 354 ? -16.285 10.231 33.065 1.00 59.97 354 VAL A C 1
ATOM 2771 O O . VAL A 1 354 ? -15.776 9.192 32.641 1.00 59.97 354 VAL A O 1
ATOM 2774 N N . ARG A 1 355 ? -16.122 10.585 34.352 1.00 57.34 355 ARG A N 1
ATOM 2775 C CA . ARG A 1 355 ? -15.307 9.794 35.309 1.00 57.34 355 ARG A CA 1
ATOM 2776 C C . ARG A 1 355 ? -15.755 8.329 35.462 1.00 57.34 355 ARG A C 1
ATOM 2778 O O . ARG A 1 355 ? -14.989 7.521 35.961 1.00 57.34 355 ARG A O 1
ATOM 2785 N N . SER A 1 356 ? -16.946 7.973 34.984 1.00 57.16 356 SER A N 1
ATOM 2786 C CA . SER A 1 356 ? -17.564 6.650 35.133 1.00 57.16 356 SER A CA 1
ATOM 2787 C C . SER A 1 356 ? -17.380 5.699 33.930 1.00 57.16 356 SER A C 1
ATOM 2789 O O . SER A 1 356 ? -18.177 4.773 33.739 1.00 57.16 356 SER A O 1
ATOM 2791 N N . ILE A 1 357 ? -16.369 5.924 33.081 1.00 59.84 357 ILE A N 1
ATOM 2792 C CA . ILE A 1 357 ? -16.059 5.062 31.919 1.00 59.84 357 ILE A CA 1
ATOM 2793 C C . ILE A 1 357 ? -15.003 4.023 32.240 1.00 59.84 357 ILE A C 1
ATOM 2795 O O . ILE A 1 357 ? -15.132 2.900 31.756 1.00 59.84 357 ILE A O 1
ATOM 2799 N N . SER A 1 358 ? -14.008 4.352 33.073 1.00 62.59 358 SER A N 1
ATOM 2800 C CA . SER A 1 358 ? -13.159 3.318 33.672 1.00 62.59 358 SER A CA 1
ATOM 2801 C C . SER A 1 358 ? -14.044 2.288 34.359 1.00 62.59 358 SER A C 1
ATOM 2803 O O . SER A 1 358 ? -13.870 1.096 34.146 1.00 62.59 358 SER A O 1
ATOM 2805 N N . ASP A 1 359 ? -15.063 2.768 35.076 1.00 70.19 359 ASP A N 1
ATOM 2806 C CA . ASP A 1 359 ? -15.969 1.946 35.870 1.00 70.19 359 ASP A CA 1
ATOM 2807 C C . ASP A 1 359 ? -16.910 1.122 34.989 1.00 70.19 359 ASP A C 1
ATOM 2809 O O . ASP A 1 359 ? -17.039 -0.071 35.219 1.00 70.19 359 ASP A O 1
ATOM 2813 N N . LYS A 1 360 ? -17.490 1.694 33.922 1.00 70.75 360 LYS A N 1
ATOM 2814 C CA . LYS A 1 360 ? -18.299 0.920 32.958 1.00 70.75 360 LYS A CA 1
ATOM 2815 C C . LYS A 1 360 ? -17.473 -0.048 32.117 1.00 70.75 360 LYS A C 1
ATOM 2817 O O . LYS A 1 360 ? -17.906 -1.165 31.878 1.00 70.75 360 LYS A O 1
ATOM 2822 N N . SER A 1 361 ? -16.301 0.369 31.638 1.00 77.00 361 SER A N 1
ATOM 2823 C CA . SER A 1 361 ? -15.421 -0.518 30.864 1.00 77.00 361 SER A CA 1
ATOM 2824 C C . SER A 1 361 ? -14.944 -1.671 31.737 1.00 77.00 361 SER A C 1
ATOM 2826 O O . SER A 1 361 ? -14.827 -2.795 31.265 1.00 77.00 361 SER A O 1
ATOM 2828 N N . ARG A 1 362 ? -14.712 -1.391 33.023 1.00 80.94 362 ARG A N 1
ATOM 2829 C CA . ARG A 1 362 ? -14.431 -2.389 34.045 1.00 80.94 362 ARG A CA 1
ATOM 2830 C C . ARG A 1 362 ? -15.636 -3.287 34.309 1.00 80.94 362 ARG A C 1
ATOM 2832 O O . ARG A 1 362 ? -15.451 -4.489 34.307 1.00 80.94 362 ARG A O 1
ATOM 2839 N N . GLU A 1 363 ? -16.839 -2.742 34.457 1.00 81.38 363 GLU A N 1
ATOM 2840 C CA . GLU A 1 363 ? -18.074 -3.515 34.640 1.00 81.38 363 GLU A CA 1
ATOM 2841 C C . GLU A 1 363 ? -18.319 -4.460 33.451 1.00 81.38 363 GLU A C 1
ATOM 2843 O O . GLU A 1 363 ? -18.567 -5.647 33.633 1.00 81.38 363 GLU A O 1
ATOM 2848 N N . GLU A 1 364 ? -18.183 -3.969 32.217 1.00 83.38 364 GLU A N 1
ATOM 2849 C CA . GLU A 1 364 ? -18.295 -4.786 31.003 1.00 83.38 364 GLU A CA 1
ATOM 2850 C C . GLU A 1 364 ? -17.178 -5.836 30.906 1.00 83.38 364 GLU A C 1
ATOM 2852 O O . GLU A 1 364 ? -17.431 -6.971 30.506 1.00 83.38 364 GLU A O 1
ATOM 2857 N N . LEU A 1 365 ? -15.947 -5.499 31.308 1.00 86.62 365 LEU A N 1
ATOM 2858 C CA . LEU A 1 365 ? -14.836 -6.453 31.368 1.00 86.62 365 LEU A CA 1
ATOM 2859 C C . LEU A 1 365 ? -15.061 -7.528 32.443 1.00 86.62 365 LEU A C 1
ATOM 2861 O O . LEU A 1 365 ? -14.742 -8.694 32.215 1.00 86.62 365 LEU A O 1
ATOM 2865 N N . GLU A 1 366 ? -15.624 -7.152 33.591 1.00 88.75 366 GLU A N 1
ATOM 2866 C CA . GLU A 1 366 ? -16.005 -8.055 34.679 1.00 88.75 366 GLU A CA 1
ATOM 2867 C C . GLU A 1 366 ? -17.143 -8.987 34.230 1.00 88.75 366 GLU A C 1
ATOM 2869 O O . GLU A 1 366 ? -17.057 -10.193 34.461 1.00 88.75 366 GLU A O 1
ATOM 2874 N N . LYS A 1 367 ? -18.135 -8.483 33.475 1.00 89.56 367 LYS A N 1
ATOM 2875 C CA . LYS A 1 367 ? -19.187 -9.301 32.835 1.00 89.56 367 LYS A CA 1
ATOM 2876 C C . LYS A 1 367 ? -18.632 -10.318 31.836 1.00 89.56 367 LYS A C 1
ATOM 2878 O O . LYS A 1 367 ? -19.193 -11.401 31.701 1.00 89.56 367 LYS A O 1
ATOM 2883 N N . MET A 1 368 ? -17.531 -10.005 31.147 1.00 89.94 368 MET A N 1
ATOM 2884 C CA . MET A 1 368 ? -16.851 -10.962 30.259 1.00 89.94 368 MET A CA 1
ATOM 2885 C C . MET A 1 368 ? -16.127 -12.086 31.018 1.00 89.94 368 MET A C 1
ATOM 2887 O O . MET A 1 368 ? -15.686 -13.050 30.388 1.00 89.94 368 MET A O 1
ATOM 2891 N N . GLY A 1 369 ? -15.953 -11.967 32.338 1.00 92.06 369 GLY A N 1
ATOM 2892 C CA . GLY A 1 369 ? -15.289 -12.969 33.167 1.00 92.06 369 GLY A CA 1
ATOM 2893 C C . GLY A 1 369 ? -13.806 -13.191 32.823 1.00 92.06 369 GLY A C 1
ATOM 2894 O O . GLY A 1 369 ? -13.212 -12.440 32.037 1.00 92.06 369 GLY A O 1
ATOM 2895 N N . PRO A 1 370 ? -13.165 -14.219 33.412 1.00 93.00 370 PRO A N 1
ATOM 2896 C CA . PRO A 1 370 ? -11.784 -14.585 33.100 1.00 93.00 370 PRO A CA 1
ATOM 2897 C C . PRO A 1 370 ? -11.631 -15.063 31.647 1.00 93.00 370 PRO A C 1
ATOM 2899 O O . PRO A 1 370 ? -12.597 -15.460 30.999 1.00 93.00 370 PRO A O 1
ATOM 2902 N N . MET A 1 371 ? -10.399 -15.044 31.123 1.00 94.25 371 MET A N 1
ATOM 2903 C CA . MET A 1 371 ? -10.140 -15.531 29.764 1.00 94.25 371 MET A CA 1
ATOM 2904 C C . MET A 1 371 ? -10.478 -17.016 29.629 1.00 94.25 371 MET A C 1
ATOM 2906 O O . MET A 1 371 ? -9.949 -17.845 30.381 1.00 94.25 371 MET A O 1
ATOM 2910 N N . THR A 1 372 ? -11.294 -17.340 28.626 1.00 95.56 372 THR A N 1
ATOM 2911 C CA . THR A 1 372 ? -11.608 -18.727 28.266 1.00 95.56 372 THR A CA 1
ATOM 2912 C C . THR A 1 372 ? -10.375 -19.439 27.705 1.00 95.56 372 THR A C 1
ATOM 2914 O O . THR A 1 372 ? -9.353 -18.814 27.395 1.00 95.56 372 THR A O 1
ATOM 2917 N N . ARG A 1 373 ? -10.446 -20.769 27.576 1.00 95.75 373 ARG A N 1
ATOM 2918 C CA . ARG A 1 373 ? -9.351 -21.560 26.999 1.00 95.75 373 ARG A CA 1
ATOM 2919 C C . ARG A 1 373 ? -9.069 -21.131 25.559 1.00 95.75 373 ARG A C 1
ATOM 2921 O O . ARG A 1 373 ? -7.911 -20.957 25.197 1.00 95.75 373 ARG A O 1
ATOM 2928 N N . GLU A 1 374 ? -10.116 -20.901 24.781 1.00 96.31 374 GLU A N 1
ATOM 2929 C CA . GLU A 1 374 ? -10.060 -20.474 23.385 1.00 96.31 374 GLU A CA 1
ATOM 2930 C C . GLU A 1 374 ? -9.403 -19.094 23.276 1.00 96.31 374 GLU A C 1
ATOM 2932 O O . GLU A 1 374 ? -8.452 -18.926 22.517 1.00 96.31 374 GLU A O 1
ATOM 2937 N N . GLN A 1 375 ? -9.806 -18.133 24.120 1.00 95.81 375 GLN A N 1
ATOM 2938 C CA . GLN A 1 375 ? -9.179 -16.806 24.179 1.00 95.81 375 GLN A CA 1
ATOM 2939 C C . GLN A 1 375 ? -7.679 -16.885 24.496 1.00 95.81 375 GLN A C 1
ATOM 2941 O O . GLN A 1 375 ? -6.878 -16.159 23.902 1.00 95.81 375 GLN A O 1
ATOM 2946 N N . LYS A 1 376 ? -7.274 -17.768 25.418 1.00 96.94 376 LYS A N 1
ATOM 2947 C CA . LYS A 1 376 ? -5.853 -17.988 25.733 1.00 96.94 376 LYS A CA 1
ATOM 2948 C C . LYS A 1 376 ? -5.102 -18.584 24.546 1.00 96.94 376 LYS A C 1
ATOM 2950 O O . LYS A 1 376 ? -4.038 -18.081 24.206 1.00 96.94 376 LYS A O 1
ATOM 2955 N N . LEU A 1 377 ? -5.653 -19.614 23.904 1.00 97.75 377 LEU A N 1
ATOM 2956 C CA . LEU A 1 377 ? -5.012 -20.268 22.761 1.00 97.75 377 LEU A CA 1
ATOM 2957 C C . LEU A 1 377 ? -4.869 -19.323 21.563 1.00 97.75 377 LEU A C 1
ATOM 2959 O O . LEU A 1 377 ? -3.779 -19.236 21.006 1.00 97.75 377 LEU A O 1
ATOM 2963 N N . VAL A 1 378 ? -5.906 -18.553 21.217 1.00 97.56 378 VAL A N 1
ATOM 2964 C CA . VAL A 1 378 ? -5.813 -17.549 20.143 1.00 97.56 378 VAL A CA 1
ATOM 2965 C C . VAL A 1 378 ? -4.757 -16.494 20.477 1.00 97.56 378 VAL A C 1
ATOM 2967 O O . VAL A 1 378 ? -3.963 -16.138 19.612 1.00 97.56 378 VAL A O 1
ATOM 2970 N N . SER A 1 379 ? -4.687 -16.036 21.732 1.00 96.50 379 SER A N 1
ATOM 2971 C CA . SER A 1 379 ? -3.658 -15.079 22.167 1.00 96.50 379 SER A CA 1
ATOM 2972 C C . SER A 1 379 ? -2.243 -15.655 22.061 1.00 96.50 379 SER A C 1
ATOM 2974 O O . SER A 1 379 ? -1.329 -14.941 21.663 1.00 96.50 379 SER A O 1
ATOM 2976 N N . ILE A 1 380 ? -2.060 -16.942 22.374 1.00 97.56 380 ILE A N 1
ATOM 2977 C CA . ILE A 1 380 ? -0.776 -17.639 22.220 1.00 97.56 380 ILE A CA 1
ATOM 2978 C C . ILE A 1 380 ? -0.392 -17.731 20.741 1.00 97.56 380 ILE A C 1
ATOM 2980 O O . ILE A 1 380 ? 0.717 -17.342 20.389 1.00 97.56 380 ILE A O 1
ATOM 2984 N N . VAL A 1 381 ? -1.294 -18.191 19.867 1.00 97.94 381 VAL A N 1
ATOM 2985 C CA . VAL A 1 381 ? -1.009 -18.300 18.425 1.00 97.94 381 VAL A CA 1
ATOM 2986 C C . VAL A 1 381 ? -0.710 -16.928 17.822 1.00 97.94 381 VAL A C 1
ATOM 2988 O O . VAL A 1 381 ? 0.252 -16.783 17.067 1.00 97.94 381 VAL A O 1
ATOM 2991 N N . PHE A 1 382 ? -1.479 -15.906 18.199 1.00 96.12 382 PHE A N 1
ATOM 2992 C CA . PHE A 1 382 ? -1.233 -14.528 17.788 1.00 96.12 382 PHE A CA 1
ATOM 2993 C C . PHE A 1 382 ? 0.146 -14.038 18.249 1.00 96.12 382 PHE A C 1
ATOM 2995 O O . PHE A 1 382 ? 0.927 -13.559 17.431 1.00 96.12 382 PHE A O 1
ATOM 3002 N N . ALA A 1 383 ? 0.487 -14.218 19.529 1.00 96.31 383 ALA A N 1
ATOM 3003 C CA . ALA A 1 383 ? 1.779 -13.808 20.077 1.00 96.31 383 ALA A CA 1
ATOM 3004 C C . ALA A 1 383 ? 2.958 -14.534 19.410 1.00 96.31 383 ALA A C 1
ATOM 3006 O O . ALA A 1 383 ? 3.963 -13.898 19.105 1.00 96.31 383 ALA A O 1
ATOM 3007 N N . ILE A 1 384 ? 2.824 -15.837 19.137 1.00 97.06 384 ILE A N 1
ATOM 3008 C CA . ILE A 1 384 ? 3.826 -16.617 18.399 1.00 97.06 384 ILE A CA 1
ATOM 3009 C C . ILE A 1 384 ? 3.981 -16.073 16.978 1.00 97.06 384 ILE A C 1
ATOM 3011 O O . ILE A 1 384 ? 5.102 -15.852 16.535 1.00 97.06 384 ILE A O 1
ATOM 3015 N N . THR A 1 385 ? 2.877 -15.815 16.275 1.00 96.44 385 THR A N 1
ATOM 3016 C CA . THR A 1 385 ? 2.913 -15.295 14.898 1.00 96.44 385 THR A CA 1
ATOM 3017 C C . THR A 1 385 ? 3.609 -13.937 14.839 1.00 96.44 385 THR A C 1
ATOM 3019 O O . THR A 1 385 ? 4.488 -13.729 14.006 1.00 96.44 385 THR A O 1
ATOM 3022 N N . VAL A 1 386 ? 3.279 -13.031 15.765 1.00 94.50 386 VAL A N 1
ATOM 3023 C CA . VAL A 1 386 ? 3.942 -11.726 15.871 1.00 94.50 386 VAL A CA 1
ATOM 3024 C C . VAL A 1 386 ? 5.428 -11.900 16.190 1.00 94.50 386 VAL A C 1
ATOM 3026 O O . VAL A 1 386 ? 6.261 -11.301 15.519 1.00 94.50 386 VAL A O 1
ATOM 3029 N N . ALA A 1 387 ? 5.789 -12.751 17.153 1.00 95.00 387 ALA A N 1
ATOM 3030 C CA . ALA A 1 387 ? 7.192 -13.015 17.480 1.00 95.00 387 ALA A CA 1
ATOM 3031 C C . ALA A 1 387 ? 7.983 -13.568 16.279 1.00 95.00 387 ALA A C 1
ATOM 3033 O O . ALA A 1 387 ? 9.131 -13.177 16.066 1.00 95.00 387 ALA A O 1
ATOM 3034 N N . LEU A 1 388 ? 7.362 -14.427 15.466 1.00 95.81 388 LEU A N 1
ATOM 3035 C CA . LEU A 1 388 ? 7.947 -14.918 14.220 1.00 95.81 388 LEU A CA 1
ATOM 3036 C C . LEU A 1 388 ? 8.136 -13.787 13.199 1.00 95.81 388 LEU A C 1
ATOM 3038 O O . LEU A 1 388 ? 9.231 -13.633 12.678 1.00 95.81 388 LEU A O 1
ATOM 3042 N N . TRP A 1 389 ? 7.161 -12.898 12.983 1.00 94.62 389 TRP A N 1
ATOM 3043 C CA . TRP A 1 389 ? 7.387 -11.727 12.118 1.00 94.62 389 TRP A CA 1
ATOM 3044 C C . TRP A 1 389 ? 8.589 -10.885 12.556 1.00 94.62 389 TRP A C 1
ATOM 3046 O O . TRP A 1 389 ? 9.420 -10.537 11.721 1.00 94.62 389 TRP A O 1
ATOM 3056 N N . PHE A 1 390 ? 8.737 -10.631 13.860 1.00 92.81 390 PHE A N 1
ATOM 3057 C CA . PHE A 1 390 ? 9.885 -9.900 14.415 1.00 92.81 390 PHE A CA 1
ATOM 3058 C C . PHE A 1 390 ? 11.226 -10.642 14.312 1.00 92.81 390 PHE A C 1
ATOM 3060 O O . PHE A 1 390 ? 12.277 -10.023 14.468 1.00 92.81 390 PHE A O 1
ATOM 3067 N N . THR A 1 391 ? 11.209 -11.947 14.044 1.00 92.69 391 THR A N 1
ATOM 3068 C CA . THR A 1 391 ? 12.411 -12.780 13.909 1.00 92.69 391 THR A CA 1
ATOM 3069 C C . THR A 1 391 ? 12.662 -13.254 12.478 1.00 92.69 391 THR A C 1
ATOM 3071 O O . THR A 1 391 ? 13.615 -14.003 12.264 1.00 92.69 391 THR A O 1
ATOM 3074 N N . GLN A 1 392 ? 11.892 -12.778 11.487 1.00 92.38 392 GLN A N 1
ATOM 3075 C CA . GLN A 1 392 ? 12.163 -13.037 10.068 1.00 92.38 392 GLN A CA 1
ATOM 3076 C C . GLN A 1 392 ? 13.576 -12.573 9.700 1.00 92.38 392 GLN A C 1
ATOM 3078 O O . GLN A 1 392 ? 14.370 -13.359 9.183 1.00 92.38 392 GLN A O 1
ATOM 3083 N N . LYS A 1 393 ? 13.881 -11.312 10.011 1.00 89.12 393 LYS A N 1
ATOM 3084 C CA . LYS A 1 393 ? 15.203 -10.701 9.900 1.00 89.12 393 LYS A CA 1
ATOM 3085 C C . LYS A 1 393 ? 15.394 -9.810 11.117 1.00 89.12 393 LYS A C 1
ATOM 3087 O O . LYS A 1 393 ? 14.637 -8.859 11.305 1.00 89.12 393 LYS A O 1
ATOM 3092 N N . VAL A 1 394 ? 16.358 -10.139 11.970 1.00 86.69 394 VAL A N 1
ATOM 3093 C CA . VAL A 1 394 ? 16.647 -9.295 13.136 1.00 86.69 394 VAL A CA 1
ATOM 3094 C C . VAL A 1 394 ? 17.587 -8.154 12.735 1.00 86.69 394 VAL A C 1
ATOM 3096 O O . VAL A 1 394 ? 18.366 -8.316 11.795 1.00 86.69 394 VAL A O 1
ATOM 3099 N N . PRO A 1 395 ? 17.549 -7.006 13.432 1.00 84.44 395 PRO A N 1
ATOM 3100 C CA . PRO A 1 395 ? 18.491 -5.920 13.193 1.00 84.44 395 PRO A CA 1
ATOM 3101 C C . PRO A 1 395 ? 19.955 -6.372 13.265 1.00 84.44 395 PRO A C 1
ATOM 3103 O O . PRO A 1 395 ? 20.308 -7.197 14.112 1.00 84.44 395 PRO A O 1
ATOM 3106 N N . ASP A 1 396 ? 20.821 -5.759 12.455 1.00 84.62 396 ASP A N 1
ATOM 3107 C CA . ASP A 1 396 ? 22.233 -6.152 12.319 1.00 84.62 396 ASP A CA 1
ATOM 3108 C C . ASP A 1 396 ? 22.989 -6.172 13.655 1.00 84.62 396 ASP A C 1
ATOM 3110 O O . ASP A 1 396 ? 23.834 -7.032 13.884 1.00 84.62 396 ASP A O 1
ATOM 3114 N N . PHE A 1 397 ? 22.659 -5.274 14.589 1.00 83.75 397 PHE A N 1
ATOM 3115 C CA . PHE A 1 397 ? 23.277 -5.273 15.917 1.00 83.75 397 PHE A CA 1
ATOM 3116 C C . PHE A 1 397 ? 22.933 -6.533 16.733 1.00 83.75 397 PHE A C 1
ATOM 3118 O O . PHE A 1 397 ? 23.785 -7.035 17.464 1.00 83.75 397 PHE A O 1
ATOM 3125 N N . ILE A 1 398 ? 21.712 -7.068 16.595 1.00 85.38 398 ILE A N 1
ATOM 3126 C CA . ILE A 1 398 ? 21.298 -8.326 17.234 1.00 85.38 398 ILE A CA 1
ATOM 3127 C C . ILE A 1 398 ? 21.954 -9.496 16.515 1.00 85.38 398 ILE A C 1
ATOM 3129 O O . ILE A 1 398 ? 22.480 -10.391 17.176 1.00 85.38 398 ILE A O 1
ATOM 3133 N N . ALA A 1 399 ? 21.966 -9.473 15.181 1.00 88.75 399 ALA A N 1
ATOM 3134 C CA . ALA A 1 399 ? 22.602 -10.511 14.381 1.00 88.75 399 ALA A CA 1
ATOM 3135 C C . ALA A 1 399 ? 24.091 -10.654 14.729 1.00 88.75 399 ALA A C 1
ATOM 3137 O O . ALA A 1 399 ? 24.555 -11.755 15.016 1.00 88.75 399 ALA A O 1
ATOM 3138 N N . ASN A 1 400 ? 24.811 -9.534 14.820 1.00 90.44 400 ASN A N 1
ATOM 3139 C CA . ASN A 1 400 ? 26.230 -9.504 15.171 1.00 90.44 400 ASN A CA 1
ATOM 3140 C C . ASN A 1 400 ? 26.496 -9.937 16.622 1.00 90.44 400 ASN A C 1
ATOM 3142 O O . ASN A 1 400 ? 27.527 -10.545 16.896 1.00 90.44 400 ASN A O 1
ATOM 3146 N N . ALA A 1 401 ? 25.583 -9.644 17.555 1.00 91.44 401 ALA A N 1
ATOM 3147 C CA . ALA A 1 401 ? 25.738 -10.012 18.964 1.00 91.44 401 ALA A CA 1
ATOM 3148 C C . ALA A 1 401 ? 25.361 -11.473 19.265 1.00 91.44 401 ALA A C 1
ATOM 3150 O O . ALA A 1 401 ? 25.950 -12.092 20.146 1.00 91.44 401 ALA A O 1
ATOM 3151 N N . THR A 1 402 ? 24.360 -12.017 18.569 1.00 90.44 402 THR A N 1
ATOM 3152 C CA . THR A 1 402 ? 23.786 -13.346 18.857 1.00 90.44 402 THR A CA 1
ATOM 3153 C C . THR A 1 402 ? 24.221 -14.428 17.872 1.00 90.44 402 THR A C 1
ATOM 3155 O O . THR A 1 402 ? 24.039 -15.610 18.150 1.00 90.44 402 THR A O 1
ATOM 3158 N N . GLY A 1 403 ? 24.763 -14.046 16.712 1.00 89.62 403 GLY A N 1
ATOM 3159 C CA . GLY A 1 403 ? 25.023 -14.953 15.594 1.00 89.62 403 GLY A CA 1
ATOM 3160 C C . GLY A 1 403 ? 23.758 -15.420 14.861 1.00 89.62 403 GLY A C 1
ATOM 3161 O O . GLY A 1 403 ? 23.854 -16.234 13.946 1.00 89.62 403 GLY A O 1
ATOM 3162 N N . PHE A 1 404 ? 22.574 -14.926 15.238 1.00 90.06 404 PHE A N 1
ATOM 3163 C CA . PHE A 1 404 ? 21.297 -15.275 14.622 1.00 90.06 404 PHE A CA 1
ATOM 3164 C C . PHE A 1 404 ? 20.767 -14.090 13.815 1.00 90.06 404 PHE A C 1
ATOM 3166 O O . PHE A 1 404 ? 20.378 -13.080 14.389 1.00 90.06 404 PHE A O 1
ATOM 3173 N N . SER A 1 405 ? 20.727 -14.209 12.487 1.00 88.19 405 SER A N 1
ATOM 3174 C CA . SER A 1 405 ? 20.232 -13.161 11.577 1.00 88.19 405 SER A CA 1
ATOM 3175 C C . SER A 1 405 ? 18.709 -13.162 11.389 1.00 88.19 405 SER A C 1
ATOM 3177 O O . SER A 1 405 ? 18.162 -12.256 10.760 1.00 88.19 405 SER A O 1
ATOM 3179 N N . GLY A 1 406 ? 18.011 -14.132 11.978 1.00 91.69 406 GLY A N 1
ATOM 3180 C CA . GLY A 1 406 ? 16.590 -14.377 11.759 1.00 91.69 406 GLY A CA 1
ATOM 3181 C C . GLY A 1 406 ? 16.351 -15.736 11.107 1.00 91.69 406 GLY A C 1
ATOM 3182 O O . GLY A 1 406 ? 17.277 -16.392 10.634 1.00 91.69 406 GLY A O 1
ATOM 3183 N N . HIS A 1 407 ? 15.100 -16.190 11.101 1.00 93.56 407 HIS A N 1
ATOM 3184 C CA . HIS A 1 407 ? 14.742 -17.483 10.513 1.00 93.56 407 HIS A CA 1
ATOM 3185 C C . HIS A 1 407 ? 14.538 -17.418 8.988 1.00 93.56 407 HIS A C 1
ATOM 3187 O O . HIS A 1 407 ? 14.377 -18.461 8.361 1.00 93.56 407 HIS A O 1
ATOM 3193 N N . GLY A 1 408 ? 14.493 -16.222 8.384 1.00 91.50 408 GLY A N 1
ATOM 3194 C CA . GLY A 1 408 ? 14.424 -16.022 6.928 1.00 91.50 408 GLY A CA 1
ATOM 3195 C C . GLY A 1 408 ? 13.120 -16.461 6.247 1.00 91.50 408 GLY A C 1
ATOM 3196 O O . GLY A 1 408 ? 13.001 -16.380 5.030 1.00 91.50 408 GLY A O 1
ATOM 3197 N N . ILE A 1 409 ? 12.122 -16.913 7.009 1.00 94.56 409 ILE A N 1
ATOM 3198 C CA . ILE A 1 409 ? 10.812 -17.316 6.473 1.00 94.56 409 ILE A CA 1
ATOM 3199 C C . ILE A 1 409 ? 9.988 -16.050 6.259 1.00 94.56 409 ILE A C 1
ATOM 3201 O O . ILE A 1 409 ? 9.836 -15.251 7.183 1.00 94.56 409 ILE A O 1
ATOM 3205 N N . SER A 1 410 ? 9.444 -15.874 5.057 1.00 93.88 410 SER A N 1
ATOM 3206 C CA . SER A 1 410 ? 8.674 -14.681 4.711 1.00 93.88 410 SER A CA 1
ATOM 3207 C C . SER A 1 410 ? 7.451 -14.494 5.616 1.00 93.88 410 SER A C 1
ATOM 3209 O O . SER A 1 410 ? 6.804 -15.449 6.062 1.00 93.88 410 SER A O 1
ATOM 3211 N N . SER A 1 411 ? 7.094 -13.231 5.856 1.00 94.62 411 SER A N 1
ATOM 3212 C CA . SER A 1 411 ? 5.973 -12.854 6.722 1.00 94.62 411 SER A CA 1
ATOM 3213 C C . SER A 1 411 ? 4.651 -13.494 6.286 1.00 94.62 411 SER A C 1
ATOM 3215 O O . SER A 1 411 ? 3.812 -13.818 7.128 1.00 94.62 411 SER A O 1
ATOM 3217 N N . SER A 1 412 ? 4.465 -13.708 4.982 1.00 95.12 412 SER A N 1
ATOM 3218 C CA . SER A 1 412 ? 3.278 -14.353 4.422 1.00 95.12 412 SER A CA 1
ATOM 3219 C C . SER A 1 412 ? 3.172 -15.827 4.818 1.00 95.12 412 SER A C 1
ATOM 3221 O O . SER A 1 412 ? 2.104 -16.268 5.237 1.00 95.12 412 SER A O 1
ATOM 3223 N N . ILE A 1 413 ? 4.277 -16.576 4.776 1.00 96.81 413 ILE A N 1
ATOM 3224 C CA . ILE A 1 413 ? 4.315 -17.979 5.211 1.00 96.81 413 ILE A CA 1
ATOM 3225 C C . ILE A 1 413 ? 4.119 -18.085 6.724 1.00 96.81 413 ILE A C 1
ATOM 3227 O O . ILE A 1 413 ? 3.353 -18.932 7.180 1.00 96.81 413 ILE A O 1
ATOM 3231 N N . VAL A 1 414 ? 4.729 -17.192 7.508 1.00 97.12 414 VAL A N 1
ATOM 3232 C CA . VAL A 1 414 ? 4.487 -17.108 8.960 1.00 97.12 414 VAL A CA 1
ATOM 3233 C C . VAL A 1 414 ? 2.997 -16.900 9.262 1.00 97.12 414 VAL A C 1
ATOM 3235 O O . VAL A 1 414 ? 2.444 -17.567 10.138 1.00 97.12 414 VAL A O 1
ATOM 3238 N N . ALA A 1 415 ? 2.319 -16.037 8.499 1.00 96.31 415 ALA A N 1
ATOM 3239 C CA . ALA A 1 415 ? 0.885 -15.815 8.649 1.00 96.31 415 ALA A CA 1
ATOM 3240 C C . ALA A 1 415 ? 0.069 -17.084 8.337 1.00 96.31 415 ALA A C 1
ATOM 3242 O O . ALA A 1 415 ? -0.849 -17.419 9.086 1.00 96.31 415 ALA A O 1
ATOM 3243 N N . LEU A 1 416 ? 0.428 -17.830 7.284 1.00 97.38 416 LEU A N 1
ATOM 3244 C CA . LEU A 1 416 ? -0.216 -19.107 6.950 1.00 97.38 416 LEU A CA 1
ATOM 3245 C C . LEU A 1 416 ? 0.004 -20.183 8.018 1.00 97.38 416 LEU A C 1
ATOM 3247 O O . LEU A 1 416 ? -0.924 -20.934 8.308 1.00 97.38 416 LEU A O 1
ATOM 3251 N N . ILE A 1 417 ? 1.187 -20.242 8.638 1.00 97.94 417 ILE A N 1
ATOM 3252 C CA . ILE A 1 417 ? 1.447 -21.135 9.777 1.00 97.94 417 ILE A CA 1
ATOM 3253 C C . ILE A 1 417 ? 0.503 -20.787 10.934 1.00 97.94 417 ILE A C 1
ATOM 3255 O O . ILE A 1 417 ? -0.153 -21.675 11.477 1.00 97.94 417 ILE A O 1
ATOM 3259 N N . GLY A 1 418 ? 0.379 -19.499 11.274 1.00 97.38 418 GLY A N 1
ATOM 3260 C CA . GLY A 1 418 ? -0.549 -19.025 12.303 1.00 97.38 418 GLY A CA 1
ATOM 3261 C C . GLY A 1 418 ? -1.998 -19.422 12.007 1.00 97.38 418 GLY A C 1
ATOM 3262 O O . GLY A 1 418 ? -2.675 -19.985 12.867 1.00 97.38 418 GLY A O 1
ATOM 3263 N N . VAL A 1 419 ? -2.458 -19.215 10.770 1.00 97.69 419 VAL A N 1
ATOM 3264 C CA . VAL A 1 419 ? -3.792 -19.646 10.320 1.00 97.69 419 VAL A CA 1
ATOM 3265 C C . VAL A 1 419 ? -3.958 -21.162 10.421 1.00 97.69 419 VAL A C 1
ATOM 3267 O O . VAL A 1 419 ? -4.951 -21.627 10.977 1.00 97.69 419 VAL A O 1
ATOM 3270 N N . GLY A 1 420 ? -2.987 -21.942 9.945 1.00 97.75 420 GLY A N 1
ATOM 3271 C CA . GLY A 1 420 ? -3.013 -23.402 10.029 1.00 97.75 420 GLY A CA 1
ATOM 3272 C C . GLY A 1 420 ? -3.162 -23.891 11.470 1.00 97.75 420 GLY A C 1
ATOM 3273 O O . GLY A 1 420 ? -4.011 -24.737 11.747 1.00 97.75 420 GLY A O 1
ATOM 3274 N N . LEU A 1 421 ? -2.421 -23.294 12.408 1.00 98.06 421 LEU A N 1
ATOM 3275 C CA . LEU A 1 421 ? -2.538 -23.593 13.837 1.00 98.06 421 LEU A CA 1
ATOM 3276 C C . LEU A 1 421 ? -3.921 -23.241 14.397 1.00 98.06 421 LEU A C 1
ATOM 3278 O O . LEU A 1 421 ? -4.476 -24.024 15.166 1.00 98.06 421 LEU A O 1
ATOM 3282 N N . LEU A 1 422 ? -4.510 -22.105 14.007 1.00 98.12 422 LEU A N 1
ATOM 3283 C CA . LEU A 1 422 ? -5.861 -21.727 14.442 1.00 98.12 422 LEU A CA 1
ATOM 3284 C C . LEU A 1 422 ? -6.913 -22.763 14.009 1.00 98.12 422 LEU A C 1
ATOM 3286 O O . LEU A 1 422 ? -7.777 -23.120 14.812 1.00 98.12 422 LEU A O 1
ATOM 3290 N N . TYR A 1 423 ? -6.814 -23.291 12.786 1.00 97.38 423 TYR A N 1
ATOM 3291 C CA . TYR A 1 423 ? -7.694 -24.359 12.299 1.00 97.38 423 TYR A CA 1
ATOM 3292 C C . TYR A 1 423 ? -7.433 -25.700 12.986 1.00 97.38 423 TYR A C 1
ATOM 3294 O O . TYR A 1 423 ? -8.372 -26.344 13.450 1.00 97.38 423 TYR A O 1
ATOM 3302 N N . MET A 1 424 ? -6.167 -26.110 13.111 1.00 97.19 424 MET A N 1
ATOM 3303 C CA . MET A 1 424 ? -5.795 -27.373 13.762 1.00 97.19 424 MET A CA 1
ATOM 3304 C C . MET A 1 424 ? -6.230 -27.428 15.232 1.00 97.19 424 MET A C 1
ATOM 3306 O O . MET A 1 424 ? -6.567 -28.496 15.738 1.00 97.19 424 MET A O 1
ATOM 3310 N N . LEU A 1 425 ? -6.256 -26.283 15.919 1.00 97.19 425 LEU A N 1
ATOM 3311 C CA . LEU A 1 425 ? -6.718 -26.162 17.303 1.00 97.19 425 LEU A CA 1
ATOM 3312 C C . LEU A 1 425 ? -8.248 -26.026 17.435 1.00 97.19 425 LEU A C 1
ATOM 3314 O O . LEU A 1 425 ? -8.739 -25.873 18.554 1.00 97.19 425 LEU A O 1
ATOM 3318 N N . GLY A 1 426 ? -9.003 -26.053 16.330 1.00 96.50 426 GLY A N 1
ATOM 3319 C CA . GLY A 1 426 ? -10.462 -25.897 16.332 1.00 96.50 426 GLY A CA 1
ATOM 3320 C C . GLY A 1 426 ? -10.938 -24.494 16.726 1.00 96.50 426 GLY A C 1
ATOM 3321 O O . GLY A 1 426 ? -12.062 -24.328 17.195 1.00 96.50 426 GLY A O 1
ATOM 3322 N N . LEU A 1 427 ? -10.084 -23.474 16.575 1.00 97.38 427 LEU A N 1
ATOM 3323 C CA . LEU A 1 427 ? -10.400 -22.084 16.926 1.00 97.38 427 LEU A CA 1
ATOM 3324 C C . LEU A 1 427 ? -11.102 -21.346 15.777 1.00 97.38 427 LEU A C 1
ATOM 3326 O O . LEU A 1 427 ? -11.743 -20.321 16.019 1.00 97.38 427 LEU A O 1
ATOM 3330 N N . MET A 1 428 ? -11.003 -21.872 14.553 1.00 97.31 428 MET A N 1
ATOM 3331 C CA . MET A 1 428 ? -11.654 -21.375 13.338 1.00 97.31 428 MET A CA 1
ATOM 3332 C C . MET A 1 428 ? -12.340 -22.513 12.573 1.00 97.31 428 MET A C 1
ATOM 3334 O O . MET A 1 428 ? -11.944 -23.671 12.693 1.00 97.31 428 MET A O 1
ATOM 3338 N N . ASP A 1 429 ? -13.361 -22.169 11.789 1.00 95.50 429 ASP A N 1
ATOM 3339 C CA . ASP A 1 429 ? -14.098 -23.077 10.899 1.00 95.50 429 ASP A CA 1
ATOM 3340 C C . ASP A 1 429 ? -14.238 -22.483 9.485 1.00 95.50 429 ASP A C 1
ATOM 3342 O O . ASP A 1 429 ? -13.851 -21.344 9.232 1.00 95.50 429 ASP A O 1
ATOM 3346 N N . GLU A 1 430 ? -14.769 -23.257 8.535 1.00 93.25 430 GLU A N 1
ATOM 3347 C CA . GLU A 1 430 ? -14.891 -22.838 7.130 1.00 93.25 430 GLU A CA 1
ATOM 3348 C C . GLU A 1 430 ? -15.686 -21.529 6.950 1.00 93.25 430 GLU A C 1
ATOM 3350 O O . GLU A 1 430 ? -15.426 -20.750 6.029 1.00 93.25 430 GLU A O 1
ATOM 3355 N N . GLU A 1 431 ? -16.639 -21.241 7.841 1.00 94.38 431 GLU A N 1
ATOM 3356 C CA . GLU A 1 431 ? -17.431 -20.016 7.776 1.00 94.38 431 GLU A CA 1
ATOM 3357 C C . GLU A 1 431 ? -16.558 -18.776 8.019 1.00 94.38 431 GLU A C 1
ATOM 3359 O O . GLU A 1 431 ? -16.815 -17.707 7.461 1.00 94.38 431 GLU A O 1
ATOM 3364 N N . ASP A 1 432 ? -15.486 -18.909 8.803 1.00 95.06 432 ASP A N 1
ATOM 3365 C CA . ASP A 1 432 ? -14.561 -17.814 9.079 1.00 95.06 432 ASP A CA 1
ATOM 3366 C C . ASP A 1 432 ? -13.776 -17.377 7.839 1.00 95.06 432 ASP A C 1
ATOM 3368 O O . ASP A 1 432 ? -13.570 -16.176 7.651 1.00 95.06 432 ASP A O 1
ATOM 3372 N N . ILE A 1 433 ? -13.411 -18.310 6.952 1.00 94.50 433 ILE A N 1
ATOM 3373 C CA . ILE A 1 433 ? -12.803 -17.989 5.647 1.00 94.50 433 ILE A CA 1
ATOM 3374 C C . ILE A 1 433 ? -13.762 -17.172 4.780 1.00 94.50 433 ILE A C 1
ATOM 3376 O O . ILE A 1 433 ? -13.336 -16.285 4.047 1.00 94.50 433 ILE A O 1
ATOM 3380 N N . ARG A 1 434 ? -15.072 -17.411 4.871 1.00 93.94 434 ARG A N 1
ATOM 3381 C CA . ARG A 1 434 ? -16.070 -16.667 4.084 1.00 93.94 434 ARG A CA 1
ATOM 3382 C C . ARG A 1 434 ? -16.303 -15.247 4.611 1.00 93.94 434 ARG A C 1
ATOM 3384 O O . ARG A 1 434 ? -16.792 -14.401 3.869 1.00 93.94 434 ARG A O 1
ATOM 3391 N N . LYS A 1 435 ? -15.955 -14.982 5.876 1.00 91.44 435 LYS A N 1
ATOM 3392 C CA . LYS A 1 435 ? -16.195 -13.703 6.571 1.00 91.44 435 LYS A CA 1
ATOM 3393 C C . LYS A 1 435 ? -15.094 -12.659 6.368 1.00 91.44 435 LYS A C 1
ATOM 3395 O O . LYS A 1 435 ? -15.297 -11.507 6.751 1.00 91.44 435 LYS A O 1
ATOM 3400 N N . ILE A 1 436 ? -13.941 -13.021 5.800 1.00 91.94 436 ILE A N 1
ATOM 3401 C CA . ILE A 1 436 ? -12.886 -12.040 5.508 1.00 91.94 436 ILE A CA 1
ATOM 3402 C C . ILE A 1 436 ? -13.242 -11.176 4.292 1.00 91.94 436 ILE A C 1
ATOM 3404 O O . ILE A 1 436 ? -14.055 -11.548 3.446 1.00 91.94 436 ILE A O 1
ATOM 3408 N N . ASN A 1 437 ? -12.600 -10.012 4.182 1.00 89.56 437 ASN A N 1
ATOM 3409 C CA . ASN A 1 437 ? -12.812 -9.097 3.065 1.00 89.56 437 ASN A CA 1
ATOM 3410 C C . ASN A 1 437 ? -12.066 -9.567 1.801 1.00 89.56 437 ASN A C 1
ATOM 3412 O O . ASN A 1 437 ? -10.983 -9.078 1.483 1.00 89.56 437 ASN A O 1
ATOM 3416 N N . TRP A 1 438 ? -12.671 -10.502 1.067 1.00 92.50 438 TRP A N 1
ATOM 3417 C CA . TRP A 1 438 ? -12.144 -11.005 -0.206 1.00 92.50 438 TRP A CA 1
ATOM 3418 C C . TRP A 1 438 ? -11.992 -9.928 -1.275 1.00 92.50 438 TRP A C 1
ATOM 3420 O O . TRP A 1 438 ? -11.093 -10.020 -2.108 1.00 92.50 438 TRP A O 1
ATOM 3430 N N . SER A 1 439 ? -12.820 -8.883 -1.235 1.00 89.94 439 SER A N 1
ATOM 3431 C CA . SER A 1 439 ? -12.684 -7.768 -2.166 1.00 89.94 439 SER A CA 1
ATOM 3432 C C . SER A 1 439 ? -11.340 -7.071 -1.996 1.00 89.94 439 SER A C 1
ATOM 3434 O O . SER A 1 439 ? -10.651 -6.859 -2.985 1.00 89.94 439 SER A O 1
ATOM 3436 N N . ALA A 1 440 ? -10.920 -6.792 -0.757 1.00 88.12 440 ALA A N 1
ATOM 3437 C CA . ALA A 1 440 ? -9.607 -6.204 -0.494 1.00 88.12 440 ALA A CA 1
ATOM 3438 C C . ALA A 1 440 ? -8.466 -7.093 -1.017 1.00 88.12 440 ALA A C 1
ATOM 3440 O O . ALA A 1 440 ? -7.556 -6.592 -1.667 1.00 88.12 440 ALA A O 1
ATOM 3441 N N . VAL A 1 441 ? -8.548 -8.410 -0.800 1.00 93.38 441 VAL A N 1
ATOM 3442 C CA . VAL A 1 441 ? -7.552 -9.390 -1.275 1.00 93.38 441 VAL A CA 1
ATOM 3443 C C . VAL A 1 441 ? -7.421 -9.357 -2.802 1.00 93.38 441 VAL A C 1
ATOM 3445 O O . VAL A 1 441 ? -6.318 -9.222 -3.329 1.00 93.38 441 VAL A O 1
ATOM 3448 N N . LEU A 1 442 ? -8.546 -9.441 -3.519 1.00 95.56 442 LEU A N 1
ATOM 3449 C CA . LEU A 1 442 ? -8.560 -9.496 -4.983 1.00 95.56 442 LEU A CA 1
ATOM 3450 C C . LEU A 1 442 ? -8.103 -8.184 -5.628 1.00 95.56 442 LEU A C 1
ATOM 3452 O O . LEU A 1 442 ? -7.432 -8.218 -6.657 1.00 95.56 442 LEU A O 1
ATOM 3456 N N . ILE A 1 443 ? -8.425 -7.034 -5.026 1.00 92.69 443 ILE A N 1
ATOM 3457 C CA . ILE A 1 443 ? -7.987 -5.733 -5.547 1.00 92.69 443 ILE A CA 1
ATOM 3458 C C . ILE A 1 443 ? -6.473 -5.576 -5.425 1.00 92.69 443 ILE A C 1
ATOM 3460 O O . ILE A 1 443 ? -5.871 -5.034 -6.342 1.00 92.69 443 ILE A O 1
ATOM 3464 N N . ILE A 1 444 ? -5.837 -6.069 -4.355 1.00 93.06 444 ILE A N 1
ATOM 3465 C CA . ILE A 1 444 ? -4.369 -6.009 -4.234 1.00 93.06 444 ILE A CA 1
ATOM 3466 C C . ILE A 1 444 ? -3.720 -6.764 -5.402 1.00 93.06 444 ILE A C 1
ATOM 3468 O O . ILE A 1 444 ? -2.856 -6.208 -6.075 1.00 93.06 444 ILE A O 1
ATOM 3472 N N . GLY A 1 445 ? -4.186 -7.985 -5.695 1.00 95.56 445 GLY A N 1
ATOM 3473 C CA . GLY A 1 445 ? -3.697 -8.775 -6.830 1.00 95.56 445 GLY A CA 1
ATOM 3474 C C . GLY A 1 445 ? -3.931 -8.095 -8.182 1.00 95.56 445 GLY A C 1
ATOM 3475 O O . GLY A 1 445 ? -3.003 -7.963 -8.978 1.00 95.56 445 GLY A O 1
ATOM 3476 N N . GLY A 1 446 ? -5.145 -7.588 -8.417 1.00 95.56 446 GLY A N 1
ATOM 3477 C CA . GLY A 1 446 ? -5.468 -6.837 -9.634 1.00 95.56 446 GLY A CA 1
ATOM 3478 C C . GLY A 1 446 ? -4.686 -5.527 -9.765 1.00 95.56 446 GLY A C 1
ATOM 3479 O O . GLY A 1 446 ? -4.316 -5.144 -10.869 1.00 95.56 446 GLY A O 1
ATOM 3480 N N . GLY A 1 447 ? -4.392 -4.859 -8.651 1.00 93.81 447 GLY A N 1
ATOM 3481 C CA . GLY A 1 447 ? -3.580 -3.650 -8.596 1.00 93.81 447 GLY A CA 1
ATOM 3482 C C . GLY A 1 447 ? -2.127 -3.907 -8.963 1.00 93.81 447 GLY A C 1
ATOM 3483 O O . GLY A 1 447 ? -1.593 -3.200 -9.813 1.00 93.81 447 GLY A O 1
ATOM 3484 N N . ILE A 1 448 ? -1.507 -4.940 -8.381 1.00 94.94 448 ILE A N 1
ATOM 3485 C CA . ILE A 1 448 ? -0.148 -5.367 -8.752 1.00 94.94 448 ILE A CA 1
ATOM 3486 C C . ILE A 1 448 ? -0.116 -5.724 -10.243 1.00 94.94 448 ILE A C 1
ATOM 3488 O O . ILE A 1 448 ? 0.707 -5.182 -10.973 1.00 94.94 448 ILE A O 1
ATOM 3492 N N . LEU A 1 449 ? -1.075 -6.524 -10.729 1.00 96.12 449 LEU A N 1
ATOM 3493 C CA . LEU A 1 449 ? -1.172 -6.862 -12.151 1.00 96.12 449 LEU A CA 1
ATOM 3494 C C . LEU A 1 449 ? -1.334 -5.628 -13.052 1.00 96.12 449 LEU A C 1
ATOM 3496 O O . LEU A 1 449 ? -0.706 -5.556 -14.105 1.00 96.12 449 LEU A O 1
ATOM 3500 N N . LEU A 1 450 ? -2.170 -4.660 -12.667 1.00 96.00 450 LEU A N 1
ATOM 3501 C CA . LEU A 1 450 ? -2.316 -3.414 -13.417 1.00 96.00 450 LEU A CA 1
ATOM 3502 C C . LEU A 1 450 ? -0.971 -2.692 -13.521 1.00 96.00 450 LEU A C 1
ATOM 3504 O O . LEU A 1 450 ? -0.593 -2.260 -14.606 1.00 96.00 450 LEU A O 1
ATOM 3508 N N . GLY A 1 451 ? -0.224 -2.618 -12.420 1.00 92.62 451 GLY A N 1
ATOM 3509 C CA . GLY A 1 451 ? 1.128 -2.074 -12.421 1.00 92.62 451 GLY A CA 1
ATOM 3510 C C . GLY A 1 451 ? 2.087 -2.853 -13.329 1.00 92.62 451 GLY A C 1
ATOM 3511 O O . GLY A 1 451 ? 2.795 -2.232 -14.123 1.00 92.62 451 GLY A O 1
ATOM 3512 N N . ASN A 1 452 ? 2.042 -4.191 -13.306 1.00 93.69 452 ASN A N 1
ATOM 3513 C CA . ASN A 1 452 ? 2.825 -5.046 -14.207 1.00 93.69 452 ASN A CA 1
ATOM 3514 C C . ASN A 1 452 ? 2.527 -4.729 -15.670 1.00 93.69 452 ASN A C 1
ATOM 3516 O O . ASN A 1 452 ? 3.454 -4.600 -16.466 1.00 93.69 452 ASN A O 1
ATOM 3520 N N . ILE A 1 453 ? 1.253 -4.557 -16.033 1.00 95.75 453 ILE A N 1
ATOM 3521 C CA . ILE A 1 453 ? 0.855 -4.175 -17.393 1.00 95.75 453 ILE A CA 1
ATOM 3522 C C . ILE A 1 453 ? 1.500 -2.841 -17.777 1.00 95.75 453 ILE A C 1
ATOM 3524 O O . ILE A 1 453 ? 2.113 -2.758 -18.838 1.00 95.75 453 ILE A O 1
ATOM 3528 N N . LEU A 1 454 ? 1.419 -1.810 -16.930 1.00 94.81 454 LEU A N 1
ATOM 3529 C CA . LEU A 1 454 ? 1.974 -0.486 -17.246 1.00 94.81 454 LEU A CA 1
ATOM 3530 C C . LEU A 1 454 ? 3.496 -0.502 -17.425 1.00 94.81 454 LEU A C 1
ATOM 3532 O O . LEU A 1 454 ? 4.011 0.186 -18.304 1.00 94.81 454 LEU A O 1
ATOM 3536 N N . ILE A 1 455 ? 4.209 -1.289 -16.622 1.00 90.06 455 ILE A N 1
ATOM 3537 C CA . ILE A 1 455 ? 5.674 -1.367 -16.674 1.00 90.06 455 ILE A CA 1
ATOM 3538 C C . ILE A 1 455 ? 6.153 -2.238 -17.826 1.00 90.06 455 ILE A C 1
ATOM 3540 O O . ILE A 1 455 ? 7.030 -1.829 -18.584 1.00 90.06 455 ILE A O 1
ATOM 3544 N N . THR A 1 456 ? 5.574 -3.426 -17.997 1.00 92.31 456 THR A N 1
ATOM 3545 C CA . THR A 1 456 ? 5.984 -4.359 -19.060 1.00 92.31 456 THR A CA 1
ATOM 3546 C C . THR A 1 456 ? 5.671 -3.829 -20.458 1.00 92.31 456 THR A C 1
ATOM 3548 O O . THR A 1 456 ? 6.330 -4.227 -21.415 1.00 92.31 456 THR A O 1
ATOM 3551 N N . THR A 1 457 ? 4.709 -2.913 -20.588 1.00 95.19 457 THR A N 1
ATOM 3552 C CA . THR A 1 457 ? 4.392 -2.224 -21.849 1.00 95.19 457 THR A CA 1
ATOM 3553 C C . THR A 1 457 ? 5.146 -0.905 -22.037 1.00 95.19 457 THR A C 1
ATOM 3555 O O . THR A 1 457 ? 4.958 -0.258 -23.061 1.00 95.19 457 THR A O 1
ATOM 3558 N N . GLY A 1 458 ? 5.967 -0.477 -21.067 1.00 92.44 458 GLY A N 1
ATOM 3559 C CA . GLY A 1 458 ? 6.719 0.787 -21.102 1.00 92.44 458 GLY A CA 1
ATOM 3560 C C . GLY A 1 458 ? 5.879 2.050 -20.853 1.00 92.44 458 GLY A C 1
ATOM 3561 O O . GLY A 1 458 ? 6.413 3.159 -20.845 1.00 92.44 458 GLY A O 1
ATOM 3562 N N . VAL A 1 459 ? 4.568 1.913 -20.621 1.00 94.00 459 VAL A N 1
ATOM 3563 C CA . VAL A 1 459 ? 3.638 3.036 -20.424 1.00 94.00 459 VAL A CA 1
ATOM 3564 C C . VAL A 1 459 ? 3.979 3.855 -19.185 1.00 94.00 459 VAL A C 1
ATOM 3566 O O . VAL A 1 459 ? 3.949 5.084 -19.236 1.00 94.00 459 VAL A O 1
ATOM 3569 N N . SER A 1 460 ? 4.311 3.203 -18.071 1.00 91.06 460 SER A N 1
ATOM 3570 C CA . SER A 1 460 ? 4.665 3.905 -16.833 1.00 91.06 460 SER A CA 1
ATOM 3571 C C . SER A 1 460 ? 5.908 4.782 -16.998 1.00 91.06 460 SER A C 1
ATOM 3573 O O . SER A 1 460 ? 5.944 5.907 -16.501 1.00 91.06 460 SER A O 1
ATOM 3575 N N . ASP A 1 461 ? 6.902 4.282 -17.736 1.00 88.56 461 ASP A N 1
ATOM 3576 C CA . ASP A 1 461 ? 8.154 4.985 -18.009 1.00 88.56 461 ASP A CA 1
ATOM 3577 C C . ASP A 1 461 ? 7.875 6.169 -18.947 1.00 88.56 461 ASP A C 1
ATOM 3579 O O . ASP A 1 461 ? 8.314 7.285 -18.681 1.00 88.56 461 ASP A O 1
ATOM 3583 N N . TRP A 1 462 ? 7.029 5.981 -19.967 1.00 90.94 462 TRP A N 1
ATOM 3584 C CA . TRP A 1 462 ? 6.577 7.077 -20.826 1.00 90.94 462 TRP A CA 1
ATOM 3585 C C . TRP A 1 462 ? 5.875 8.198 -20.049 1.00 90.94 462 TRP A C 1
ATOM 3587 O O . TRP A 1 462 ? 6.212 9.366 -20.250 1.00 90.94 462 TRP A O 1
ATOM 3597 N N . ILE A 1 463 ? 4.951 7.868 -19.134 1.00 90.12 463 ILE A N 1
ATOM 3598 C CA . ILE A 1 463 ? 4.279 8.868 -18.281 1.00 90.12 463 ILE A CA 1
ATOM 3599 C C . ILE A 1 463 ? 5.314 9.618 -17.435 1.00 90.12 463 ILE A C 1
ATOM 3601 O O . ILE A 1 463 ? 5.253 10.844 -17.330 1.00 90.12 463 ILE A O 1
ATOM 3605 N N . ALA A 1 464 ? 6.284 8.903 -16.860 1.00 86.88 464 ALA A N 1
ATOM 3606 C CA . ALA A 1 464 ? 7.362 9.513 -16.091 1.00 86.88 464 ALA A CA 1
ATOM 3607 C C . ALA A 1 464 ? 8.194 10.493 -16.934 1.00 86.88 464 ALA A C 1
ATOM 3609 O O . ALA A 1 464 ? 8.512 11.587 -16.464 1.00 86.88 464 ALA A O 1
ATOM 3610 N N . TYR A 1 465 ? 8.479 10.158 -18.196 1.00 83.81 465 TYR A N 1
ATOM 3611 C CA . TYR A 1 465 ? 9.232 11.030 -19.099 1.00 83.81 465 TYR A CA 1
ATOM 3612 C C . TYR A 1 465 ? 8.498 12.328 -19.444 1.00 83.81 465 TYR A C 1
ATOM 3614 O O . TYR A 1 465 ? 9.132 13.381 -19.523 1.00 83.81 465 TYR A O 1
ATOM 3622 N N . GLN A 1 466 ? 7.164 12.301 -19.542 1.00 87.88 466 GLN A N 1
ATOM 3623 C CA . GLN A 1 466 ? 6.368 13.525 -19.723 1.00 87.88 466 GLN A CA 1
ATOM 3624 C C . GLN A 1 466 ? 6.491 14.501 -18.539 1.00 87.88 466 GLN A C 1
ATOM 3626 O O . GLN A 1 466 ? 6.208 15.690 -18.671 1.00 87.88 466 GLN A O 1
ATOM 3631 N N . LEU A 1 467 ? 6.930 14.010 -17.379 1.00 87.31 467 LEU A N 1
ATOM 3632 C CA . LEU A 1 467 ? 7.049 14.771 -16.139 1.00 87.31 467 LEU A CA 1
ATOM 3633 C C . LEU A 1 467 ? 8.504 15.117 -15.775 1.00 87.31 467 LEU A C 1
ATOM 3635 O O . LEU A 1 467 ? 8.739 15.680 -14.705 1.00 87.31 467 LEU A O 1
ATOM 3639 N N . ILE A 1 468 ? 9.481 14.875 -16.662 1.00 78.38 468 ILE A N 1
ATOM 3640 C CA . ILE A 1 468 ? 10.897 15.244 -16.438 1.00 78.38 468 ILE A CA 1
ATOM 3641 C C . ILE A 1 468 ? 11.065 16.748 -16.184 1.00 78.38 468 ILE A C 1
ATOM 3643 O O . ILE A 1 468 ? 11.959 17.149 -15.442 1.00 78.38 468 ILE A O 1
ATOM 3647 N N . GLY A 1 469 ? 10.184 17.596 -16.727 1.00 81.12 469 GLY A N 1
ATOM 3648 C CA . GLY A 1 469 ? 10.202 19.041 -16.471 1.00 81.12 469 GLY A CA 1
ATOM 3649 C C . GLY A 1 469 ? 10.105 19.418 -14.983 1.00 81.12 469 GLY A C 1
ATOM 3650 O O . GLY A 1 469 ? 10.495 20.520 -14.604 1.00 81.12 469 GLY A O 1
ATOM 3651 N N . LEU A 1 470 ? 9.650 18.498 -14.123 1.00 85.81 470 LEU A N 1
ATOM 3652 C CA . LEU A 1 470 ? 9.625 18.680 -12.671 1.00 85.81 470 LEU A CA 1
ATOM 3653 C C . LEU A 1 470 ? 11.013 18.609 -12.017 1.00 85.81 470 LEU A C 1
ATOM 3655 O O . LEU A 1 470 ? 11.124 18.959 -10.846 1.00 85.81 470 LEU A O 1
ATOM 3659 N N . GLN A 1 471 ? 12.071 18.213 -12.737 1.00 77.38 471 GLN A N 1
ATOM 3660 C CA . GLN A 1 471 ? 13.421 18.022 -12.188 1.00 77.38 471 GLN A CA 1
ATOM 3661 C C . GLN A 1 471 ? 13.978 19.266 -11.464 1.00 77.38 471 GLN A C 1
ATOM 3663 O O . GLN A 1 471 ? 14.772 19.135 -10.538 1.00 77.38 471 GLN A O 1
ATOM 3668 N N . GLY A 1 472 ? 13.563 20.476 -11.851 1.00 79.81 472 GLY A N 1
ATOM 3669 C CA . GLY A 1 472 ? 13.991 21.710 -11.182 1.00 79.81 472 GLY A CA 1
ATOM 3670 C C . GLY A 1 472 ? 13.380 21.932 -9.790 1.00 79.81 472 GLY A C 1
ATOM 3671 O O . GLY A 1 472 ? 13.797 22.849 -9.083 1.00 79.81 472 GLY A O 1
ATOM 3672 N N . LEU A 1 473 ? 12.381 21.138 -9.393 1.00 89.56 473 LEU A N 1
ATOM 3673 C CA . LEU A 1 473 ? 11.722 21.254 -8.096 1.00 89.56 473 LEU A CA 1
ATOM 3674 C C . LEU A 1 473 ? 12.435 20.424 -7.028 1.00 89.56 473 LEU A C 1
ATOM 3676 O O . LEU A 1 473 ? 12.988 19.360 -7.287 1.00 89.56 473 LEU A O 1
ATOM 3680 N N . HIS A 1 474 ? 12.360 20.890 -5.782 1.00 90.25 474 HIS A N 1
ATOM 3681 C CA . HIS A 1 474 ? 12.897 20.149 -4.647 1.00 90.25 474 HIS A CA 1
ATOM 3682 C C . HIS A 1 474 ? 12.150 18.803 -4.469 1.00 90.25 474 HIS A C 1
ATOM 3684 O O . HIS A 1 474 ? 10.913 18.815 -4.471 1.00 90.25 474 HIS A O 1
ATOM 3690 N N . PRO A 1 475 ? 12.838 17.670 -4.210 1.00 89.50 475 PRO A N 1
ATOM 3691 C CA . PRO A 1 475 ? 12.221 16.344 -4.053 1.00 89.50 475 PRO A CA 1
ATOM 3692 C C . PRO A 1 475 ? 11.030 16.299 -3.084 1.00 89.50 475 PRO A C 1
ATOM 3694 O O . PRO A 1 475 ? 10.007 15.684 -3.370 1.00 89.50 475 PRO A O 1
ATOM 3697 N N . LEU A 1 476 ? 11.112 17.017 -1.955 1.00 92.19 476 LEU A N 1
ATOM 3698 C CA . LEU A 1 476 ? 9.992 17.147 -1.006 1.00 92.19 476 LEU A CA 1
ATOM 3699 C C . LEU A 1 476 ? 8.727 17.777 -1.604 1.00 92.19 476 LEU A C 1
ATOM 3701 O O . LEU A 1 476 ? 7.629 17.384 -1.225 1.00 92.19 476 LEU A O 1
ATOM 3705 N N . ILE A 1 477 ? 8.858 18.743 -2.517 1.00 94.12 477 ILE A N 1
ATOM 3706 C CA . ILE A 1 477 ? 7.705 19.385 -3.162 1.00 94.12 477 ILE A CA 1
ATOM 3707 C C . ILE A 1 477 ? 7.037 18.385 -4.102 1.00 94.12 477 ILE A C 1
ATOM 3709 O O . ILE A 1 477 ? 5.821 18.233 -4.064 1.00 94.12 477 ILE A O 1
ATOM 3713 N N . ILE A 1 478 ? 7.828 17.660 -4.893 1.00 93.50 478 ILE A N 1
ATOM 3714 C CA . ILE A 1 478 ? 7.317 16.606 -5.777 1.00 93.50 478 ILE A CA 1
ATOM 3715 C C . ILE A 1 478 ? 6.617 15.522 -4.945 1.00 93.50 478 ILE A C 1
ATOM 3717 O O . ILE A 1 478 ? 5.483 15.156 -5.243 1.00 93.50 478 ILE A O 1
ATOM 3721 N N . ASN A 1 479 ? 7.239 15.078 -3.848 1.00 94.75 479 ASN A N 1
ATOM 3722 C CA . ASN A 1 479 ? 6.647 14.106 -2.931 1.00 94.75 479 ASN A CA 1
ATOM 3723 C C . ASN A 1 479 ? 5.325 14.608 -2.322 1.00 94.75 479 ASN A C 1
ATOM 3725 O O . ASN A 1 479 ? 4.349 13.862 -2.267 1.00 94.75 479 ASN A O 1
ATOM 3729 N N . PHE A 1 480 ? 5.264 15.884 -1.923 1.00 96.44 480 PHE A N 1
ATOM 3730 C CA . PHE A 1 480 ? 4.038 16.510 -1.424 1.00 96.44 480 PHE A CA 1
ATOM 3731 C C . PHE A 1 480 ? 2.937 16.527 -2.489 1.00 96.44 480 PHE A C 1
ATOM 3733 O O . PHE A 1 480 ? 1.796 16.197 -2.184 1.00 96.44 480 PHE A O 1
ATOM 3740 N N . LEU A 1 481 ? 3.264 16.881 -3.736 1.00 95.69 481 LEU A N 1
ATOM 3741 C CA . LEU A 1 481 ? 2.304 16.920 -4.841 1.00 95.69 481 LEU A CA 1
ATOM 3742 C C . LEU A 1 481 ? 1.768 15.527 -5.189 1.00 95.69 481 LEU A C 1
ATOM 3744 O O . LEU A 1 481 ? 0.573 15.383 -5.430 1.00 95.69 481 LEU A O 1
ATOM 3748 N N . LEU A 1 482 ? 2.619 14.497 -5.165 1.00 95.75 482 LEU A N 1
ATOM 3749 C CA . LEU A 1 482 ? 2.196 13.110 -5.377 1.00 95.75 482 LEU A CA 1
ATOM 3750 C C . LEU A 1 482 ? 1.323 12.599 -4.226 1.00 95.75 482 LEU A C 1
ATOM 3752 O O . LEU A 1 482 ? 0.298 11.961 -4.464 1.00 95.75 482 LEU A O 1
ATOM 3756 N N . GLY A 1 483 ? 1.676 12.929 -2.982 1.00 97.31 483 GLY A N 1
ATOM 3757 C CA . GLY A 1 483 ? 0.829 12.647 -1.826 1.00 97.31 483 GLY A CA 1
ATOM 3758 C C . GLY A 1 483 ? -0.508 13.395 -1.883 1.00 97.31 483 GLY A C 1
ATOM 3759 O O . GLY A 1 483 ? -1.545 12.808 -1.593 1.00 97.31 483 GLY A O 1
ATOM 3760 N N . LEU A 1 484 ? -0.516 14.653 -2.334 1.00 97.12 484 LEU A N 1
ATOM 3761 C CA . LEU A 1 484 ? -1.736 15.441 -2.529 1.00 97.12 484 LEU A CA 1
ATOM 3762 C C . LEU A 1 484 ? -2.621 14.836 -3.615 1.00 97.12 484 LEU A C 1
ATOM 3764 O O . LEU A 1 484 ? -3.828 14.730 -3.424 1.00 97.12 484 LEU A O 1
ATOM 3768 N N . LEU A 1 485 ? -2.030 14.407 -4.729 1.00 95.56 485 LEU A N 1
ATOM 3769 C CA . LEU A 1 485 ? -2.753 13.710 -5.785 1.00 95.56 485 LEU A CA 1
ATOM 3770 C C . LEU A 1 485 ? -3.380 12.416 -5.253 1.00 95.56 485 LEU A C 1
ATOM 3772 O O . LEU A 1 485 ? -4.554 12.167 -5.507 1.00 95.56 485 LEU A O 1
ATOM 3776 N N . SER A 1 486 ? -2.634 11.637 -4.464 1.00 96.38 486 SER A N 1
ATOM 3777 C CA . SER A 1 486 ? -3.150 10.430 -3.806 1.00 96.38 486 SER A CA 1
ATOM 3778 C C . SER A 1 486 ? -4.327 10.733 -2.882 1.00 96.38 486 SER A C 1
ATOM 3780 O O . SER A 1 486 ? -5.374 10.094 -2.995 1.00 96.38 486 SER A O 1
ATOM 3782 N N . LEU A 1 487 ? -4.197 11.772 -2.051 1.00 95.50 487 LEU A N 1
ATOM 3783 C CA . LEU A 1 487 ? -5.249 12.239 -1.150 1.00 95.50 487 LEU A CA 1
ATOM 3784 C C . LEU A 1 487 ? -6.515 12.657 -1.915 1.00 95.50 487 LEU A C 1
ATOM 3786 O O . LEU A 1 487 ? -7.625 12.270 -1.560 1.00 95.50 487 LEU A O 1
ATOM 3790 N N . VAL A 1 488 ? -6.357 13.427 -2.993 1.00 93.44 488 VAL A N 1
ATOM 3791 C CA . VAL A 1 488 ? -7.484 13.888 -3.815 1.00 93.44 488 VAL A CA 1
ATOM 3792 C C . VAL A 1 488 ? -8.175 12.717 -4.506 1.00 93.44 488 VAL A C 1
ATOM 3794 O O . VAL A 1 488 ? -9.401 12.678 -4.534 1.00 93.44 488 VAL A O 1
ATOM 3797 N N . ILE A 1 489 ? -7.424 11.749 -5.039 1.00 91.75 489 ILE A N 1
ATOM 3798 C CA . ILE A 1 489 ? -8.022 10.566 -5.669 1.00 91.75 489 ILE A CA 1
ATOM 3799 C C . ILE A 1 489 ? -8.800 9.749 -4.636 1.00 91.75 489 ILE A C 1
ATOM 3801 O O . ILE A 1 489 ? -9.935 9.366 -4.914 1.00 91.75 489 ILE A O 1
ATOM 3805 N N . THR A 1 490 ? -8.243 9.519 -3.442 1.00 91.31 490 THR A N 1
ATOM 3806 C CA . THR A 1 490 ? -8.934 8.720 -2.418 1.00 91.31 490 THR A CA 1
ATOM 3807 C C . THR A 1 490 ? -10.174 9.399 -1.832 1.00 91.31 490 THR A C 1
ATOM 3809 O O . THR A 1 490 ? -11.017 8.712 -1.275 1.00 91.31 490 THR A O 1
ATOM 3812 N N . MET A 1 491 ? -10.335 10.716 -1.988 1.00 88.19 491 MET A N 1
ATOM 3813 C CA . MET A 1 491 ? -11.568 11.407 -1.587 1.00 88.19 491 MET A CA 1
ATOM 3814 C C . MET A 1 491 ? -12.778 10.984 -2.437 1.00 88.19 491 MET A C 1
ATOM 3816 O O . MET A 1 491 ? -13.928 11.115 -2.014 1.00 88.19 491 MET A O 1
ATOM 3820 N N . PHE A 1 492 ? -12.529 10.503 -3.658 1.00 83.06 492 PHE A N 1
ATOM 3821 C CA . PHE A 1 492 ? -13.572 10.147 -4.621 1.00 83.06 492 PHE A CA 1
ATOM 3822 C C . PHE A 1 492 ? -13.557 8.672 -5.035 1.00 83.06 492 PHE A C 1
ATOM 3824 O O . PHE A 1 492 ? -14.530 8.204 -5.619 1.00 83.06 492 PHE A O 1
ATOM 3831 N N . ALA A 1 493 ? -12.480 7.947 -4.742 1.00 86.50 493 ALA A N 1
ATOM 3832 C CA . ALA A 1 493 ? -12.312 6.530 -5.034 1.00 86.50 493 ALA A CA 1
ATOM 3833 C C . ALA A 1 493 ? -11.817 5.787 -3.791 1.00 86.50 493 ALA A C 1
ATOM 3835 O O . ALA A 1 493 ? -11.280 6.391 -2.872 1.00 86.50 493 ALA A O 1
ATOM 3836 N N . SER A 1 494 ? -11.923 4.457 -3.771 1.00 88.62 494 SER A N 1
ATOM 3837 C CA . SER A 1 494 ? -11.379 3.684 -2.648 1.00 88.62 494 SER A CA 1
ATOM 3838 C C . SER A 1 494 ? -9.864 3.891 -2.465 1.00 88.62 494 SER A C 1
ATOM 3840 O O . SER A 1 494 ? -9.105 3.934 -3.438 1.00 88.62 494 SER A O 1
ATOM 3842 N N . ASN A 1 495 ? -9.402 3.902 -1.211 1.00 91.88 495 ASN A N 1
ATOM 3843 C CA . ASN A 1 495 ? -7.983 4.006 -0.837 1.00 91.88 495 ASN A CA 1
ATOM 3844 C C . ASN A 1 495 ? -7.105 3.012 -1.612 1.00 91.88 495 ASN A C 1
ATOM 3846 O O . ASN A 1 495 ? -5.997 3.310 -2.052 1.00 91.88 495 ASN A O 1
ATOM 3850 N N . THR A 1 496 ? -7.622 1.792 -1.774 1.00 89.62 496 THR A N 1
ATOM 3851 C CA . THR A 1 496 ? -6.940 0.699 -2.468 1.00 89.62 496 THR A CA 1
ATOM 3852 C C . THR A 1 496 ? -6.756 1.015 -3.950 1.00 89.62 496 THR A C 1
ATOM 3854 O O . THR A 1 496 ? -5.652 0.865 -4.465 1.00 89.62 496 THR A O 1
ATOM 3857 N N . ALA A 1 497 ? -7.798 1.522 -4.615 1.00 88.00 497 ALA A N 1
ATOM 3858 C CA . ALA A 1 497 ? -7.720 1.928 -6.013 1.00 88.00 497 ALA A CA 1
ATOM 3859 C C . ALA A 1 497 ? -6.731 3.083 -6.225 1.00 88.00 497 ALA A C 1
ATOM 3861 O O . ALA A 1 497 ? -5.931 3.028 -7.158 1.00 88.00 497 ALA A O 1
ATOM 3862 N N . ALA A 1 498 ? -6.741 4.093 -5.346 1.00 92.81 498 ALA A N 1
ATOM 3863 C CA . ALA A 1 498 ? -5.812 5.221 -5.421 1.00 92.81 498 ALA A CA 1
ATOM 3864 C C . ALA A 1 498 ? -4.347 4.749 -5.408 1.00 92.81 498 ALA A C 1
ATOM 3866 O O . ALA A 1 498 ? -3.564 5.125 -6.283 1.00 92.81 498 ALA A O 1
ATOM 3867 N N . ALA A 1 499 ? -3.997 3.855 -4.477 1.00 94.44 499 ALA A N 1
ATOM 3868 C CA . ALA A 1 499 ? -2.660 3.272 -4.400 1.00 94.44 499 ALA A CA 1
ATOM 3869 C C . ALA A 1 499 ? -2.320 2.414 -5.632 1.00 94.44 499 ALA A C 1
ATOM 3871 O O . ALA A 1 499 ? -1.248 2.579 -6.210 1.00 94.44 499 ALA A O 1
ATOM 3872 N N . SER A 1 500 ? -3.237 1.546 -6.075 1.00 91.31 500 SER A N 1
ATOM 3873 C CA . SER A 1 500 ? -3.029 0.688 -7.251 1.00 91.31 500 SER A CA 1
ATOM 3874 C C . SER A 1 500 ? -2.802 1.465 -8.550 1.00 91.31 500 SER A C 1
ATOM 3876 O O . SER A 1 500 ? -2.101 0.974 -9.428 1.00 91.31 500 SER A O 1
ATOM 3878 N N . ILE A 1 501 ? -3.384 2.659 -8.685 1.00 90.50 501 ILE A N 1
ATOM 3879 C CA . ILE A 1 501 ? -3.207 3.514 -9.865 1.00 90.50 501 ILE A CA 1
ATOM 3880 C C . ILE A 1 501 ? -1.902 4.311 -9.773 1.00 90.50 501 ILE A C 1
ATOM 3882 O O . ILE A 1 501 ? -1.153 4.387 -10.743 1.00 90.50 501 ILE A O 1
ATOM 3886 N N . LEU A 1 502 ? -1.630 4.931 -8.621 1.00 94.06 502 LEU A N 1
ATOM 3887 C CA . LEU A 1 502 ? -0.554 5.915 -8.509 1.00 94.06 502 LEU A CA 1
ATOM 3888 C C . LEU A 1 502 ? 0.825 5.314 -8.254 1.00 94.06 502 LEU A C 1
ATOM 3890 O O . LEU A 1 502 ? 1.801 5.852 -8.765 1.00 94.06 502 LEU A O 1
ATOM 3894 N N . VAL A 1 503 ? 0.943 4.226 -7.490 1.00 95.12 503 VAL A N 1
ATOM 3895 C CA . VAL A 1 503 ? 2.249 3.611 -7.198 1.00 95.12 503 VAL A CA 1
ATOM 3896 C C . VAL A 1 503 ? 3.021 3.186 -8.464 1.00 95.12 503 VAL A C 1
ATOM 3898 O O . VAL A 1 503 ? 4.192 3.563 -8.565 1.00 95.12 503 VAL A O 1
ATOM 3901 N N . PRO A 1 504 ? 2.430 2.493 -9.464 1.00 91.06 504 PRO A N 1
ATOM 3902 C CA . PRO A 1 504 ? 3.175 2.083 -10.659 1.00 91.06 504 PRO A CA 1
ATOM 3903 C C . PRO A 1 504 ? 3.587 3.256 -11.557 1.00 91.06 504 PRO A C 1
ATOM 3905 O O . PRO A 1 504 ? 4.467 3.099 -12.395 1.00 91.06 504 PRO A O 1
ATOM 3908 N N . ILE A 1 505 ? 2.991 4.437 -11.374 1.00 91.12 505 ILE A N 1
ATOM 3909 C CA . ILE A 1 505 ? 3.403 5.682 -12.039 1.00 91.12 505 ILE A CA 1
ATOM 3910 C C . ILE A 1 505 ? 4.468 6.405 -11.198 1.00 91.12 505 ILE A C 1
ATOM 3912 O O . ILE 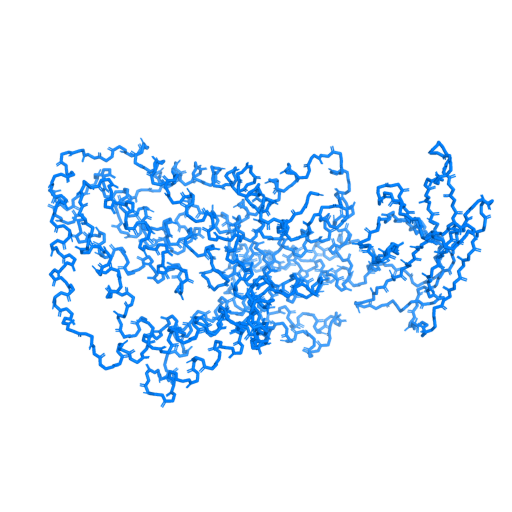A 1 505 ? 5.449 6.927 -11.725 1.00 91.12 505 ILE A O 1
ATOM 3916 N N . GLY A 1 506 ? 4.296 6.411 -9.874 1.00 93.31 506 GLY A N 1
ATOM 3917 C CA . GLY A 1 506 ? 5.184 7.069 -8.922 1.00 93.31 506 GLY A CA 1
ATOM 3918 C C . GLY A 1 506 ? 6.585 6.463 -8.880 1.00 93.31 506 GLY A C 1
ATOM 3919 O O . GLY A 1 506 ? 7.551 7.213 -8.765 1.00 93.31 506 GLY A O 1
ATOM 3920 N N . ILE A 1 507 ? 6.718 5.137 -9.020 1.00 91.50 507 ILE A N 1
ATOM 3921 C CA . ILE A 1 507 ? 8.024 4.456 -9.003 1.00 91.50 507 ILE A CA 1
ATOM 3922 C C . ILE A 1 507 ? 8.914 4.904 -10.180 1.00 91.50 507 ILE A C 1
ATOM 3924 O O . ILE A 1 507 ? 9.993 5.440 -9.916 1.00 91.50 507 ILE A O 1
ATOM 3928 N N . PRO A 1 508 ? 8.506 4.773 -11.461 1.00 87.19 508 PRO A N 1
ATOM 3929 C CA . PRO A 1 508 ? 9.328 5.232 -12.583 1.00 87.19 508 PRO A CA 1
ATOM 3930 C C . PRO A 1 508 ? 9.555 6.740 -12.598 1.00 87.19 508 PRO A C 1
ATOM 3932 O O . PRO A 1 508 ? 10.627 7.194 -13.003 1.00 87.19 508 PRO A O 1
ATOM 3935 N N . LEU A 1 509 ? 8.584 7.522 -12.115 1.00 90.12 509 LEU A N 1
ATOM 3936 C CA . LEU A 1 509 ? 8.748 8.964 -11.956 1.00 90.12 509 LEU A CA 1
ATOM 3937 C C . LEU A 1 509 ? 9.853 9.293 -10.950 1.00 90.12 509 LEU A C 1
ATOM 3939 O O . LEU A 1 509 ? 10.721 10.108 -11.253 1.00 90.12 509 LEU A O 1
ATOM 3943 N N . ALA A 1 510 ? 9.867 8.630 -9.792 1.00 89.75 510 ALA A N 1
ATOM 3944 C CA . ALA A 1 510 ? 10.918 8.808 -8.797 1.00 89.75 510 ALA A CA 1
ATOM 3945 C C . ALA A 1 510 ? 12.299 8.483 -9.385 1.00 89.75 510 ALA A C 1
ATOM 3947 O O . ALA A 1 510 ? 13.207 9.303 -9.283 1.00 89.75 510 ALA A O 1
ATOM 3948 N N . ILE A 1 511 ? 12.431 7.351 -10.088 1.00 84.38 511 ILE A N 1
ATOM 3949 C CA . ILE A 1 511 ? 13.684 6.951 -10.752 1.00 84.38 511 ILE A CA 1
ATOM 3950 C C . ILE A 1 511 ? 14.122 8.005 -11.775 1.00 84.38 511 ILE A C 1
ATOM 3952 O O . ILE A 1 511 ? 15.280 8.416 -11.784 1.00 84.38 511 ILE A O 1
ATOM 3956 N N . SER A 1 512 ? 13.197 8.472 -12.616 1.00 81.06 512 SER A N 1
ATOM 3957 C CA . SER A 1 512 ? 13.490 9.444 -13.680 1.00 81.06 512 SER A CA 1
ATOM 3958 C C . SER A 1 512 ? 13.928 10.802 -13.130 1.00 81.06 512 SER A C 1
ATOM 3960 O O . SER A 1 512 ? 14.772 11.471 -13.727 1.00 81.06 512 SER A O 1
ATOM 3962 N N . LEU A 1 513 ? 13.386 11.196 -11.974 1.00 84.00 513 LEU A N 1
ATOM 3963 C CA . LEU A 1 513 ? 13.745 12.426 -11.268 1.00 84.00 513 LEU A CA 1
ATOM 3964 C C . LEU A 1 513 ? 14.946 12.254 -10.320 1.00 84.00 513 LEU A C 1
ATOM 3966 O O . LEU A 1 513 ? 15.357 13.225 -9.691 1.00 84.00 513 LEU A O 1
ATOM 3970 N N . GLY A 1 514 ? 15.522 11.050 -10.223 1.00 78.38 514 GLY A N 1
ATOM 3971 C CA . GLY A 1 514 ? 16.644 10.749 -9.330 1.00 78.38 514 GLY A CA 1
ATOM 3972 C C . GLY A 1 514 ? 16.278 10.714 -7.842 1.00 78.38 514 GLY A C 1
ATOM 3973 O O . GLY A 1 514 ? 17.164 10.824 -7.004 1.00 78.38 514 GLY A O 1
ATOM 3974 N N . MET A 1 515 ? 14.993 10.571 -7.514 1.00 86.88 515 MET A N 1
ATOM 3975 C CA . MET A 1 515 ? 14.469 10.486 -6.150 1.00 86.88 515 MET A CA 1
ATOM 3976 C C . MET A 1 515 ? 14.376 9.030 -5.683 1.00 86.88 515 MET A C 1
ATOM 3978 O O . MET A 1 515 ? 14.190 8.115 -6.486 1.00 86.88 515 MET A O 1
ATOM 3982 N N . SER A 1 516 ? 14.396 8.807 -4.366 1.00 88.12 516 SER A N 1
ATOM 3983 C CA . SER A 1 516 ? 14.114 7.485 -3.792 1.00 88.12 516 SER A CA 1
ATOM 3984 C C . SER A 1 516 ? 12.707 6.978 -4.178 1.00 88.12 516 SER A C 1
ATOM 3986 O O . SER A 1 516 ? 11.705 7.590 -3.786 1.00 88.12 516 SER A O 1
ATOM 3988 N N . PRO A 1 517 ? 12.579 5.829 -4.876 1.00 91.50 517 PRO A N 1
ATOM 3989 C CA . PRO A 1 517 ? 11.272 5.252 -5.202 1.00 91.50 517 PRO A CA 1
ATOM 3990 C C . PRO A 1 517 ? 10.507 4.773 -3.967 1.00 91.50 517 PRO A C 1
ATOM 3992 O O . PRO A 1 517 ? 9.276 4.806 -3.948 1.00 91.50 517 PRO A O 1
ATOM 3995 N N . VAL A 1 518 ? 11.228 4.374 -2.914 1.00 94.25 518 VAL A N 1
ATOM 3996 C CA . VAL A 1 518 ? 10.649 3.969 -1.625 1.00 94.25 518 VAL A CA 1
ATOM 3997 C C . VAL A 1 518 ? 9.933 5.152 -0.968 1.00 94.25 518 VAL A C 1
ATOM 3999 O O . VAL A 1 518 ? 8.790 5.003 -0.539 1.00 94.25 518 VAL A O 1
ATOM 4002 N N . LEU A 1 519 ? 10.557 6.340 -0.963 1.00 95.00 519 LEU A N 1
ATOM 4003 C CA . LEU A 1 519 ? 9.961 7.577 -0.437 1.00 95.00 519 LEU A CA 1
ATOM 4004 C C . LEU A 1 519 ? 8.612 7.874 -1.107 1.00 95.00 519 LEU A C 1
ATOM 4006 O O . LEU A 1 519 ? 7.609 8.070 -0.418 1.00 95.00 519 LEU A O 1
ATOM 4010 N N . VAL A 1 520 ? 8.584 7.879 -2.441 1.00 95.62 520 VAL A N 1
ATOM 4011 C CA . VAL A 1 520 ? 7.378 8.209 -3.213 1.00 95.62 520 VAL A CA 1
ATOM 4012 C C . VAL A 1 520 ? 6.293 7.150 -3.024 1.00 95.62 520 VAL A C 1
ATOM 4014 O O . VAL A 1 520 ? 5.140 7.485 -2.757 1.00 95.62 520 VAL A O 1
ATOM 4017 N N . THR A 1 521 ? 6.658 5.871 -3.098 1.00 96.44 521 THR A N 1
ATOM 4018 C CA . THR A 1 521 ? 5.706 4.754 -3.009 1.00 96.44 521 THR A CA 1
ATOM 4019 C C . THR A 1 521 ? 5.014 4.693 -1.653 1.00 96.44 521 THR A C 1
ATOM 4021 O O . THR A 1 521 ? 3.787 4.607 -1.581 1.00 96.44 521 THR A O 1
ATOM 4024 N N . ILE A 1 522 ? 5.786 4.797 -0.567 1.00 96.94 522 ILE A N 1
ATOM 4025 C CA . ILE A 1 522 ? 5.237 4.791 0.791 1.00 96.94 522 ILE A CA 1
ATOM 4026 C C . ILE A 1 522 ? 4.415 6.058 1.035 1.00 96.94 522 ILE A C 1
ATOM 4028 O O . ILE A 1 522 ? 3.336 5.974 1.618 1.00 96.94 522 ILE A O 1
ATOM 4032 N N . THR A 1 523 ? 4.855 7.219 0.535 1.00 97.69 523 THR A N 1
ATOM 4033 C CA . THR A 1 523 ? 4.064 8.457 0.625 1.00 97.69 523 THR A CA 1
ATOM 4034 C C . THR A 1 523 ? 2.704 8.298 -0.051 1.00 97.69 523 THR A C 1
ATOM 4036 O O . THR A 1 523 ? 1.694 8.642 0.556 1.00 97.69 523 THR A O 1
ATOM 4039 N N . ILE A 1 524 ? 2.653 7.741 -1.266 1.00 97.88 524 ILE A N 1
ATOM 4040 C CA . ILE A 1 524 ? 1.397 7.503 -1.992 1.00 97.88 524 ILE A CA 1
ATOM 4041 C C . ILE A 1 524 ? 0.478 6.569 -1.197 1.00 97.88 524 ILE A C 1
ATOM 4043 O O . ILE A 1 524 ? -0.702 6.887 -1.045 1.00 97.88 524 ILE A O 1
ATOM 4047 N N . ALA A 1 525 ? 0.999 5.456 -0.668 1.00 97.19 525 ALA A N 1
ATOM 4048 C CA . ALA A 1 525 ? 0.207 4.484 0.088 1.00 97.19 525 ALA A CA 1
ATOM 4049 C C . ALA A 1 525 ? -0.340 5.045 1.408 1.00 97.19 525 ALA A C 1
ATOM 4051 O O . ALA A 1 525 ? -1.515 4.840 1.728 1.00 97.19 525 ALA A O 1
ATOM 4052 N N . ILE A 1 526 ? 0.487 5.788 2.153 1.00 97.69 526 ILE A N 1
ATOM 4053 C CA . ILE A 1 526 ? 0.049 6.455 3.381 1.00 97.69 526 ILE A CA 1
ATOM 4054 C C . ILE A 1 526 ? -0.983 7.527 3.037 1.00 97.69 526 ILE A C 1
ATOM 4056 O O . ILE A 1 526 ? -2.054 7.518 3.631 1.00 97.69 526 ILE A O 1
ATOM 4060 N N . ALA A 1 527 ? -0.720 8.392 2.052 1.00 97.69 527 ALA A N 1
ATOM 4061 C CA . ALA A 1 527 ? -1.633 9.464 1.655 1.00 97.69 527 ALA A CA 1
ATOM 4062 C C . ALA A 1 527 ? -2.980 8.953 1.119 1.00 97.69 527 ALA A C 1
ATOM 4064 O O . ALA A 1 527 ? -4.013 9.548 1.419 1.00 97.69 527 ALA A O 1
ATOM 4065 N N . ALA A 1 528 ? -2.994 7.805 0.434 1.00 96.19 528 ALA A N 1
ATOM 4066 C CA . ALA A 1 528 ? -4.224 7.118 0.034 1.00 96.19 528 ALA A CA 1
ATOM 4067 C C . ALA A 1 528 ? -5.065 6.659 1.240 1.00 96.19 528 ALA A C 1
ATOM 4069 O O . ALA A 1 528 ? -6.221 6.292 1.086 1.00 96.19 528 ALA A O 1
ATOM 4070 N N . SER A 1 529 ? -4.496 6.646 2.446 1.00 94.75 529 SER A N 1
ATOM 4071 C CA . SER A 1 529 ? -5.179 6.290 3.692 1.00 94.75 529 SER A CA 1
ATOM 4072 C C . SER A 1 529 ? -5.505 7.502 4.574 1.00 94.75 529 SER A C 1
ATOM 4074 O O . SER A 1 529 ? -5.876 7.310 5.728 1.00 94.75 529 SER A O 1
ATOM 4076 N N . LEU A 1 530 ? -5.382 8.734 4.064 1.00 94.62 530 LEU A N 1
ATOM 4077 C CA . LEU A 1 530 ? -5.605 9.982 4.812 1.00 94.62 530 LEU A CA 1
ATOM 4078 C C . LEU A 1 530 ? -6.891 10.718 4.397 1.00 94.62 530 LEU A C 1
ATOM 4080 O O . LEU A 1 530 ? -6.897 11.944 4.359 1.00 94.62 530 LEU A O 1
ATOM 4084 N N . ASP A 1 531 ? -7.966 9.988 4.084 1.00 92.44 531 ASP A N 1
ATOM 4085 C CA . ASP A 1 531 ? -9.279 10.584 3.798 1.00 92.44 531 ASP A CA 1
ATOM 4086 C C . ASP A 1 531 ? -10.168 10.648 5.050 1.00 92.44 531 ASP A C 1
ATOM 4088 O O . ASP A 1 531 ? -10.642 9.627 5.572 1.00 92.44 531 ASP A O 1
ATOM 4092 N N . PHE A 1 532 ? -10.417 11.873 5.515 1.00 94.50 532 PHE A N 1
ATOM 4093 C CA . PHE A 1 532 ? -11.272 12.171 6.660 1.00 94.50 532 PHE A CA 1
ATOM 4094 C C . PHE A 1 532 ? -12.489 13.045 6.305 1.00 94.50 532 PHE A C 1
ATOM 4096 O O . PHE A 1 532 ? -13.361 13.240 7.157 1.00 94.50 532 PHE A O 1
ATOM 4103 N N . ALA A 1 533 ? -12.565 13.612 5.096 1.00 91.94 533 ALA A N 1
ATOM 4104 C CA . ALA A 1 533 ? -13.531 14.662 4.752 1.00 91.94 533 ALA A CA 1
ATOM 4105 C C . ALA A 1 533 ? -14.956 14.152 4.530 1.00 91.94 533 ALA A C 1
ATOM 4107 O O . ALA A 1 533 ? -15.921 14.776 4.995 1.00 91.94 533 ALA A O 1
ATOM 4108 N N . LEU A 1 534 ? -15.104 13.039 3.810 1.00 90.38 534 LEU A N 1
ATOM 4109 C CA . LEU A 1 534 ? -16.404 12.534 3.379 1.00 90.38 534 LEU A CA 1
ATOM 4110 C C . LEU A 1 534 ? -16.805 11.259 4.137 1.00 90.38 534 LEU A C 1
ATOM 4112 O O . LEU A 1 534 ? -15.969 10.390 4.378 1.00 90.38 534 LEU A O 1
ATOM 4116 N N . PRO A 1 535 ? -18.101 11.076 4.472 1.00 87.19 535 PRO A N 1
ATOM 4117 C CA . PRO A 1 535 ? -18.577 9.835 5.082 1.00 87.19 535 PRO A CA 1
ATOM 4118 C C . PRO A 1 535 ? -18.285 8.611 4.216 1.00 87.19 535 PRO A C 1
ATOM 4120 O O . PRO A 1 535 ? -17.891 7.575 4.739 1.00 87.19 535 PRO A O 1
ATOM 4123 N N . VAL A 1 536 ? -18.471 8.756 2.902 1.00 84.56 536 VAL A N 1
ATOM 4124 C CA . VAL A 1 536 ? -18.273 7.693 1.907 1.00 84.56 536 VAL A CA 1
ATOM 4125 C C . VAL A 1 536 ? -16.801 7.373 1.651 1.00 84.56 536 VAL A C 1
ATOM 4127 O O . VAL A 1 536 ? -16.518 6.321 1.094 1.00 84.56 536 VAL A O 1
ATOM 4130 N N . GLY A 1 537 ? -15.888 8.244 2.089 1.00 82.12 537 GLY A N 1
ATOM 4131 C CA . GLY A 1 537 ? -14.454 8.101 1.865 1.00 82.12 537 GLY A CA 1
ATOM 4132 C C . GLY A 1 537 ? -13.870 6.842 2.494 1.00 82.12 537 GLY A C 1
ATOM 4133 O O . GLY A 1 537 ? -13.128 6.089 1.872 1.00 82.12 537 GLY A O 1
ATOM 4134 N N . THR A 1 538 ? -14.280 6.541 3.731 1.00 90.25 538 THR A N 1
ATOM 4135 C CA . THR A 1 538 ? -13.876 5.305 4.408 1.00 90.25 538 THR A CA 1
ATOM 4136 C C . THR A 1 538 ? -15.026 4.677 5.202 1.00 90.25 538 THR A C 1
ATOM 4138 O O . THR A 1 538 ? -15.851 5.389 5.787 1.00 90.25 538 THR A O 1
ATOM 4141 N N . PRO A 1 539 ? -15.090 3.334 5.313 1.00 91.38 539 PRO A N 1
ATOM 4142 C CA . PRO A 1 539 ? -16.124 2.682 6.113 1.00 91.38 539 PRO A CA 1
ATOM 4143 C C . PRO A 1 539 ? -16.165 3.116 7.594 1.00 91.38 539 PRO A C 1
ATOM 4145 O O . PRO A 1 539 ? -17.271 3.276 8.111 1.00 91.38 539 PRO A O 1
ATOM 4148 N N . PRO A 1 540 ? -15.035 3.367 8.299 1.00 94.94 540 PRO A N 1
ATOM 4149 C CA . PRO A 1 540 ? -15.061 3.979 9.630 1.00 94.94 540 PRO A CA 1
ATOM 4150 C C . PRO A 1 540 ? -15.811 5.316 9.677 1.00 94.94 540 PRO A C 1
ATOM 4152 O O . PRO A 1 540 ? -16.643 5.515 10.564 1.00 94.94 540 PRO A O 1
ATOM 4155 N N . SER A 1 541 ? -15.572 6.205 8.707 1.00 95.06 541 SER A N 1
ATOM 4156 C CA . SER A 1 541 ? -16.280 7.485 8.579 1.00 95.06 541 SER A CA 1
ATOM 4157 C C . SER A 1 541 ? -17.775 7.284 8.309 1.00 95.06 541 SER A C 1
ATOM 4159 O O . SER A 1 541 ? -18.606 7.966 8.912 1.00 95.06 541 SER A O 1
ATOM 4161 N N . THR A 1 542 ? -18.142 6.297 7.485 1.00 94.75 542 THR A N 1
ATOM 4162 C CA . THR A 1 542 ? -19.547 5.920 7.251 1.00 94.75 542 THR A CA 1
ATOM 4163 C C . THR A 1 542 ? -20.220 5.427 8.535 1.00 94.75 542 THR A C 1
ATOM 4165 O O . THR A 1 542 ? -21.315 5.884 8.870 1.00 94.75 542 THR A O 1
ATOM 4168 N N . LEU A 1 543 ? -19.570 4.535 9.293 1.00 96.00 543 LEU A N 1
ATOM 4169 C CA . LEU A 1 543 ? -20.099 4.025 10.563 1.00 96.00 543 LEU A CA 1
ATOM 4170 C C . LEU A 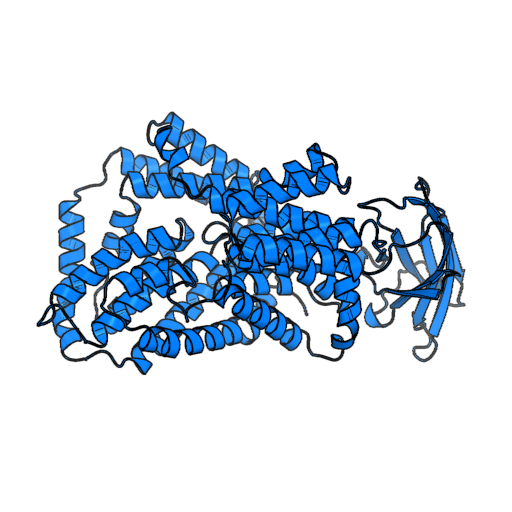1 543 ? -20.317 5.163 11.565 1.00 96.00 543 LEU A C 1
ATOM 4172 O O . LEU A 1 543 ? -21.363 5.234 12.209 1.00 96.00 543 LEU A O 1
ATOM 4176 N N . ALA A 1 544 ? -19.369 6.091 11.651 1.00 96.12 544 ALA A N 1
ATOM 4177 C CA . ALA A 1 544 ? -19.455 7.264 12.509 1.00 96.12 544 ALA A CA 1
ATOM 4178 C C . ALA A 1 544 ? -20.627 8.178 12.129 1.00 96.12 544 ALA A C 1
ATOM 4180 O O . ALA A 1 544 ? -21.415 8.574 12.990 1.00 96.12 544 ALA A O 1
ATOM 4181 N N . TYR A 1 545 ? -20.793 8.450 10.834 1.00 95.81 545 TYR A N 1
ATOM 4182 C CA . TYR A 1 545 ? -21.913 9.228 10.309 1.00 95.81 545 TYR A CA 1
ATOM 4183 C C . TYR A 1 545 ? -23.269 8.557 10.590 1.00 95.81 545 TYR A C 1
ATOM 4185 O O . TYR A 1 545 ? -24.216 9.224 11.010 1.00 95.81 545 TYR A O 1
ATOM 4193 N N . SER A 1 546 ? -23.344 7.226 10.468 1.00 94.25 546 SER A N 1
ATOM 4194 C CA . SER A 1 546 ? -24.567 6.441 10.705 1.00 94.25 546 SER A CA 1
ATOM 4195 C C . SER A 1 546 ? -25.084 6.497 12.150 1.00 94.25 546 SER A C 1
ATOM 4197 O O . SER A 1 546 ? -26.256 6.224 12.394 1.00 94.25 546 SER A O 1
ATOM 4199 N N . THR A 1 547 ? -24.250 6.920 13.109 1.00 93.75 547 THR A N 1
ATOM 4200 C CA . THR A 1 547 ? -24.677 7.123 14.505 1.00 93.75 547 THR A CA 1
ATOM 4201 C C . THR A 1 547 ? -25.657 8.288 14.684 1.00 93.75 547 THR A C 1
ATOM 4203 O O . THR A 1 547 ? -26.244 8.430 15.756 1.00 93.75 547 THR A O 1
ATOM 4206 N N . GLY A 1 548 ? -25.781 9.180 13.692 1.00 92.44 548 GLY A N 1
ATOM 4207 C CA . GLY A 1 548 ? -26.607 10.388 13.772 1.00 92.44 548 GLY A CA 1
ATOM 4208 C C . GLY A 1 548 ? -26.050 11.487 14.691 1.00 92.44 548 GLY A C 1
ATOM 4209 O O . GLY A 1 548 ? -26.631 12.568 14.776 1.00 92.44 548 GLY A O 1
ATOM 4210 N N . LYS A 1 549 ? -24.912 11.259 15.366 1.00 91.75 549 LYS A N 1
ATOM 4211 C CA . LYS A 1 549 ? -24.300 12.236 16.288 1.00 91.75 549 LYS A CA 1
ATOM 4212 C C . LYS A 1 549 ? -23.515 13.340 15.575 1.00 91.75 549 LYS A C 1
ATOM 4214 O O . LYS A 1 549 ? -23.264 14.383 16.175 1.00 91.75 549 LYS A O 1
ATOM 4219 N N . VAL A 1 550 ? -23.149 13.139 14.309 1.00 93.69 550 VAL A N 1
ATOM 4220 C CA . VAL A 1 550 ? -22.336 14.065 13.505 1.00 93.69 550 VAL A CA 1
ATOM 4221 C C . VAL A 1 550 ? -23.037 14.438 12.206 1.00 93.69 550 VAL A C 1
ATOM 4223 O O . VAL A 1 550 ? -23.646 13.592 11.557 1.00 93.69 550 VAL A O 1
ATOM 4226 N N . LYS A 1 551 ? -22.939 15.710 11.801 1.00 93.94 551 LYS A N 1
ATOM 4227 C CA . LYS A 1 551 ? -23.486 16.193 10.524 1.00 93.94 551 LYS A CA 1
ATOM 4228 C C . LYS A 1 551 ? -22.406 16.193 9.441 1.00 93.94 551 LYS A C 1
ATOM 4230 O O . LYS A 1 551 ? -21.228 16.365 9.737 1.00 93.94 551 LYS A O 1
ATOM 4235 N N . LEU A 1 552 ? -22.811 16.139 8.168 1.00 93.00 552 LEU A N 1
ATOM 4236 C CA . LEU A 1 552 ? -21.881 16.202 7.028 1.00 93.00 552 LEU A CA 1
ATOM 4237 C C . LEU A 1 552 ? -20.990 17.458 7.072 1.00 93.00 552 LEU A C 1
ATOM 4239 O O . LEU A 1 552 ? -19.795 17.382 6.820 1.00 93.00 552 LEU A O 1
ATOM 4243 N N . LYS A 1 553 ? -21.553 18.608 7.468 1.00 93.50 553 LYS A N 1
ATOM 4244 C CA . LYS A 1 553 ? -20.799 19.863 7.631 1.00 93.50 553 LYS A CA 1
ATOM 4245 C C . LYS A 1 553 ? -19.709 19.769 8.707 1.00 93.50 553 LYS A C 1
ATOM 4247 O O . LYS A 1 553 ? -18.673 20.413 8.566 1.00 93.50 553 LYS A O 1
ATOM 4252 N N . ASP A 1 554 ? -19.946 19.001 9.773 1.00 93.25 554 ASP A N 1
ATOM 4253 C CA . ASP A 1 554 ? -18.960 18.788 10.837 1.00 93.25 554 ASP A CA 1
ATOM 4254 C C . ASP A 1 554 ? -17.775 17.964 10.300 1.00 93.25 554 ASP A C 1
ATOM 4256 O O . ASP A 1 554 ? -16.622 18.334 10.524 1.00 93.25 554 ASP A O 1
ATOM 4260 N N . MET A 1 555 ? -18.070 16.902 9.538 1.00 95.31 555 MET A N 1
ATOM 4261 C CA . MET A 1 555 ? -17.067 16.035 8.909 1.00 95.31 555 MET A CA 1
ATOM 4262 C C . MET A 1 555 ? -16.256 16.775 7.851 1.00 95.31 555 MET A C 1
ATOM 4264 O O . MET A 1 555 ? -15.042 16.814 7.969 1.00 95.31 555 MET A O 1
ATOM 4268 N N . LEU A 1 556 ? -16.902 17.468 6.908 1.00 94.44 556 LEU A N 1
ATOM 4269 C CA . LEU A 1 556 ? -16.207 18.239 5.871 1.00 94.44 556 LEU A CA 1
ATOM 4270 C C . LEU A 1 556 ? -15.262 19.287 6.463 1.00 94.44 556 LEU A C 1
ATOM 4272 O O . LEU A 1 556 ? -14.120 19.416 6.034 1.00 94.44 556 LEU A O 1
ATOM 4276 N N . ARG A 1 557 ? -15.728 20.041 7.469 1.00 92.69 557 ARG A N 1
ATOM 4277 C CA . ARG A 1 557 ? -14.933 21.117 8.070 1.00 92.69 557 ARG A CA 1
ATOM 4278 C C . ARG A 1 557 ? -13.672 20.587 8.742 1.00 92.69 557 ARG A C 1
ATOM 4280 O O . ARG A 1 557 ? -12.625 21.209 8.610 1.00 92.69 557 ARG A O 1
ATOM 4287 N N . VAL A 1 558 ? -13.782 19.511 9.518 1.00 95.06 558 VAL A N 1
ATOM 4288 C CA . VAL A 1 558 ? -12.638 18.980 10.273 1.00 95.06 558 VAL A CA 1
ATOM 4289 C C . VAL A 1 558 ? -11.800 18.033 9.436 1.00 95.06 558 VAL A C 1
ATOM 4291 O O . VAL A 1 558 ? -10.581 18.088 9.521 1.00 95.06 558 VAL A O 1
ATOM 4294 N N . GLY A 1 559 ? -12.439 17.210 8.616 1.00 95.25 559 GLY A N 1
ATOM 4295 C CA . GLY A 1 559 ? -11.783 16.252 7.745 1.00 95.25 559 GLY A CA 1
ATOM 4296 C C . GLY A 1 559 ? -10.850 16.935 6.758 1.00 95.25 559 GLY A C 1
ATOM 4297 O O . GLY A 1 559 ? -9.671 16.645 6.802 1.00 95.25 559 GLY A O 1
ATOM 4298 N N . LEU A 1 560 ? -11.290 17.968 6.027 1.00 95.44 560 LEU A N 1
ATOM 4299 C CA . LEU A 1 560 ? -10.396 18.706 5.115 1.00 95.44 560 LEU A CA 1
ATOM 4300 C C . LEU A 1 560 ? -9.187 19.342 5.827 1.00 95.44 560 LEU A C 1
ATOM 4302 O O . LEU A 1 560 ? -8.101 19.444 5.259 1.00 95.44 560 LEU A O 1
ATOM 4306 N N . ILE A 1 561 ? -9.359 19.781 7.079 1.00 97.00 561 ILE A N 1
ATOM 4307 C CA . ILE A 1 561 ? -8.244 20.297 7.886 1.00 97.00 561 ILE A CA 1
ATOM 4308 C C . ILE A 1 561 ? -7.292 19.156 8.253 1.00 97.00 561 ILE A C 1
ATOM 4310 O O . ILE A 1 561 ? -6.078 19.324 8.153 1.00 97.00 561 ILE A O 1
ATOM 4314 N N . LEU A 1 562 ? -7.828 18.011 8.682 1.00 97.00 562 LEU A N 1
ATOM 4315 C CA . LEU A 1 562 ? -7.033 16.831 8.997 1.00 97.00 562 LEU A CA 1
ATOM 4316 C C . LEU A 1 562 ? -6.302 16.319 7.761 1.00 97.00 562 LEU A C 1
ATOM 4318 O O . LEU A 1 562 ? -5.103 16.129 7.865 1.00 97.00 562 LEU A O 1
ATOM 4322 N N . ASP A 1 563 ? -6.961 16.195 6.613 1.00 96.25 563 ASP A N 1
ATOM 4323 C CA . ASP A 1 563 ? -6.384 15.792 5.330 1.00 96.25 563 ASP A CA 1
ATOM 4324 C C . ASP A 1 563 ? -5.124 16.622 5.016 1.00 96.25 563 ASP A C 1
ATOM 4326 O O . ASP A 1 563 ? -4.020 16.086 4.896 1.00 96.25 563 ASP A O 1
ATOM 4330 N N . ILE A 1 564 ? -5.240 17.956 5.006 1.00 96.25 564 ILE A N 1
ATOM 4331 C CA . ILE A 1 564 ? -4.114 18.855 4.705 1.00 96.25 564 ILE A CA 1
ATOM 4332 C C . ILE A 1 564 ? -3.014 18.756 5.771 1.00 96.25 564 ILE A C 1
ATOM 4334 O O . ILE A 1 564 ? -1.835 18.627 5.436 1.00 96.25 564 ILE A O 1
ATOM 4338 N N . VAL A 1 565 ? -3.369 18.802 7.061 1.00 97.81 565 VAL A N 1
ATOM 4339 C CA . VAL A 1 565 ? -2.380 18.728 8.151 1.00 97.81 565 VAL A CA 1
ATOM 4340 C C . VAL A 1 565 ? -1.662 17.379 8.155 1.00 97.81 565 VAL A C 1
ATOM 4342 O O . VAL A 1 565 ? -0.458 17.327 8.393 1.00 97.81 565 VAL A O 1
ATOM 4345 N N . SER A 1 566 ? -2.382 16.298 7.873 1.00 97.06 566 SER A N 1
ATOM 4346 C CA . SER A 1 566 ? -1.874 14.929 7.834 1.00 97.06 566 SER A CA 1
ATOM 4347 C C . SER A 1 566 ? -0.827 14.752 6.735 1.00 97.06 566 SER A C 1
ATOM 4349 O O . SER A 1 566 ? 0.215 14.139 6.980 1.00 97.06 566 SER A O 1
ATOM 4351 N N . LEU A 1 567 ? -1.055 15.356 5.565 1.00 97.50 567 LEU A N 1
ATOM 4352 C CA . LEU A 1 567 ? -0.143 15.320 4.428 1.00 97.50 567 LEU A CA 1
ATOM 4353 C C . LEU A 1 567 ? 1.080 16.227 4.629 1.00 97.50 567 LEU A C 1
ATOM 4355 O O . LEU A 1 567 ? 2.202 15.844 4.283 1.00 97.50 567 LEU A O 1
ATOM 4359 N N . ILE A 1 568 ? 0.888 17.410 5.225 1.00 97.62 568 ILE A N 1
ATOM 4360 C CA . ILE A 1 568 ? 1.998 18.292 5.616 1.00 97.62 568 ILE A CA 1
ATOM 4361 C C . ILE A 1 568 ? 2.879 17.587 6.648 1.00 97.62 568 ILE A C 1
ATOM 4363 O O . ILE A 1 568 ? 4.099 17.569 6.499 1.00 97.62 568 ILE A O 1
ATOM 4367 N N . LEU A 1 569 ? 2.275 16.968 7.667 1.00 97.81 569 LEU A N 1
ATOM 4368 C CA . LEU A 1 569 ? 3.002 16.206 8.677 1.00 97.81 569 LEU A CA 1
ATOM 4369 C C . LEU A 1 569 ? 3.752 15.026 8.055 1.00 97.81 569 LEU A C 1
ATOM 4371 O O . LEU A 1 569 ? 4.906 14.799 8.413 1.00 97.81 569 LEU A O 1
ATOM 4375 N N . LEU A 1 570 ? 3.126 14.303 7.121 1.00 97.62 570 LEU A N 1
ATOM 4376 C CA . LEU A 1 570 ? 3.769 13.209 6.397 1.00 97.62 570 LEU A CA 1
ATOM 4377 C C . LEU A 1 570 ? 5.031 13.711 5.691 1.00 97.62 570 LEU A C 1
ATOM 4379 O O . LEU A 1 570 ? 6.127 13.234 5.970 1.00 97.62 570 LEU A O 1
ATOM 4383 N N . THR A 1 571 ? 4.879 14.724 4.836 1.00 95.75 571 THR A N 1
ATOM 4384 C CA . THR A 1 571 ? 5.941 15.150 3.917 1.00 95.75 571 THR A CA 1
ATOM 4385 C C . THR A 1 571 ? 7.031 15.975 4.592 1.00 95.75 571 THR A C 1
ATOM 4387 O O . THR A 1 571 ? 8.208 15.779 4.317 1.00 95.75 571 THR A O 1
ATOM 4390 N N . PHE A 1 572 ? 6.665 16.901 5.476 1.00 94.88 572 PHE A N 1
ATOM 4391 C CA . PHE A 1 572 ? 7.608 17.849 6.079 1.00 94.88 572 PHE A CA 1
ATOM 4392 C C . PHE A 1 572 ? 8.006 17.493 7.512 1.00 94.88 572 PHE A C 1
ATOM 4394 O O . PHE A 1 572 ? 8.895 18.135 8.063 1.00 94.88 572 PHE A O 1
ATOM 4401 N N . GLY A 1 573 ? 7.373 16.488 8.122 1.00 94.31 573 GLY A N 1
ATOM 4402 C CA . GLY A 1 573 ? 7.728 15.988 9.450 1.00 94.31 573 GLY A CA 1
ATOM 4403 C C . GLY A 1 573 ? 8.276 14.567 9.401 1.00 94.31 573 GLY A C 1
ATOM 4404 O O . GLY A 1 573 ? 9.438 14.328 9.717 1.00 94.31 573 GLY A O 1
ATOM 4405 N N . ILE A 1 574 ? 7.441 13.613 8.995 1.00 95.88 574 ILE A N 1
ATOM 4406 C CA . ILE A 1 574 ? 7.728 12.181 9.122 1.00 95.88 574 ILE A CA 1
ATOM 4407 C C . ILE A 1 574 ? 8.788 11.696 8.128 1.00 95.88 574 ILE A C 1
ATOM 4409 O O . ILE A 1 574 ? 9.618 10.875 8.507 1.00 95.88 574 ILE A O 1
ATOM 4413 N N . VAL A 1 575 ? 8.870 12.269 6.924 1.00 94.88 575 VAL A N 1
ATOM 4414 C CA . VAL A 1 575 ? 9.984 11.996 5.992 1.00 94.88 575 VAL A CA 1
ATOM 4415 C C . VAL A 1 575 ? 11.350 12.241 6.646 1.00 94.88 575 VAL A C 1
ATOM 4417 O O . VAL A 1 575 ? 12.272 11.457 6.442 1.00 94.88 575 VAL A O 1
ATOM 4420 N N . TRP A 1 576 ? 11.494 13.259 7.501 1.00 93.81 576 TRP A N 1
ATOM 4421 C CA . TRP A 1 576 ? 12.751 13.484 8.226 1.00 93.81 576 TRP A CA 1
ATOM 4422 C C . TRP A 1 576 ? 13.037 12.408 9.265 1.00 93.81 576 TRP A C 1
ATOM 4424 O O . TRP A 1 576 ? 14.196 12.072 9.476 1.00 93.81 576 TRP A O 1
ATOM 4434 N N . VAL A 1 577 ? 12.005 11.825 9.878 1.00 94.19 577 VAL A N 1
ATOM 4435 C CA . VAL A 1 577 ? 12.178 10.644 10.733 1.00 94.19 577 VAL A CA 1
ATOM 4436 C C . VAL A 1 577 ? 12.727 9.486 9.901 1.00 94.19 577 VAL A C 1
ATOM 4438 O O . VAL A 1 577 ? 13.661 8.824 10.338 1.00 94.19 577 VAL A O 1
ATOM 4441 N N . TRP A 1 578 ? 12.225 9.281 8.681 1.00 94.69 578 TRP A N 1
ATOM 4442 C CA . TRP A 1 578 ? 12.736 8.236 7.791 1.00 94.69 578 TRP A CA 1
ATOM 4443 C C . TRP A 1 578 ? 14.194 8.479 7.376 1.00 94.69 578 TRP A C 1
ATOM 4445 O O . TRP A 1 578 ? 14.987 7.540 7.377 1.00 94.69 578 TRP A O 1
ATOM 4455 N N . VAL A 1 579 ? 14.569 9.732 7.094 1.00 92.12 579 VAL A N 1
ATOM 4456 C CA . VAL A 1 579 ? 15.964 10.123 6.817 1.00 92.12 579 VAL A CA 1
ATOM 4457 C C . VAL A 1 579 ? 16.859 9.884 8.038 1.00 92.12 579 VAL A C 1
ATOM 4459 O O . VAL A 1 579 ? 17.932 9.303 7.905 1.00 92.12 579 VAL A O 1
ATOM 4462 N N . LEU A 1 580 ? 16.420 10.275 9.240 1.00 91.56 580 LEU A N 1
ATOM 4463 C CA . LEU A 1 580 ? 17.169 10.073 10.490 1.00 91.56 580 LEU A CA 1
ATOM 4464 C C . LEU A 1 580 ? 17.375 8.592 10.824 1.00 91.56 580 LEU A C 1
ATOM 4466 O O . LEU A 1 580 ? 18.405 8.225 11.384 1.00 91.56 580 LEU A O 1
ATOM 4470 N N . LEU A 1 581 ? 16.408 7.746 10.471 1.00 88.69 581 LEU A N 1
ATOM 4471 C CA . LEU A 1 581 ? 16.501 6.293 10.607 1.00 88.69 581 LEU A CA 1
ATOM 4472 C C . LEU A 1 581 ? 17.326 5.637 9.483 1.00 88.69 581 LEU A C 1
ATOM 4474 O O . LEU A 1 581 ? 17.510 4.423 9.509 1.00 88.69 581 LEU A O 1
ATOM 4478 N N . GLY A 1 582 ? 17.817 6.408 8.506 1.00 87.56 582 GLY A N 1
ATOM 4479 C CA . GLY A 1 582 ? 18.601 5.902 7.376 1.00 87.56 582 GLY A CA 1
ATOM 4480 C C . GLY A 1 582 ? 17.791 5.081 6.370 1.00 87.56 582 GLY A C 1
ATOM 4481 O O . GLY A 1 582 ? 18.370 4.332 5.590 1.00 87.56 582 GLY A O 1
ATOM 4482 N N . LEU A 1 583 ? 16.460 5.199 6.388 1.00 87.31 583 LEU A N 1
ATOM 4483 C CA . LEU A 1 583 ? 15.559 4.412 5.540 1.00 87.31 583 LEU A CA 1
ATOM 4484 C C . LEU A 1 583 ? 15.475 4.949 4.108 1.00 87.31 583 LEU A C 1
ATOM 4486 O O . LEU A 1 583 ? 15.167 4.206 3.180 1.00 87.31 583 LEU A O 1
ATOM 4490 N N . ILE A 1 584 ? 15.703 6.253 3.938 1.00 86.88 584 ILE A N 1
ATOM 4491 C CA . ILE A 1 584 ? 15.653 6.946 2.649 1.00 86.88 584 ILE A CA 1
ATOM 4492 C C . ILE A 1 584 ? 16.722 8.040 2.571 1.00 86.88 584 ILE A C 1
ATOM 4494 O O . ILE A 1 584 ? 17.141 8.603 3.583 1.00 86.88 584 ILE A O 1
ATOM 4498 N N . SER A 1 585 ? 17.089 8.387 1.342 1.00 75.75 585 SER A N 1
ATOM 4499 C CA . SER A 1 585 ? 17.834 9.594 0.986 1.00 75.75 585 SER A CA 1
ATOM 4500 C C . SER A 1 585 ? 17.062 10.376 -0.078 1.00 75.75 585 SER A C 1
ATOM 4502 O O . SER A 1 585 ? 16.207 9.803 -0.764 1.00 75.75 585 SER A O 1
ATOM 4504 N N . PHE A 1 586 ? 17.341 11.677 -0.181 1.00 71.25 586 PHE A N 1
ATOM 4505 C CA . PHE A 1 586 ? 16.773 12.531 -1.226 1.00 71.25 586 PHE A CA 1
ATOM 4506 C C . PHE A 1 586 ? 17.406 12.285 -2.584 1.00 71.25 586 PHE A C 1
ATOM 4508 O O . PHE A 1 586 ? 18.631 12.016 -2.607 1.00 71.25 586 PHE A O 1
#

Mean predicted aligned error: 6.59 Å

Solvent-accessible surface area (backbone atoms only — not comparable to full-atom values): 29210 Å² total; per-residue (Å²): 106,67,59,51,53,50,16,53,52,49,11,53,52,32,32,73,69,33,68,78,55,66,75,72,44,65,35,38,40,38,36,37,35,54,36,93,88,42,74,90,41,76,47,76,50,77,49,70,31,30,37,34,94,52,58,54,89,61,78,44,78,52,74,50,76,74,80,68,32,35,44,36,38,38,35,42,59,29,36,39,70,50,62,61,35,69,49,63,39,36,35,38,36,28,36,75,88,68,50,75,44,81,73,68,64,87,54,37,38,37,36,40,35,38,92,84,80,46,74,49,80,42,54,54,64,47,75,56,96,58,28,36,34,32,73,44,48,59,33,32,65,26,28,59,44,34,17,52,50,44,25,49,50,42,35,45,47,64,54,60,50,60,60,34,60,57,22,61,45,49,40,54,53,33,36,75,73,63,64,36,54,68,65,68,42,52,47,37,59,66,30,60,43,35,42,27,38,55,21,33,45,51,50,28,47,47,36,53,76,58,45,43,55,60,50,52,48,27,55,57,45,32,69,51,79,69,54,40,71,55,48,49,50,51,46,20,52,48,21,14,58,43,0,35,55,28,47,22,49,58,24,20,65,60,46,46,60,58,50,48,66,56,32,53,72,39,77,82,52,28,68,85,36,40,47,38,33,44,48,41,49,39,32,15,52,21,3,44,46,15,9,49,22,26,46,59,7,33,65,18,41,26,39,38,38,40,45,36,27,74,75,66,71,44,80,61,48,54,56,68,35,30,75,66,20,37,60,47,38,68,56,45,51,61,50,52,47,52,50,46,47,65,74,52,53,46,55,71,73,59,29,66,71,49,61,56,45,24,55,46,28,38,50,55,44,56,73,64,53,77,82,48,72,66,44,48,50,53,51,49,46,50,52,51,38,51,53,48,41,59,32,23,60,39,59,67,71,52,16,74,72,70,76,51,54,41,76,68,57,52,46,26,58,47,27,46,51,39,44,50,49,36,43,77,70,67,70,49,56,78,69,56,71,70,69,44,69,58,46,61,44,39,32,39,11,28,23,46,40,52,28,50,47,29,51,29,14,11,46,20,50,52,58,23,59,76,49,52,84,54,59,87,54,59,68,62,58,55,46,40,53,50,21,48,52,20,31,58,43,10,59,63,20,45,28,50,53,29,20,35,61,44,39,48,37,36,34,40,29,21,39,74,62,64,36,44,37,65,61,42,26,52,41,26,20,50,25,13,51,44,54,49,33,47,45,86,32,32,65,20,36,35,56,36,44,71,67,68,56,46,53,71,68,59,36,38,62,50,13,50,51,46,34,54,51,53,51,49,41,43,52,78,46,44,48,54,53,32,41,74,70,67,76,50,64,116